Protein AF-0000000066744522 (afdb_homodimer)

Foldseek 3Di:
DDDDPDPDDDDPDDDDPPPDDPPPPPPVPPPDPPPVPPCPVVPVPDQADLVQKDWDWDDDPQAQRIWIFIAGNVGHTAAPAERADQDPDDQKGKWAFQAWAFFWFQWAFQQLDPSRTIDTDDDPRHGDTFPGTHHFGKYARHLFFQAQVFFDVQFVGFGAPGGGAMEGENADDIDDHGDIFIWHFAWWWFWADPRHTHIYTYIYGPPGPCRVQGHYPVSCCVPVNCPQVVVLVCQQCRCVVVVDHGIDIGPVSGIGISVVSVVNRVVRSVVSVCDLVCVDPSVSGDND/DDDDDDDDDDDDDDDDDDDDDPPPPPPPPPPDPPPVPPCPVVPVPDQADLVQKDWDWDDDPQAQRIWIFIAGNVGHTAAPAERADQDPDDQKGKWAFQAWAFFWFQWAFQQLDPSRTIDTDDDPRHGDTFPGTHHFGKYARHLFFQAQVFFDVQFVGFGAPGGGAMEGANADDIDDHGDIFIWHFAWWWFWADPRHTHIYTYIYGPPGPCRVQGHYPVSCCVVVNCVQVVVLVCQQCRCVVVVDHGIDIGPVSGIGISVVSVVNRVVRSVVSVCDLVCVDPSVSGDND

Radius of gyration: 38.03 Å; Cα contacts (8 Å, |Δi|>4): 1192; chains: 2; bounding box: 183×162×66 Å

Solvent-accessible surface area (backbone atoms only — not comparable to full-atom values): 31602 Å² total; per-residue (Å²): 143,83,88,85,86,84,82,82,88,93,84,83,80,82,81,76,85,78,77,77,78,75,73,71,70,71,71,68,71,68,72,71,76,72,66,73,55,72,70,63,67,76,63,76,45,59,70,81,57,70,88,45,50,38,56,44,79,37,69,55,82,95,46,94,72,26,33,38,35,35,21,39,78,86,63,48,77,37,16,60,47,64,61,40,62,35,66,69,55,95,80,27,26,32,34,39,30,36,26,30,30,68,37,31,62,40,36,36,66,34,52,63,34,79,33,22,31,33,28,64,39,65,59,97,90,33,80,40,60,49,87,57,61,39,84,35,29,27,32,32,33,18,45,27,24,28,48,57,85,45,60,36,75,82,46,84,46,27,21,22,63,68,41,53,38,31,33,41,28,67,40,84,74,67,58,50,63,52,39,75,42,53,25,37,65,20,19,23,34,42,32,31,54,98,65,23,33,45,53,36,32,32,26,32,36,65,84,31,91,59,35,90,67,43,69,27,52,67,32,34,45,70,77,41,65,60,47,69,59,49,52,53,51,46,66,25,43,59,48,36,90,78,74,41,74,66,43,46,50,29,65,85,65,40,77,36,43,26,70,53,29,52,49,52,52,51,54,21,25,53,44,26,50,35,38,62,67,54,77,36,54,57,67,68,49,44,72,58,128,92,84,92,90,84,84,88,83,84,79,90,73,85,85,80,90,84,81,82,77,78,75,74,74,72,74,70,74,67,76,72,75,74,66,75,56,73,70,66,66,75,63,76,44,58,69,80,58,72,88,44,51,39,56,43,78,38,69,56,84,95,45,94,71,24,32,38,35,35,21,39,81,86,63,48,78,38,15,59,47,66,62,39,62,36,67,69,56,93,80,26,26,33,35,39,30,34,26,31,31,69,37,33,61,39,36,34,68,33,53,62,34,78,32,24,29,34,27,64,39,67,59,96,90,33,80,38,59,48,87,56,61,39,84,35,28,28,31,32,34,20,45,28,23,27,47,57,86,45,62,35,76,81,47,84,46,26,20,22,63,69,40,52,38,31,32,41,28,68,41,84,74,67,57,50,63,52,40,76,42,54,26,36,64,22,20,22,35,42,31,33,55,96,64,23,32,45,53,36,32,32,26,30,36,66,83,32,91,58,32,90,67,43,69,26,52,68,32,35,46,69,77,42,64,60,47,71,59,47,51,53,51,46,67,24,44,59,48,36,88,79,74,41,75,66,42,45,52,29,67,87,65,41,76,38,42,26,70,52,29,51,48,53,52,51,53,21,27,53,43,27,50,36,39,62,66,55,75,37,54,58,68,68,49,43,72,57

Organism: Zea mays (NCBI:txid4577)

InterPro domains:
  IPR008162 Inorganic pyrophosphatase [PF00719] (95-273)
  IPR008162 Inorganic pyrophosphatase [PTHR10286] (53-278)
  IPR008162 Inorganic pyrophosphatase [cd00412] (91-270)
  IPR036649 Inorganic pyrophosphatase superfamily [G3DSA:3.90.80.10] (51-288)
  IPR036649 Inorganic pyrophosphatase superfamily [SSF50324] (55-284)

pLDDT: mean 85.04, std 26.37, range [14.84, 98.94]

Nearest PDB structures (foldseek):
  7cmo-assembly2_D  TM=9.515E-01  e=2.537E-30  Homo sapiens
  2ik9-assembly1_A  TM=9.465E-01  e=7.466E-30  Saccharomyces cerevisiae
  5c5v-assembly1_A  TM=9.560E-01  e=2.833E-28  Trypanosoma brucei brucei TREU927
  5wru-assembly2_D  TM=9.317E-01  e=5.262E-24  Plasmodium falciparum 3D7
  5wru-assembly1_B  TM=8.478E-01  e=6.604E-24  Plasmodium falciparum 3D7

Sequence (576 aa):
MATAATASATAATRFTLLAGAGLRSRITRLPTAVRFQRQRGLTTTALLKTADLQPKEQGKPETLDYRVFLVDGGGRKVSPWHDVPLRAGDGVFHFVVEIPKESSAKMEVATDEAFTPIKQDTKKGNLRYYPYNINWNYGLLPQTWEDPTSANSEVEGAFGDNDPVDVVEIGERRANVGDVLKVKPLAALAMIDEGELDWKIVAISLDDPKASLVNDVDDVEKHFPGTLTAIRDWFRDYKIPDGKPANKFGLGNKPASKEYALKVIQETNESWEKLVKRNIPAGELSLAMATAATASATAATRFTLLAGAGLRSRITRLPTAVRFQRQRGLTTTALLKTADLQPKEQGKPETLDYRVFLVDGGGRKVSPWHDVPLRAGDGVFHFVVEIPKESSAKMEVATDEAFTPIKQDTKKGNLRYYPYNINWNYGLLPQTWEDPTSANSEVEGAFGDNDPVDVVEIGERRANVGDVLKVKPLAALAMIDEGELDWKIVAISLDDPKASLVNDVDDVEKHFPGTLTAIRDWFRDYKIPDGKPANKFGLGNKPASKEYALKVIQETNESWEKLVKRNIPAGELSLA

Structure (mmCIF, N/CA/C/O backbone):
data_AF-0000000066744522-model_v1
#
loop_
_entity.id
_entity.type
_entity.pdbx_description
1 polymer 'inorganic diphosphatase'
#
loop_
_atom_site.group_PDB
_atom_site.id
_atom_site.type_symbol
_atom_site.label_atom_id
_atom_site.label_alt_id
_atom_site.label_comp_id
_atom_site.label_asym_id
_atom_site.label_entity_id
_atom_site.label_seq_id
_atom_site.pdbx_PDB_ins_code
_atom_site.Cartn_x
_atom_site.Cartn_y
_atom_site.Cartn_z
_atom_site.occupancy
_atom_site.B_iso_or_equiv
_atom_site.auth_seq_id
_atom_site.auth_comp_id
_atom_site.auth_asym_id
_atom_site.auth_atom_id
_atom_site.pdbx_PDB_model_num
ATOM 1 N N . MET A 1 1 ? -78.25 -101.75 -4.73 1 19.25 1 MET A N 1
ATOM 2 C CA . MET A 1 1 ? -76.812 -101.938 -4.402 1 19.25 1 MET A CA 1
ATOM 3 C C . MET A 1 1 ? -76.188 -100.688 -3.871 1 19.25 1 MET A C 1
ATOM 5 O O . MET A 1 1 ? -76.25 -99.625 -4.52 1 19.25 1 MET A O 1
ATOM 9 N N . ALA A 1 2 ? -75.688 -100.375 -2.6 1 18.33 2 ALA A N 1
ATOM 10 C CA . ALA A 1 2 ? -75.562 -99.625 -1.379 1 18.33 2 ALA A CA 1
ATOM 11 C C . ALA A 1 2 ? -74.312 -98.688 -1.391 1 18.33 2 ALA A C 1
ATOM 13 O O . ALA A 1 2 ? -74.312 -97.688 -0.704 1 18.33 2 ALA A O 1
ATOM 14 N N . THR A 1 3 ? -73.375 -99 -2.172 1 16.81 3 THR A N 1
ATOM 15 C CA . THR A 1 3 ? -72 -98.812 -1.692 1 16.81 3 THR A CA 1
ATOM 16 C C . THR A 1 3 ? -71.75 -97.312 -1.483 1 16.81 3 THR A C 1
ATOM 18 O O . THR A 1 3 ? -72.188 -96.5 -2.25 1 16.81 3 THR A O 1
ATOM 21 N N . ALA A 1 4 ? -70.875 -96.812 -0.382 1 17.84 4 ALA A N 1
ATOM 22 C CA . ALA A 1 4 ? -70.375 -96 0.708 1 17.84 4 ALA A CA 1
ATOM 23 C C . ALA A 1 4 ? -69.375 -94.938 0.189 1 17.84 4 ALA A C 1
ATOM 25 O O . ALA A 1 4 ? -68.375 -95.312 -0.415 1 17.84 4 ALA A O 1
ATOM 26 N N . ALA A 1 5 ? -69.562 -93.625 -0.016 1 21.2 5 ALA A N 1
ATOM 27 C CA . ALA A 1 5 ? -69.188 -92.312 -0.629 1 21.2 5 ALA A CA 1
ATOM 28 C C . ALA A 1 5 ? -68.062 -91.625 0.114 1 21.2 5 ALA A C 1
ATOM 30 O O . ALA A 1 5 ? -67.688 -90.5 -0.204 1 21.2 5 ALA A O 1
ATOM 31 N N . THR A 1 6 ? -67.062 -92.438 0.711 1 16.45 6 THR A N 1
ATOM 32 C CA . THR A 1 6 ? -66.375 -91.938 1.911 1 16.45 6 THR A CA 1
ATOM 33 C C . THR A 1 6 ? -65.375 -90.875 1.557 1 16.45 6 THR A C 1
ATOM 35 O O . THR A 1 6 ? -64.625 -91 0.622 1 16.45 6 THR A O 1
ATOM 38 N N . ALA A 1 7 ? -65.312 -89.375 1.972 1 20.5 7 ALA A N 1
ATOM 39 C CA . ALA A 1 7 ? -65 -88 1.836 1 20.5 7 ALA A CA 1
ATOM 40 C C . ALA A 1 7 ? -63.594 -87.688 2.438 1 20.5 7 ALA A C 1
ATOM 42 O O . ALA A 1 7 ? -63.125 -86.562 2.389 1 20.5 7 ALA A O 1
ATOM 43 N N . SER A 1 8 ? -62.656 -88.562 2.842 1 15.64 8 SER A N 1
ATOM 44 C CA . SER A 1 8 ? -62 -88.25 4.105 1 15.64 8 SER A CA 1
ATOM 45 C C . SER A 1 8 ? -60.938 -87.188 3.93 1 15.64 8 SER A C 1
ATOM 47 O O . SER A 1 8 ? -60.969 -86.125 4.602 1 15.64 8 SER A O 1
ATOM 49 N N . ALA A 1 9 ? -59.469 -87.562 3.988 1 17.44 9 ALA A N 1
ATOM 50 C CA . ALA A 1 9 ? -58.5 -87.5 5.098 1 17.44 9 ALA A CA 1
ATOM 51 C C . ALA A 1 9 ? -57.719 -86.188 5.094 1 17.44 9 ALA A C 1
ATOM 53 O O . ALA A 1 9 ? -57.719 -85.5 4.102 1 17.44 9 ALA A O 1
ATOM 54 N N . THR A 1 10 ? -56.156 -86.062 5.309 1 16.47 10 THR A N 1
ATOM 55 C CA . THR A 1 10 ? -55.188 -85.625 6.328 1 16.47 10 THR A CA 1
ATOM 56 C C . THR A 1 10 ? -54.531 -84.312 5.945 1 16.47 10 THR A C 1
ATOM 58 O O . THR A 1 10 ? -54.469 -84 4.766 1 16.47 10 THR A O 1
ATOM 61 N N . ALA A 1 11 ? -53.688 -83.5 7.082 1 19.45 11 ALA A N 1
ATOM 62 C CA . ALA A 1 11 ? -53.188 -82.375 7.883 1 19.45 11 ALA A CA 1
ATOM 63 C C . ALA A 1 11 ? -51.844 -81.938 7.383 1 19.45 11 ALA A C 1
ATOM 65 O O . ALA A 1 11 ? -50.812 -82.562 7.582 1 19.45 11 ALA A O 1
ATOM 66 N N . ALA A 1 12 ? -51.5 -81.438 6.234 1 20.48 12 ALA A N 1
ATOM 67 C CA . ALA A 1 12 ? -50.188 -81.312 5.641 1 20.48 12 ALA A CA 1
ATOM 68 C C . ALA A 1 12 ? -49.406 -80.188 6.355 1 20.48 12 ALA A C 1
ATOM 70 O O . ALA A 1 12 ? -49.906 -79.062 6.5 1 20.48 12 ALA A O 1
ATOM 71 N N . THR A 1 13 ? -48.469 -80.5 7.324 1 19.66 13 THR A N 1
ATOM 72 C CA . THR A 1 13 ? -47.688 -79.75 8.305 1 19.66 13 THR A CA 1
ATOM 73 C C . THR A 1 13 ? -46.781 -78.688 7.621 1 19.66 13 THR A C 1
ATOM 75 O O . THR A 1 13 ? -45.969 -79.062 6.746 1 19.66 13 THR A O 1
ATOM 78 N N . ARG A 1 14 ? -47.031 -77.438 7.629 1 23.09 14 ARG A N 1
ATOM 79 C CA . ARG A 1 14 ? -46.531 -76.25 6.945 1 23.09 14 ARG A CA 1
ATOM 80 C C . ARG A 1 14 ? -45.125 -75.875 7.438 1 23.09 14 ARG A C 1
ATOM 82 O O . ARG A 1 14 ? -44.938 -75.5 8.609 1 23.09 14 ARG A O 1
ATOM 89 N N . PHE A 1 15 ? -44.062 -76.562 7.176 1 18.59 15 PHE A N 1
ATOM 90 C CA . PHE A 1 15 ? -42.75 -76.375 7.762 1 18.59 15 PHE A CA 1
ATOM 91 C C . PHE A 1 15 ? -42.375 -74.875 7.668 1 18.59 15 PHE A C 1
ATOM 93 O O . PHE A 1 15 ? -42.938 -74.125 6.895 1 18.59 15 PHE A O 1
ATOM 100 N N . THR A 1 16 ? -40.969 -74.438 7.953 1 20.67 16 THR A N 1
ATOM 101 C CA . THR A 1 16 ? -39.969 -73.875 8.836 1 20.67 16 THR A CA 1
ATOM 102 C C . THR A 1 16 ? -39.312 -72.688 8.156 1 20.67 16 THR A C 1
ATOM 104 O O . THR A 1 16 ? -38.594 -71.875 8.805 1 20.67 16 THR A O 1
ATOM 107 N N . LEU A 1 17 ? -39.531 -72.188 6.977 1 21.75 17 LEU A N 1
ATOM 108 C CA . LEU A 1 17 ? -38.406 -71.5 6.301 1 21.75 17 LEU A CA 1
ATOM 109 C C . LEU A 1 17 ? -38.062 -70.188 6.984 1 21.75 17 LEU A C 1
ATOM 111 O O . LEU A 1 17 ? -38.938 -69.375 7.176 1 21.75 17 LEU A O 1
ATOM 115 N N . LEU A 1 18 ? -36.938 -70.125 7.77 1 21.56 18 LEU A N 1
ATOM 116 C CA . LEU A 1 18 ? -36.281 -69.125 8.641 1 21.56 18 LEU A CA 1
ATOM 117 C C . LEU A 1 18 ? -35.906 -67.875 7.871 1 21.56 18 LEU A C 1
ATOM 119 O O . LEU A 1 18 ? -35.125 -67.938 6.93 1 21.56 18 LEU A O 1
ATOM 123 N N . ALA A 1 19 ? -36.781 -67 7.625 1 22.69 19 ALA A N 1
ATOM 124 C CA . ALA A 1 19 ? -36.688 -65.75 6.848 1 22.69 19 ALA A CA 1
ATOM 125 C C . ALA A 1 19 ? -35.625 -64.812 7.41 1 22.69 19 ALA A C 1
ATOM 127 O O . ALA A 1 19 ? -35.688 -64.438 8.586 1 22.69 19 ALA A O 1
ATOM 128 N N . GLY A 1 20 ? -34.375 -64.938 6.922 1 20.78 20 GLY A N 1
ATOM 129 C CA . GLY A 1 20 ? -33.125 -64.25 7.242 1 20.78 20 GLY A CA 1
ATOM 130 C C . GLY A 1 20 ? -33.281 -62.781 7.355 1 20.78 20 GLY A C 1
ATOM 131 O O . GLY A 1 20 ? -34.125 -62.156 6.664 1 20.78 20 GLY A O 1
ATOM 132 N N . ALA A 1 21 ? -33.062 -62.219 8.555 1 24.17 21 ALA A N 1
ATOM 133 C CA . ALA A 1 21 ? -33.125 -60.875 9.156 1 24.17 21 ALA A CA 1
ATOM 134 C C . ALA A 1 21 ? -32.344 -59.875 8.32 1 24.17 21 ALA A C 1
ATOM 136 O O . ALA A 1 21 ? -31.172 -60.094 7.969 1 24.17 21 ALA A O 1
ATOM 137 N N . GLY A 1 22 ? -32.969 -59.281 7.352 1 22.06 22 GLY A N 1
ATOM 138 C CA . GLY A 1 22 ? -32.438 -58.219 6.488 1 22.06 22 GLY A CA 1
ATOM 139 C C . GLY A 1 22 ? -31.734 -57.125 7.25 1 22.06 22 GLY A C 1
ATOM 140 O O . GLY A 1 22 ? -32.312 -56.469 8.125 1 22.06 22 GLY A O 1
ATOM 141 N N . LEU A 1 23 ? -30.5 -57.438 7.66 1 25.45 23 LEU A N 1
ATOM 142 C CA . LEU A 1 23 ? -29.594 -56.469 8.289 1 25.45 23 LEU A CA 1
ATOM 143 C C . LEU A 1 23 ? -29.672 -55.125 7.605 1 25.45 23 LEU A C 1
ATOM 145 O O . LEU A 1 23 ? -29.359 -55 6.414 1 25.45 23 LEU A O 1
ATOM 149 N N . ARG A 1 24 ? -30.656 -54.406 7.926 1 24.53 24 ARG A N 1
ATOM 150 C CA . ARG A 1 24 ? -30.766 -53 7.535 1 24.53 24 ARG A CA 1
ATOM 151 C C . ARG A 1 24 ? -29.484 -52.219 7.852 1 24.53 24 ARG A C 1
ATOM 153 O O . ARG A 1 24 ? -29.078 -52.125 9.008 1 24.53 24 ARG A O 1
ATOM 160 N N . SER A 1 25 ? -28.484 -52.656 7.074 1 23.23 25 SER A N 1
ATOM 161 C CA . SER A 1 25 ? -27.234 -51.938 7.246 1 23.23 25 SER A CA 1
ATOM 162 C C . SER A 1 25 ? -27.484 -50.438 7.398 1 23.23 25 SER A C 1
ATOM 164 O O . SER A 1 25 ? -28.266 -49.844 6.66 1 23.23 25 SER A O 1
ATOM 166 N N . ARG A 1 26 ? -27.594 -50.031 8.688 1 28.31 26 ARG A N 1
ATOM 167 C CA . ARG A 1 26 ? -27.547 -48.625 9.047 1 28.31 26 ARG A CA 1
ATOM 168 C C . ARG A 1 26 ? -26.5 -47.875 8.219 1 28.31 26 ARG A C 1
ATOM 170 O O . ARG A 1 26 ? -25.312 -48.156 8.305 1 28.31 26 ARG A O 1
ATOM 177 N N . ILE A 1 27 ? -26.797 -47.844 6.922 1 25.08 27 ILE A N 1
ATOM 178 C CA . ILE A 1 27 ? -25.891 -46.969 6.195 1 25.08 27 ILE A CA 1
ATOM 179 C C . ILE A 1 27 ? -25.578 -45.75 7.043 1 25.08 27 ILE A C 1
ATOM 181 O O . ILE A 1 27 ? -26.469 -44.969 7.406 1 25.08 27 ILE A O 1
ATOM 185 N N . THR A 1 28 ? -24.734 -45.969 8.062 1 25.67 28 THR A N 1
ATOM 186 C CA . THR A 1 28 ? -24.172 -44.812 8.758 1 25.67 28 THR A CA 1
ATOM 187 C C . THR A 1 28 ? -23.906 -43.656 7.781 1 25.67 28 THR A C 1
ATOM 189 O O . THR A 1 28 ? -23.281 -43.875 6.738 1 25.67 28 THR A O 1
ATOM 192 N N . ARG A 1 29 ? -24.906 -42.812 7.68 1 27.47 29 ARG A N 1
ATOM 193 C CA . ARG A 1 29 ? -24.75 -41.531 7 1 27.47 29 ARG A CA 1
ATOM 194 C C . ARG A 1 29 ? -23.344 -40.969 7.23 1 27.47 29 ARG A C 1
ATOM 196 O O . ARG A 1 29 ? -22.891 -40.875 8.375 1 27.47 29 ARG A O 1
ATOM 203 N N . LEU A 1 30 ? -22.438 -41.531 6.379 1 28.56 30 LEU A N 1
ATOM 204 C CA . LEU A 1 30 ? -21.141 -40.875 6.449 1 28.56 30 LEU A CA 1
ATOM 205 C C . LEU A 1 30 ? -21.312 -39.406 6.812 1 28.56 30 LEU A C 1
ATOM 207 O O . LEU A 1 30 ? -22.281 -38.75 6.383 1 28.56 30 LEU A O 1
ATOM 211 N N . PRO A 1 31 ? -20.781 -39.062 7.988 1 27.02 31 PRO A N 1
ATOM 212 C CA . PRO A 1 31 ? -20.766 -37.656 8.391 1 27.02 31 PRO A CA 1
ATOM 213 C C . PRO A 1 31 ? -20.609 -36.719 7.215 1 27.02 31 PRO A C 1
ATOM 215 O O . PRO A 1 31 ? -20.078 -37.094 6.168 1 27.02 31 PRO A O 1
ATOM 218 N N . THR A 1 32 ? -21.656 -35.906 7.051 1 26.19 32 THR A N 1
ATOM 219 C CA . THR A 1 32 ? -21.672 -34.688 6.223 1 26.19 32 THR A CA 1
ATOM 220 C C . THR A 1 32 ? -20.266 -34.094 6.098 1 26.19 32 THR A C 1
ATOM 222 O O . THR A 1 32 ? -19.531 -34.031 7.086 1 26.19 32 THR A O 1
ATOM 225 N N . ALA A 1 33 ? -19.688 -34.375 4.918 1 29.06 33 ALA A N 1
ATOM 226 C CA . ALA A 1 33 ? -18.5 -33.594 4.566 1 29.06 33 ALA A CA 1
ATOM 227 C C . ALA A 1 33 ? -18.5 -32.25 5.277 1 29.06 33 ALA A C 1
ATOM 229 O O . ALA A 1 33 ? -19.422 -31.438 5.109 1 29.06 33 ALA A O 1
ATOM 230 N N . VAL A 1 34 ? -18.062 -32.281 6.543 1 25.31 34 VAL A N 1
ATOM 231 C CA . VAL A 1 34 ? -17.75 -30.969 7.09 1 25.31 34 VAL A CA 1
ATOM 232 C C . VAL A 1 34 ? -17.078 -30.109 6.02 1 25.31 34 VAL A C 1
ATOM 234 O O . VAL A 1 34 ? -15.984 -30.453 5.547 1 25.31 34 VAL A O 1
ATOM 237 N N . ARG A 1 35 ? -17.875 -29.688 5.082 1 26.14 35 ARG A N 1
ATOM 238 C CA . ARG A 1 35 ? -17.375 -28.578 4.281 1 26.14 35 ARG A CA 1
ATOM 239 C C . ARG A 1 35 ? -16.469 -27.672 5.102 1 26.14 35 ARG A C 1
ATOM 241 O O . ARG A 1 35 ? -16.906 -27.062 6.082 1 26.14 35 ARG A O 1
ATOM 248 N N . PHE A 1 36 ? -15.352 -28.25 5.395 1 28.41 36 PHE A N 1
ATOM 249 C CA . PHE A 1 36 ? -14.453 -27.219 5.875 1 28.41 36 PHE A CA 1
ATOM 250 C C . PHE A 1 36 ? -14.656 -25.922 5.09 1 28.41 36 PHE A C 1
ATOM 252 O O . PHE A 1 36 ? -14.242 -25.812 3.934 1 28.41 36 PHE A O 1
ATOM 259 N N . GLN A 1 37 ? -15.922 -25.453 5.051 1 25.44 37 GLN A N 1
ATOM 260 C CA . GLN A 1 37 ? -16.094 -24.062 4.641 1 25.44 37 GLN A CA 1
ATOM 261 C C . GLN A 1 37 ? -14.984 -23.188 5.215 1 25.44 37 GLN A C 1
ATOM 263 O O . GLN A 1 37 ? -14.766 -23.172 6.43 1 25.44 37 GLN A O 1
ATOM 268 N N . ARG A 1 38 ? -13.93 -23.281 4.66 1 33.94 38 ARG A N 1
ATOM 269 C CA . ARG A 1 38 ? -13.219 -22.062 5.074 1 33.94 38 ARG A CA 1
ATOM 270 C C . ARG A 1 38 ? -14.195 -20.922 5.316 1 33.94 38 ARG A C 1
ATOM 272 O O . ARG A 1 38 ? -14.852 -20.453 4.383 1 33.94 38 ARG A O 1
ATOM 279 N N . GLN A 1 39 ? -15.062 -21.109 6.312 1 31.14 39 GLN A N 1
ATOM 280 C CA . GLN A 1 39 ? -15.789 -19.891 6.66 1 31.14 39 GLN A CA 1
ATOM 281 C C . GLN A 1 39 ? -14.922 -18.656 6.43 1 31.14 39 GLN A C 1
ATOM 283 O O . GLN A 1 39 ? -14.133 -18.266 7.297 1 31.14 39 GLN A O 1
ATOM 288 N N . ARG A 1 40 ? -14.18 -18.688 5.312 1 37.06 40 ARG A N 1
ATOM 289 C CA . ARG A 1 40 ? -13.664 -17.328 5.121 1 37.06 40 ARG A CA 1
ATOM 290 C C . ARG A 1 40 ? -14.75 -16.297 5.375 1 37.06 40 ARG A C 1
ATOM 292 O O . ARG A 1 40 ? -15.727 -16.219 4.621 1 37.06 40 ARG A O 1
ATOM 299 N N . GLY A 1 41 ? -15.219 -16.219 6.59 1 33.94 41 GLY A N 1
ATOM 300 C CA . GLY A 1 41 ? -16.109 -15.117 6.914 1 33.94 41 GLY A CA 1
ATOM 301 C C . GLY A 1 41 ? -15.93 -13.914 6.012 1 33.94 41 GLY A C 1
ATOM 302 O O . GLY A 1 41 ? -14.805 -13.453 5.797 1 33.94 41 GLY A O 1
ATOM 303 N N . LEU A 1 42 ? -16.75 -13.898 4.938 1 36.91 42 LEU A N 1
ATOM 304 C CA . LEU A 1 42 ? -16.875 -12.625 4.234 1 36.91 42 LEU A CA 1
ATOM 305 C C . LEU A 1 42 ? -16.812 -11.453 5.211 1 36.91 42 LEU A C 1
ATOM 307 O O . LEU A 1 42 ? -17.812 -11.141 5.879 1 36.91 42 LEU A O 1
ATOM 311 N N . THR A 1 43 ? -15.875 -11.398 6.023 1 38.12 43 THR A N 1
ATOM 312 C CA . THR A 1 43 ? -15.883 -10.125 6.727 1 38.12 43 THR A CA 1
ATOM 313 C C . THR A 1 43 ? -16.125 -8.969 5.754 1 38.12 43 THR A C 1
ATOM 315 O O . THR A 1 43 ? -15.406 -8.836 4.762 1 38.12 43 THR A O 1
ATOM 318 N N . THR A 1 44 ? -17.391 -8.672 5.551 1 42.16 44 THR A N 1
ATOM 319 C CA . THR A 1 44 ? -17.797 -7.426 4.906 1 42.16 44 THR A CA 1
ATOM 320 C C . THR A 1 44 ? -16.766 -6.332 5.145 1 42.16 44 THR A C 1
ATOM 322 O O . THR A 1 44 ? -16.547 -5.918 6.285 1 42.16 44 THR A O 1
ATOM 325 N N . THR A 1 45 ? -15.672 -6.488 4.508 1 51.91 45 THR A N 1
ATOM 326 C CA . THR A 1 45 ? -14.625 -5.473 4.559 1 51.91 45 THR A CA 1
ATOM 327 C C . THR A 1 45 ? -15.203 -4.094 4.25 1 51.91 45 THR A C 1
ATOM 329 O O . THR A 1 45 ? -15.484 -3.775 3.094 1 51.91 45 THR A O 1
ATOM 332 N N . ALA A 1 46 ? -16.094 -3.676 5.113 1 55.31 46 ALA A N 1
ATOM 333 C CA . ALA A 1 46 ? -16.672 -2.34 4.984 1 55.31 46 ALA A CA 1
ATOM 334 C C . ALA A 1 46 ? -15.578 -1.277 4.891 1 55.31 46 ALA A C 1
ATOM 336 O O . ALA A 1 46 ? -14.508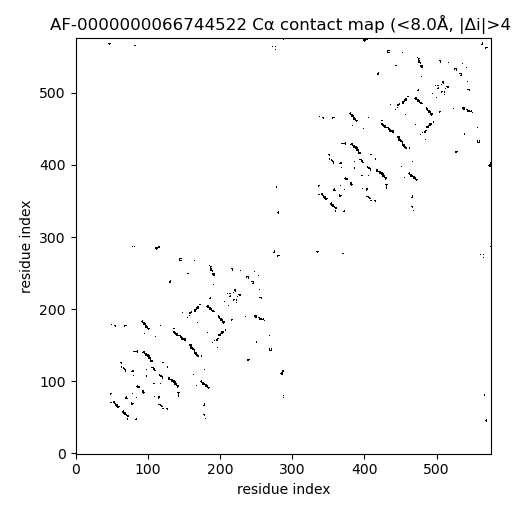 -1.427 5.48 1 55.31 46 ALA A O 1
ATOM 337 N N . LEU A 1 47 ? -15.852 -0.399 3.912 1 67.19 47 LEU A N 1
ATOM 338 C CA . LEU A 1 47 ? -15.039 0.807 3.855 1 67.19 47 LEU A CA 1
ATOM 339 C C . LEU A 1 47 ? -14.906 1.44 5.238 1 67.19 47 LEU A C 1
ATOM 341 O O . LEU A 1 47 ? -15.844 1.385 6.039 1 67.19 47 LEU A O 1
ATOM 345 N N . LEU A 1 48 ? -13.812 1.811 5.566 1 77.06 48 LEU A N 1
ATOM 346 C CA . LEU A 1 48 ? -13.523 2.416 6.863 1 77.06 48 LEU A CA 1
ATOM 347 C C . LEU A 1 48 ? -14.477 3.568 7.148 1 77.06 48 LEU A C 1
ATOM 349 O O . LEU A 1 48 ? -14.648 4.461 6.316 1 77.06 48 LEU A O 1
ATOM 353 N N . LYS A 1 49 ? -15.25 3.389 8.227 1 83.38 49 LYS A N 1
ATOM 354 C CA . LYS A 1 49 ? -16.062 4.496 8.719 1 83.38 49 LYS A CA 1
ATOM 355 C C . LYS A 1 49 ? -15.258 5.414 9.633 1 83.38 49 LYS A C 1
ATOM 357 O O . LYS A 1 49 ? -15.008 5.078 10.797 1 83.38 49 LYS A O 1
ATOM 362 N N . THR A 1 50 ? -14.969 6.523 9.148 1 84.06 50 THR A N 1
ATOM 363 C CA . THR A 1 50 ? -14.078 7.43 9.859 1 84.06 50 THR A CA 1
ATOM 364 C C . THR A 1 50 ? -14.695 7.855 11.195 1 84.06 50 THR A C 1
ATOM 366 O O . THR A 1 50 ? -13.977 8.148 12.148 1 84.06 50 THR A O 1
ATOM 369 N N . ALA A 1 51 ? -16.016 7.848 11.258 1 84.56 51 ALA A N 1
ATOM 370 C CA . ALA A 1 51 ? -16.719 8.25 12.469 1 84.56 51 ALA A CA 1
ATOM 371 C C . ALA A 1 51 ? -16.438 7.277 13.617 1 84.56 51 ALA A C 1
ATOM 373 O O . ALA A 1 51 ? -16.594 7.625 14.789 1 84.56 51 ALA A O 1
ATOM 374 N N . ASP A 1 52 ? -16.016 6.102 13.281 1 90.62 52 ASP A N 1
ATOM 375 C CA . ASP A 1 52 ? -15.805 5.074 14.297 1 90.62 52 ASP A CA 1
ATOM 376 C C . ASP A 1 52 ? -14.336 5.02 14.719 1 90.62 52 ASP A C 1
ATOM 378 O O . ASP A 1 52 ? -13.961 4.234 15.594 1 90.62 52 ASP A O 1
ATOM 382 N N . LEU A 1 53 ? -13.547 5.855 14.18 1 95.31 53 LEU A N 1
ATOM 383 C CA . LEU A 1 53 ? -12.117 5.84 14.5 1 95.31 53 LEU A CA 1
ATOM 384 C C . LEU A 1 53 ? -11.859 6.5 15.852 1 95.31 53 LEU A C 1
ATOM 386 O O . LEU A 1 53 ? -12.469 7.52 16.172 1 95.31 53 LEU A O 1
ATOM 390 N N . GLN A 1 54 ? -11.008 5.836 16.641 1 96.19 54 GLN A N 1
ATOM 391 C CA . GLN A 1 54 ? -10.648 6.375 17.953 1 96.19 54 GLN A CA 1
ATOM 392 C C . GLN A 1 54 ? -9.148 6.238 18.203 1 96.19 54 GLN A C 1
ATOM 394 O O . GLN A 1 54 ? -8.531 5.258 17.797 1 96.19 54 GLN A O 1
ATOM 399 N N . PRO A 1 55 ? -8.633 7.246 18.875 1 97.5 55 PRO A N 1
ATOM 400 C CA . PRO A 1 55 ? -7.242 7.09 19.312 1 97.5 55 PRO A CA 1
ATOM 401 C C . PRO A 1 55 ? -7.078 6.074 20.438 1 97.5 55 PRO A C 1
ATOM 403 O O . PRO A 1 55 ? -7.965 5.941 21.281 1 97.5 55 PRO A O 1
ATOM 406 N N . LYS A 1 56 ? -6.074 5.355 20.391 1 97.31 56 LYS A N 1
ATOM 407 C CA . LYS A 1 56 ? -5.676 4.438 21.453 1 97.31 56 LYS A CA 1
ATOM 408 C C . LYS A 1 56 ? -4.227 4.676 21.875 1 97.31 56 LYS A C 1
ATOM 410 O O . LYS A 1 56 ? -3.307 4.473 21.078 1 97.31 56 LYS A O 1
ATOM 415 N N . GLU A 1 57 ? -4.031 5.035 23.109 1 97.56 57 GLU A N 1
ATOM 416 C CA . GLU A 1 57 ? -2.693 5.328 23.609 1 97.56 57 GLU A CA 1
ATOM 417 C C . GLU A 1 57 ? -1.967 4.055 24.031 1 97.56 57 GLU A C 1
ATOM 419 O O . GLU A 1 57 ? -2.58 3.131 24.562 1 97.56 57 GLU A O 1
ATOM 424 N N . GLN A 1 58 ? -0.759 4.016 23.703 1 97.62 58 GLN A N 1
ATOM 425 C CA . GLN A 1 58 ? 0.153 2.969 24.156 1 97.62 58 GLN A CA 1
ATOM 426 C C . GLN A 1 58 ? 1.423 3.564 24.75 1 97.62 58 GLN A C 1
ATOM 428 O O . GLN A 1 58 ? 2 4.5 24.203 1 97.62 58 GLN A O 1
ATOM 433 N N . GLY A 1 59 ? 1.84 3.006 25.875 1 97.06 59 GLY A N 1
ATOM 434 C CA . GLY A 1 59 ? 2.98 3.574 26.578 1 97.06 59 GLY A CA 1
ATOM 435 C C . GLY A 1 59 ? 2.613 4.75 27.469 1 97.06 59 GLY A C 1
ATOM 436 O O . GLY A 1 59 ? 1.454 5.168 27.5 1 97.06 59 GLY A O 1
ATOM 437 N N . LYS A 1 60 ? 3.568 5.305 28.281 1 95.56 60 LYS A N 1
ATOM 438 C CA . LYS A 1 60 ? 3.354 6.438 29.188 1 95.56 60 LYS A CA 1
ATOM 439 C C . LYS A 1 60 ? 3.568 7.762 28.469 1 95.56 60 LYS A C 1
ATOM 441 O O . LYS A 1 60 ? 4.574 7.945 27.781 1 95.56 60 LYS A O 1
ATOM 446 N N . PRO A 1 61 ? 2.625 8.648 28.578 1 93.25 61 PRO A N 1
ATOM 447 C CA . PRO A 1 61 ? 2.822 9.969 27.969 1 93.25 61 PRO A CA 1
ATOM 448 C C . PRO A 1 61 ? 4.145 10.609 28.391 1 93.25 61 PRO A C 1
ATOM 450 O O . PRO A 1 61 ? 4.617 10.398 29.5 1 93.25 61 PRO A O 1
ATOM 453 N N . GLU A 1 62 ? 4.758 11.273 27.484 1 94.69 62 GLU A N 1
ATOM 454 C CA . GLU A 1 62 ? 5.992 12.023 27.688 1 94.69 62 GLU A CA 1
ATOM 455 C C . GLU A 1 62 ? 7.184 11.086 27.875 1 94.69 62 GLU A C 1
ATOM 457 O O . GLU A 1 62 ? 8.102 11.375 28.641 1 94.69 62 GLU A O 1
ATOM 462 N N . THR A 1 63 ? 7.074 9.906 27.312 1 96.81 63 THR A N 1
ATOM 463 C CA . THR A 1 63 ? 8.203 8.984 27.219 1 96.81 63 THR A CA 1
ATOM 464 C C . THR A 1 63 ? 8.477 8.617 25.75 1 96.81 63 THR A C 1
ATOM 466 O O . THR A 1 63 ? 7.652 8.883 24.875 1 96.81 63 THR A O 1
ATOM 469 N N . LEU A 1 64 ? 9.625 8.016 25.531 1 96.81 64 LEU A N 1
ATOM 470 C CA . LEU A 1 64 ? 10.07 7.691 24.188 1 96.81 64 LEU A CA 1
ATOM 471 C C . LEU A 1 64 ? 9.227 6.574 23.578 1 96.81 64 LEU A C 1
ATOM 473 O O . LEU A 1 64 ? 9.141 6.441 22.359 1 96.81 64 LEU A O 1
ATOM 477 N N . ASP A 1 65 ? 8.562 5.836 24.406 1 96.5 65 ASP A N 1
ATOM 478 C CA . ASP A 1 65 ? 7.828 4.668 23.922 1 96.5 65 ASP A CA 1
ATOM 479 C C . ASP A 1 65 ? 6.348 4.992 23.719 1 96.5 65 ASP A C 1
ATOM 481 O O . ASP A 1 65 ? 5.59 4.164 23.219 1 96.5 65 ASP A O 1
ATOM 485 N N . TYR A 1 66 ? 5.98 6.281 24.062 1 98.12 66 TYR A N 1
ATOM 486 C CA . TYR A 1 66 ? 4.586 6.688 23.938 1 98.12 66 TYR A CA 1
ATOM 487 C C . TYR A 1 66 ? 4.148 6.734 22.484 1 98.12 66 TYR A C 1
ATOM 489 O O . TYR A 1 66 ? 4.867 7.258 21.625 1 98.12 66 TYR A O 1
ATOM 497 N N . ARG A 1 67 ? 2.965 6.047 22.156 1 98.56 67 ARG A N 1
ATOM 498 C CA . ARG A 1 67 ? 2.34 6.07 20.844 1 98.56 67 ARG A CA 1
ATOM 499 C C . ARG A 1 67 ? 0.835 6.289 20.953 1 98.56 67 ARG A C 1
ATOM 501 O O . ARG A 1 67 ? 0.213 5.875 21.938 1 98.56 67 ARG A O 1
ATOM 508 N N . VAL A 1 68 ? 0.335 6.973 20 1 98.69 68 VAL A N 1
ATOM 509 C CA . VAL A 1 68 ? -1.112 7.047 19.828 1 98.69 68 VAL A CA 1
ATOM 510 C C . VAL A 1 68 ? -1.512 6.348 18.531 1 98.69 68 VAL A C 1
ATOM 512 O O . VAL A 1 68 ? -1.266 6.863 17.438 1 98.69 68 VAL A O 1
ATOM 515 N N . PHE A 1 69 ? -2.105 5.191 18.625 1 98.31 69 PHE A N 1
ATOM 516 C CA . PHE A 1 69 ? -2.635 4.457 17.484 1 98.31 69 PHE A CA 1
ATOM 517 C C . PHE A 1 69 ? -4.066 4.883 17.188 1 98.31 69 PHE A C 1
ATOM 519 O O . PHE A 1 69 ? -4.742 5.453 18.031 1 98.31 69 PHE A O 1
ATOM 526 N N . LEU A 1 70 ? -4.465 4.73 15.93 1 97.75 70 LEU A N 1
ATOM 527 C CA . LEU A 1 70 ? -5.879 4.82 15.578 1 97.75 70 LEU A CA 1
ATOM 528 C C . LEU A 1 70 ? -6.5 3.434 15.453 1 97.75 70 LEU A C 1
ATOM 530 O O . LEU A 1 70 ? -5.887 2.525 14.883 1 97.75 70 LEU A O 1
ATOM 534 N N . VAL A 1 71 ? -7.668 3.262 16.016 1 96.56 71 VAL A N 1
ATOM 535 C CA . VAL A 1 71 ? -8.359 1.979 15.922 1 96.56 71 VAL A CA 1
ATOM 536 C C . VAL A 1 71 ? -9.789 2.195 15.43 1 96.56 71 VAL A C 1
ATOM 538 O O . VAL A 1 71 ? -10.383 3.244 15.688 1 96.56 71 VAL A O 1
ATOM 541 N N . ASP A 1 72 ? -10.305 1.239 14.688 1 93.19 72 ASP A N 1
ATOM 542 C CA . ASP A 1 72 ? -11.68 1.327 14.211 1 93.19 72 ASP A CA 1
ATOM 543 C C . ASP A 1 72 ? -12.656 0.745 15.234 1 93.19 72 ASP A C 1
ATOM 545 O O . ASP A 1 72 ? -12.266 0.439 16.359 1 93.19 72 ASP A O 1
ATOM 549 N N . GLY A 1 73 ? -13.945 0.712 14.891 1 90.31 73 GLY A N 1
ATOM 550 C CA . GLY A 1 73 ? -14.977 0.253 15.805 1 90.31 73 GLY A CA 1
ATOM 551 C C . GLY A 1 73 ? -14.758 -1.166 16.297 1 90.31 73 GLY A C 1
ATOM 552 O O . GLY A 1 73 ? -15.18 -1.523 17.391 1 90.31 73 GLY A O 1
ATOM 553 N N . GLY A 1 74 ? -14.047 -1.956 15.57 1 89.06 74 GLY A N 1
ATOM 554 C CA . GLY A 1 74 ? -13.766 -3.336 15.93 1 89.06 74 GLY A CA 1
ATOM 555 C C . GLY A 1 74 ? -12.461 -3.5 16.688 1 89.06 74 GLY A C 1
ATOM 556 O O . GLY A 1 74 ? -12.102 -4.613 17.078 1 89.06 74 GLY A O 1
ATOM 557 N N . GLY A 1 75 ? -11.758 -2.438 16.859 1 91.56 75 GLY A N 1
ATOM 558 C CA . GLY A 1 75 ? -10.516 -2.469 17.609 1 91.56 75 GLY A CA 1
ATOM 559 C C . GLY A 1 75 ? -9.297 -2.711 16.734 1 91.56 75 GLY A C 1
ATOM 560 O O . GLY A 1 75 ? -8.18 -2.811 17.25 1 91.56 75 GLY A O 1
ATOM 561 N N . ARG A 1 76 ? -9.477 -2.801 15.453 1 91.44 76 ARG A N 1
ATOM 562 C CA . ARG A 1 76 ? -8.344 -3.012 14.555 1 91.44 76 ARG A CA 1
ATOM 563 C C . ARG A 1 76 ? -7.582 -1.713 14.32 1 91.44 76 ARG A C 1
ATOM 565 O O . ARG A 1 76 ? -8.188 -0.656 14.133 1 91.44 76 ARG A O 1
ATOM 572 N N . LYS A 1 77 ? -6.242 -1.85 14.398 1 93.94 77 LYS A N 1
ATOM 573 C CA . LYS A 1 77 ? -5.402 -0.684 14.141 1 93.94 77 LYS A CA 1
ATOM 574 C C . LYS A 1 77 ? -5.516 -0.24 12.688 1 93.94 77 LYS A C 1
ATOM 576 O O . LYS A 1 77 ? -5.586 -1.073 11.781 1 93.94 77 LYS A O 1
ATOM 581 N N . VAL A 1 78 ? -5.539 1.054 12.562 1 94.31 78 VAL A N 1
ATOM 582 C CA . VAL A 1 78 ? -5.594 1.673 11.242 1 94.31 78 VAL A CA 1
ATOM 583 C C . VAL A 1 78 ? -4.512 2.74 11.133 1 94.31 78 VAL A C 1
ATOM 585 O O . VAL A 1 78 ? -4.219 3.445 12.102 1 94.31 78 VAL A O 1
ATOM 588 N N . SER A 1 79 ? -3.908 2.781 9.914 1 96.81 79 SER A N 1
ATOM 589 C CA . SER A 1 79 ? -2.908 3.818 9.68 1 96.81 79 SER A CA 1
ATOM 590 C C . SER A 1 79 ? -3.562 5.176 9.445 1 96.81 79 SER A C 1
ATOM 592 O O . SER A 1 79 ? -4.336 5.34 8.5 1 96.81 79 SER A O 1
ATOM 594 N N . PRO A 1 80 ? -3.252 6.18 10.234 1 98.25 80 PRO A N 1
ATOM 595 C CA . PRO A 1 80 ? -3.785 7.52 9.969 1 98.25 80 PRO A CA 1
ATOM 596 C C . PRO A 1 80 ? -3.316 8.094 8.633 1 98.25 80 PRO A C 1
ATOM 598 O O . PRO A 1 80 ? -3.984 8.953 8.062 1 98.25 80 PRO A O 1
ATOM 601 N N . TRP A 1 81 ? -2.215 7.594 8.109 1 98.5 81 TRP A N 1
ATOM 602 C CA . TRP A 1 81 ? -1.627 8.086 6.867 1 98.5 81 TRP A CA 1
ATOM 603 C C . TRP A 1 81 ? -2.236 7.387 5.66 1 98.5 81 TRP A C 1
ATOM 605 O O . TRP A 1 81 ? -2.613 8.039 4.684 1 98.5 81 TRP A O 1
ATOM 615 N N . HIS A 1 82 ? -2.447 6.074 5.816 1 97.75 82 HIS A N 1
ATOM 616 C CA . HIS A 1 82 ? -2.744 5.312 4.609 1 97.75 82 HIS A CA 1
ATOM 617 C C . HIS A 1 82 ? -4.211 4.891 4.574 1 97.75 82 HIS A C 1
ATOM 619 O O . HIS A 1 82 ? -4.801 4.785 3.496 1 97.75 82 HIS A O 1
ATOM 625 N N . ASP A 1 83 ? -4.816 4.652 5.73 1 96.38 83 ASP A N 1
ATOM 626 C CA . ASP A 1 83 ? -6.102 3.963 5.758 1 96.38 83 ASP A CA 1
ATOM 627 C C . ASP A 1 83 ? -7.258 4.953 5.875 1 96.38 83 ASP A C 1
ATOM 629 O O . ASP A 1 83 ? -8.375 4.668 5.445 1 96.38 83 ASP A O 1
ATOM 633 N N . VAL A 1 84 ? -7 6.102 6.496 1 97.19 84 VAL A N 1
ATOM 634 C CA . VAL A 1 84 ? -8.031 7.137 6.543 1 97.19 84 VAL A CA 1
ATOM 635 C C . VAL A 1 84 ? -8.211 7.754 5.16 1 97.19 84 VAL A C 1
ATOM 637 O O . VAL A 1 84 ? -7.234 8.188 4.535 1 97.19 84 VAL A O 1
ATOM 640 N N . PRO A 1 85 ? -9.461 7.785 4.656 1 97.12 85 PRO A N 1
ATOM 641 C CA . PRO A 1 85 ? -9.648 8.383 3.334 1 97.12 85 PRO A CA 1
ATOM 642 C C . PRO A 1 85 ? -9.32 9.875 3.305 1 97.12 85 PRO A C 1
ATOM 644 O O . PRO A 1 85 ? -9.609 10.594 4.266 1 97.12 85 PRO A O 1
ATOM 647 N N . LEU A 1 86 ? -8.711 10.305 2.246 1 98.38 86 LEU A N 1
ATOM 648 C CA . LEU A 1 86 ? -8.383 11.711 2.07 1 98.38 86 LEU A CA 1
ATOM 649 C C . LEU A 1 86 ? -9.641 12.555 1.923 1 98.38 86 LEU A C 1
ATOM 651 O O . LEU A 1 86 ? -9.812 13.555 2.625 1 98.38 86 LEU A O 1
ATOM 655 N N . ARG A 1 87 ? -10.508 12.109 1.019 1 97.94 87 ARG A N 1
ATOM 656 C CA . ARG A 1 87 ? -11.695 12.883 0.676 1 97.94 87 ARG A CA 1
ATOM 657 C C . ARG A 1 87 ? -12.891 12.469 1.531 1 97.94 87 ARG A C 1
ATOM 659 O O . ARG A 1 87 ? -13.125 11.281 1.739 1 97.94 87 ARG A O 1
ATOM 666 N N . ALA A 1 88 ? -13.594 13.406 2.018 1 96.06 88 ALA A N 1
ATOM 667 C CA . ALA A 1 88 ? -14.797 13.164 2.805 1 96.06 88 ALA A CA 1
ATOM 668 C C . ALA A 1 88 ? -16.047 13.562 2.029 1 96.06 88 ALA A C 1
ATOM 670 O O . ALA A 1 88 ? -17.156 13.586 2.582 1 96.06 88 ALA A O 1
ATOM 671 N N . GLY A 1 89 ? -15.859 13.906 0.782 1 92.81 89 GLY A N 1
ATOM 672 C CA . GLY A 1 89 ? -16.969 14.312 -0.07 1 92.81 89 GLY A CA 1
ATOM 673 C C . GLY A 1 89 ? -17.109 15.82 -0.201 1 92.81 89 GLY A C 1
ATOM 674 O O . GLY A 1 89 ? -16.766 16.562 0.724 1 92.81 89 GLY A O 1
ATOM 675 N N . ASP A 1 90 ? -17.531 16.328 -1.35 1 91.19 90 ASP A N 1
ATOM 676 C CA . ASP A 1 90 ? -17.953 17.703 -1.596 1 91.19 90 ASP A CA 1
ATOM 677 C C . ASP A 1 90 ? -16.844 18.703 -1.264 1 91.19 90 ASP A C 1
ATOM 679 O O . ASP A 1 90 ? -17.062 19.688 -0.554 1 91.19 90 ASP A O 1
ATOM 683 N N . GLY A 1 91 ? -15.617 18.469 -1.604 1 93.56 91 GLY A N 1
ATOM 684 C CA . GLY A 1 91 ? -14.523 19.406 -1.409 1 93.56 91 GLY A CA 1
ATOM 685 C C . GLY A 1 91 ? -14 19.422 0.015 1 93.56 91 GLY A C 1
ATOM 686 O O . GLY A 1 91 ? -13.195 20.281 0.376 1 93.56 91 GLY A O 1
ATOM 687 N N . VAL A 1 92 ? -14.516 18.484 0.794 1 97.75 92 VAL A N 1
ATOM 688 C CA . VAL A 1 92 ? -14.125 18.344 2.193 1 97.75 92 VAL A CA 1
ATOM 689 C C . VAL A 1 92 ? -13.109 17.219 2.336 1 97.75 92 VAL A C 1
ATOM 691 O O . VAL A 1 92 ? -13.125 16.266 1.562 1 97.75 92 VAL A O 1
ATOM 694 N N . PHE A 1 93 ? -12.203 17.406 3.254 1 98.75 93 PHE A N 1
ATOM 695 C CA . PHE A 1 93 ? -11.133 16.438 3.447 1 98.75 93 PHE A CA 1
ATOM 696 C C . PHE A 1 93 ? -11.039 16.016 4.906 1 98.75 93 PHE A C 1
ATOM 698 O O . PHE A 1 93 ? -11.453 16.75 5.801 1 98.75 93 PHE A O 1
ATOM 705 N N . HIS A 1 94 ? -10.57 14.789 5.102 1 98.62 94 HIS A N 1
ATOM 706 C CA . HIS A 1 94 ? -10.242 14.367 6.457 1 98.62 94 HIS A CA 1
ATOM 707 C C . HIS A 1 94 ? -8.883 14.922 6.887 1 98.62 94 HIS A C 1
ATOM 709 O O . HIS A 1 94 ? -7.957 15.008 6.074 1 98.62 94 HIS A O 1
ATOM 715 N N . PHE A 1 95 ? -8.875 15.32 8 1 98.56 95 PHE A N 1
ATOM 716 C CA . PHE A 1 95 ? -7.715 15.875 8.695 1 98.56 95 PHE A CA 1
ATOM 717 C C . PHE A 1 95 ? -7.441 15.117 9.984 1 98.56 95 PHE A C 1
ATOM 719 O O . PHE A 1 95 ? -8.336 14.961 10.82 1 98.56 95 PHE A O 1
ATOM 726 N N . VAL A 1 96 ? -6.168 14.578 10.141 1 98.81 96 VAL A N 1
ATOM 727 C CA . VAL A 1 96 ? -5.781 13.891 11.375 1 98.81 96 VAL A CA 1
ATOM 728 C C . VAL A 1 96 ? -4.961 14.836 12.25 1 98.81 96 VAL A C 1
ATOM 730 O O . VAL A 1 96 ? -3.92 15.344 11.828 1 98.81 96 VAL A O 1
ATOM 733 N N . VAL A 1 97 ? -5.367 14.961 13.516 1 98.88 97 VAL A N 1
ATOM 734 C CA . VAL A 1 97 ? -4.719 15.891 14.438 1 98.88 97 VAL A CA 1
ATOM 735 C C . VAL A 1 97 ? -3.516 15.219 15.094 1 98.88 97 VAL A C 1
ATOM 737 O O . VAL A 1 97 ? -3.648 14.164 15.711 1 98.88 97 VAL A O 1
ATOM 740 N N . GLU A 1 98 ? -2.432 15.844 14.906 1 98.88 98 GLU A N 1
ATOM 741 C CA . GLU A 1 98 ? -1.215 15.383 15.57 1 98.88 98 GLU A CA 1
ATOM 742 C C . GLU A 1 98 ? -0.904 16.234 16.797 1 98.88 98 GLU A C 1
ATOM 744 O O . GLU A 1 98 ? -0.521 15.695 17.844 1 98.88 98 GLU A O 1
ATOM 749 N N . ILE A 1 99 ? -1.053 17.516 16.656 1 98.88 99 ILE A N 1
ATOM 750 C CA . ILE A 1 99 ? -0.735 18.5 17.703 1 98.88 99 ILE A CA 1
ATOM 751 C C . ILE A 1 99 ? -1.962 19.359 17.984 1 98.88 99 ILE A C 1
ATOM 753 O O . ILE A 1 99 ? -2.396 20.141 17.141 1 98.88 99 ILE A O 1
ATOM 757 N N . PRO A 1 100 ? -2.482 19.266 19.188 1 98.81 100 PRO A N 1
ATOM 758 C CA . PRO A 1 100 ? -3.646 20.078 19.547 1 98.81 100 PRO A CA 1
ATOM 759 C C . PRO A 1 100 ? -3.314 21.562 19.641 1 98.81 100 PRO A C 1
ATOM 761 O O . PRO A 1 100 ? -2.199 21.938 20.031 1 98.81 100 PRO A O 1
ATOM 764 N N . LYS A 1 101 ? -4.281 22.312 19.344 1 98.69 101 LYS A N 1
ATOM 765 C CA . LYS A 1 101 ? -4.191 23.766 19.562 1 98.69 101 LYS A CA 1
ATOM 766 C C . LYS A 1 101 ? -3.742 24.062 20.984 1 98.69 101 LYS A C 1
ATOM 768 O O . LYS A 1 101 ? -4.16 23.391 21.938 1 98.69 101 LYS A O 1
ATOM 773 N N . GLU A 1 102 ? -2.877 25.109 21.094 1 98.38 102 GLU A N 1
ATOM 774 C CA . GLU A 1 102 ? -2.379 25.609 22.375 1 98.38 102 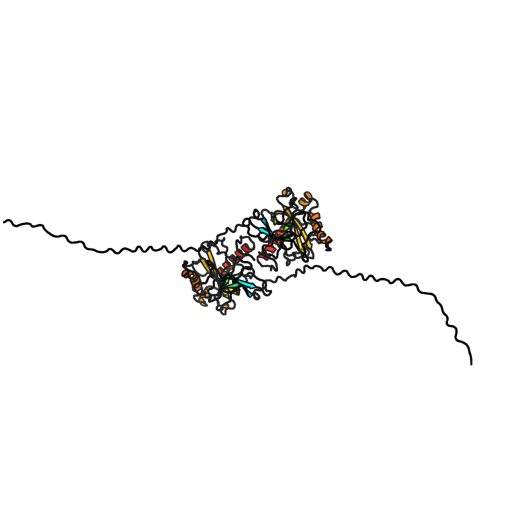GLU A CA 1
ATOM 775 C C . GLU A 1 102 ? -1.568 24.531 23.109 1 98.38 102 GLU A C 1
ATOM 777 O O . GLU A 1 102 ? -1.791 24.266 24.281 1 98.38 102 GLU A O 1
ATOM 782 N N . SER A 1 103 ? -0.698 23.828 22.391 1 98.12 103 SER A N 1
ATOM 783 C CA . SER A 1 103 ? 0.234 22.844 22.922 1 98.12 103 SER A CA 1
ATOM 784 C C . SER A 1 103 ? 1.59 22.938 22.219 1 98.12 103 SER A C 1
ATOM 786 O O . SER A 1 103 ? 1.761 23.719 21.281 1 98.12 103 SER A O 1
ATOM 788 N N . SER A 1 104 ? 2.596 22.141 22.703 1 97.94 104 SER A N 1
ATOM 789 C CA . SER A 1 104 ? 3.936 22.375 22.188 1 97.94 104 SER A CA 1
ATOM 790 C C . SER A 1 104 ? 4.645 21.062 21.859 1 97.94 104 SER A C 1
ATOM 792 O O . SER A 1 104 ? 5.688 21.047 21.203 1 97.94 104 SER A O 1
ATOM 794 N N . ALA A 1 105 ? 4.102 19.922 22.375 1 98.12 105 ALA A N 1
ATOM 795 C CA . ALA A 1 105 ? 4.754 18.641 22.078 1 98.12 105 ALA A CA 1
ATOM 796 C C . ALA A 1 105 ? 4.738 18.359 20.578 1 98.12 105 ALA A C 1
ATOM 798 O O . ALA A 1 105 ? 3.68 18.406 19.938 1 98.12 105 ALA A O 1
ATOM 799 N N . LYS A 1 106 ? 5.879 18.062 19.953 1 98.25 106 LYS A N 1
ATOM 800 C CA . LYS A 1 106 ? 5.984 17.844 18.516 1 98.25 106 LYS A CA 1
ATOM 801 C C . LYS A 1 106 ? 5.559 16.422 18.141 1 98.25 106 LYS A C 1
ATOM 803 O O . LYS A 1 106 ? 6.395 15.594 17.766 1 98.25 106 LYS A O 1
ATOM 808 N N . MET A 1 107 ? 4.266 16.266 18.172 1 98.62 107 MET A N 1
ATOM 809 C CA . MET A 1 107 ? 3.674 14.992 17.812 1 98.62 107 MET A CA 1
ATOM 810 C C . MET A 1 107 ? 3.584 14.844 16.297 1 98.62 107 MET A C 1
ATOM 812 O O . MET A 1 107 ? 3.236 15.797 15.594 1 98.62 107 MET A O 1
ATOM 816 N N . GLU A 1 108 ? 3.947 13.664 15.805 1 98.5 108 GLU A N 1
ATOM 817 C CA . GLU A 1 108 ? 3.891 13.406 14.367 1 98.5 108 GLU A CA 1
ATOM 818 C C . GLU A 1 108 ? 3.652 11.93 14.078 1 98.5 108 GLU A C 1
ATOM 820 O O . GLU A 1 108 ? 3.973 11.07 14.898 1 98.5 108 GLU A O 1
ATOM 825 N N . VAL A 1 109 ? 3.064 11.727 12.945 1 98.56 109 VAL A N 1
ATOM 826 C CA . VAL A 1 109 ? 2.912 10.352 12.492 1 98.56 109 VAL A CA 1
ATOM 827 C C . VAL A 1 109 ? 4.285 9.711 12.297 1 98.56 109 VAL A C 1
ATOM 829 O O . VAL A 1 109 ? 5.191 10.336 11.742 1 98.56 109 VAL A O 1
ATOM 832 N N . ALA A 1 110 ? 4.465 8.5 12.844 1 98.25 110 ALA A N 1
ATOM 833 C CA . ALA A 1 110 ? 5.676 7.711 12.633 1 98.25 110 ALA A CA 1
ATOM 834 C C . ALA A 1 110 ? 5.641 7.004 11.281 1 98.25 110 ALA A C 1
ATOM 836 O O . ALA A 1 110 ? 5.195 5.859 11.18 1 98.25 110 ALA A O 1
ATOM 837 N N . THR A 1 111 ? 6.184 7.605 10.273 1 97.81 111 THR A N 1
ATOM 838 C CA . THR A 1 111 ? 6.027 7.145 8.898 1 97.81 111 THR A CA 1
ATOM 839 C C . THR A 1 111 ? 6.855 5.887 8.648 1 97.81 111 THR A C 1
ATOM 841 O O . THR A 1 111 ? 6.695 5.227 7.621 1 97.81 111 THR A O 1
ATOM 844 N N . ASP A 1 112 ? 7.711 5.527 9.586 1 96.25 112 ASP A N 1
ATOM 845 C CA . ASP A 1 112 ? 8.586 4.375 9.398 1 96.25 112 ASP A CA 1
ATOM 846 C C . ASP A 1 112 ? 8.156 3.207 10.281 1 96.25 112 ASP A C 1
ATOM 848 O O . ASP A 1 112 ? 8.875 2.217 10.406 1 96.25 112 ASP A O 1
ATOM 852 N N . GLU A 1 113 ? 7.02 3.357 10.938 1 96.12 113 GLU A N 1
ATOM 853 C CA . GLU A 1 113 ? 6.52 2.305 11.82 1 96.12 113 GLU A CA 1
ATOM 854 C C . GLU A 1 113 ? 5.227 1.702 11.273 1 96.12 113 GLU A C 1
ATOM 856 O O . GLU A 1 113 ? 4.441 2.391 10.617 1 96.12 113 GLU A O 1
ATOM 861 N N . ALA A 1 114 ? 5.008 0.441 11.625 1 92.88 114 ALA A N 1
ATOM 862 C CA . ALA A 1 114 ? 3.77 -0.23 11.234 1 92.88 114 ALA A CA 1
ATOM 863 C C . ALA A 1 114 ? 2.551 0.497 11.789 1 92.88 114 ALA A C 1
ATOM 865 O O . ALA A 1 114 ? 2.557 0.933 12.945 1 92.88 114 ALA A O 1
ATOM 866 N N . PHE A 1 115 ? 1.502 0.622 10.961 1 95.69 115 PHE A N 1
ATOM 867 C CA . PHE A 1 115 ? 0.248 1.299 11.273 1 95.69 115 PHE A CA 1
ATOM 868 C C . PHE A 1 115 ? 0.466 2.799 11.43 1 95.69 115 PHE A C 1
ATOM 870 O O . PHE A 1 115 ? -0.486 3.551 11.648 1 95.69 115 PHE A O 1
ATOM 877 N N . THR A 1 116 ? 1.66 3.311 11.375 1 97.81 116 THR A N 1
ATOM 878 C CA . THR A 1 116 ? 2.086 4.703 11.383 1 97.81 116 THR A CA 1
ATOM 879 C C . THR A 1 116 ? 1.426 5.469 12.523 1 97.81 116 THR A C 1
ATOM 881 O O . THR A 1 116 ? 0.743 6.469 12.297 1 97.81 116 THR A O 1
ATOM 884 N N . PRO A 1 117 ? 1.636 5.027 13.766 1 98.56 117 PRO A N 1
ATOM 885 C CA . PRO A 1 117 ? 1.052 5.738 14.906 1 98.56 117 PRO A CA 1
ATOM 886 C C . PRO A 1 117 ? 1.606 7.152 15.062 1 98.56 117 PRO A C 1
ATOM 888 O O . PRO A 1 117 ? 2.564 7.523 14.383 1 98.56 117 PRO A O 1
ATOM 891 N N . ILE A 1 118 ? 0.949 7.941 15.859 1 98.81 118 ILE A N 1
ATOM 892 C CA . ILE A 1 118 ? 1.465 9.258 16.219 1 98.81 118 ILE A CA 1
ATOM 893 C C . ILE A 1 118 ? 2.438 9.133 17.391 1 98.81 118 ILE A C 1
ATOM 895 O O . ILE A 1 118 ? 2.143 8.453 18.375 1 98.81 118 ILE A O 1
ATOM 899 N N . LYS A 1 119 ? 3.562 9.695 17.25 1 98.69 119 LYS A N 1
ATOM 900 C CA . LYS A 1 119 ? 4.594 9.711 18.281 1 98.69 119 LYS A CA 1
ATOM 901 C C . LYS A 1 119 ? 5.176 11.109 18.453 1 98.69 119 LYS A C 1
ATOM 903 O O . LYS A 1 119 ? 4.918 12 17.641 1 98.69 119 LYS A O 1
ATOM 908 N N . GLN A 1 120 ? 5.863 11.297 19.516 1 98.5 120 GLN A N 1
ATOM 909 C CA . GLN A 1 120 ? 6.562 12.57 19.672 1 98.5 120 GLN A CA 1
ATOM 910 C C . GLN A 1 120 ? 7.949 12.516 19.031 1 98.5 120 GLN A C 1
ATOM 912 O O . GLN A 1 120 ? 8.695 11.555 19.234 1 98.5 120 GLN A O 1
ATOM 917 N N . ASP A 1 121 ? 8.242 13.523 18.266 1 97 121 ASP A N 1
ATOM 918 C CA . ASP A 1 121 ? 9.555 13.648 17.641 1 97 121 ASP A CA 1
ATOM 919 C C . ASP A 1 121 ? 10.656 13.695 18.703 1 97 121 ASP A C 1
ATOM 921 O O . ASP A 1 121 ? 10.422 14.133 19.828 1 97 121 ASP A O 1
ATOM 925 N N . THR A 1 122 ? 11.82 13.18 18.312 1 96.62 122 THR A N 1
ATOM 926 C CA . THR A 1 122 ? 12.961 13.164 19.219 1 96.62 122 THR A CA 1
ATOM 927 C C . THR A 1 122 ? 14.203 13.727 18.531 1 96.62 122 THR A C 1
ATOM 929 O O . THR A 1 122 ? 14.297 13.719 17.297 1 96.62 122 THR A O 1
ATOM 932 N N . LYS A 1 123 ? 15.055 14.289 19.266 1 92.31 123 LYS A N 1
ATOM 933 C CA . LYS A 1 123 ? 16.375 14.742 18.859 1 92.31 123 LYS A CA 1
ATOM 934 C C . LYS A 1 123 ? 17.422 14.375 19.906 1 92.31 123 LYS A C 1
ATOM 936 O O . LYS A 1 123 ? 17.344 14.82 21.062 1 92.31 123 LYS A O 1
ATOM 941 N N . LYS A 1 124 ? 18.375 13.477 19.5 1 92.56 124 LYS A N 1
ATOM 942 C CA . LYS A 1 124 ? 19.438 13.023 20.391 1 92.56 124 LYS A CA 1
ATOM 943 C C . LYS A 1 124 ? 18.859 12.391 21.656 1 92.56 124 LYS A C 1
ATOM 945 O O . LYS A 1 124 ? 19.281 12.719 22.766 1 92.56 124 LYS A O 1
ATOM 950 N N . GLY A 1 125 ? 17.781 11.664 21.469 1 93.75 125 GLY A N 1
ATOM 951 C CA . GLY A 1 125 ? 17.219 10.875 22.547 1 93.75 125 GLY A CA 1
ATOM 952 C C . GLY A 1 125 ? 16.234 11.664 23.406 1 93.75 125 GLY A C 1
ATOM 953 O O . GLY A 1 125 ? 15.664 11.125 24.359 1 93.75 125 GLY A O 1
ATOM 954 N N . ASN A 1 126 ? 16.047 12.922 23.078 1 96.25 126 ASN A N 1
ATOM 955 C CA . ASN A 1 126 ? 15.141 13.75 23.875 1 96.25 126 ASN A CA 1
ATOM 956 C C . ASN A 1 126 ? 13.867 14.07 23.109 1 96.25 126 ASN A C 1
ATOM 958 O O . ASN A 1 126 ? 13.906 14.305 21.891 1 96.25 126 ASN A O 1
ATOM 962 N N . LEU A 1 127 ? 12.781 14.086 23.875 1 97.81 127 LEU A N 1
ATOM 963 C CA . LEU A 1 127 ? 11.516 14.508 23.297 1 97.81 127 LEU A CA 1
ATOM 964 C C . LEU A 1 127 ? 11.57 15.961 22.859 1 97.81 127 LEU A C 1
ATOM 966 O O . LEU A 1 127 ? 12.133 16.812 23.562 1 97.81 127 LEU A O 1
ATOM 970 N N . ARG A 1 128 ? 10.914 16.266 21.719 1 97.38 128 ARG A N 1
ATOM 971 C CA . ARG A 1 128 ? 10.984 17.625 21.172 1 97.38 128 ARG A CA 1
ATOM 972 C C . ARG A 1 128 ? 9.688 18.391 21.422 1 97.38 128 ARG A C 1
ATOM 974 O O . ARG A 1 128 ? 8.594 17.828 21.328 1 97.38 128 ARG A O 1
ATOM 981 N N . TYR A 1 129 ? 9.883 19.688 21.797 1 96.94 129 TYR A N 1
ATOM 982 C CA . TYR A 1 129 ? 8.789 20.625 22 1 96.94 129 TYR A CA 1
ATOM 983 C C . TYR A 1 129 ? 9 21.891 21.156 1 96.94 129 TYR A C 1
ATOM 985 O O . TYR A 1 129 ? 10.141 22.281 20.891 1 96.94 129 TYR A O 1
ATOM 993 N N . TYR A 1 130 ? 7.914 22.469 20.688 1 96.75 130 TYR A N 1
ATOM 994 C CA . TYR A 1 130 ? 8.008 23.859 20.219 1 96.75 130 TYR A CA 1
ATOM 995 C C . TYR A 1 130 ? 8.43 24.781 21.359 1 96.75 130 TYR A C 1
ATOM 997 O O . TYR A 1 130 ? 8.133 24.516 22.531 1 96.75 130 TYR A O 1
ATOM 1005 N N . PRO A 1 131 ? 9.164 25.859 21.031 1 95.38 131 PRO A N 1
ATOM 1006 C CA . PRO A 1 131 ? 9.555 26.812 22.062 1 95.38 131 PRO A CA 1
ATOM 1007 C C . PRO A 1 131 ? 8.359 27.531 22.688 1 95.38 131 PRO A C 1
ATOM 1009 O O . PRO A 1 131 ? 8.43 27.984 23.828 1 95.38 131 PRO A O 1
ATOM 1012 N N . TYR A 1 132 ? 7.277 27.703 21.984 1 95.5 132 TYR A N 1
ATOM 1013 C CA . TYR A 1 132 ? 5.992 28.234 22.438 1 95.5 132 TYR A CA 1
ATOM 1014 C C . TYR A 1 132 ? 4.836 27.422 21.844 1 95.5 132 TYR A C 1
ATOM 1016 O O . TYR A 1 132 ? 5.012 26.703 20.859 1 95.5 132 TYR A O 1
ATOM 1024 N N . ASN A 1 133 ? 3.725 27.562 22.484 1 97.69 133 ASN A N 1
ATOM 1025 C CA . ASN A 1 133 ? 2.559 26.812 22.016 1 97.69 133 ASN A CA 1
ATOM 1026 C C . ASN A 1 133 ? 2.164 27.203 20.594 1 97.69 133 ASN A C 1
ATOM 1028 O O . ASN A 1 133 ? 2.229 28.375 20.234 1 97.69 133 ASN A O 1
ATOM 1032 N N . ILE A 1 134 ? 1.81 26.188 19.859 1 98.31 134 ILE A N 1
ATOM 1033 C CA . ILE A 1 134 ? 1.154 26.469 18.594 1 98.31 134 ILE A CA 1
ATOM 1034 C C . ILE A 1 134 ? -0.288 26.906 18.828 1 98.31 134 ILE A C 1
ATOM 1036 O O . ILE A 1 134 ? -0.946 26.406 19.75 1 98.31 134 ILE A O 1
ATOM 1040 N N . ASN A 1 135 ? -0.804 27.781 18 1 98.06 135 ASN A N 1
ATOM 1041 C CA . ASN A 1 135 ? -2.094 28.406 18.266 1 98.06 135 ASN A CA 1
ATOM 1042 C C . ASN A 1 135 ? -3.221 27.719 17.5 1 98.06 135 ASN A C 1
ATOM 1044 O O . ASN A 1 135 ? -4.391 28.078 17.656 1 98.06 135 ASN A O 1
ATOM 1048 N N . TRP A 1 136 ? -2.908 26.766 16.672 1 98.81 136 TRP A N 1
ATOM 1049 C CA . TRP A 1 136 ? -3.871 26.078 15.82 1 98.81 136 TRP A CA 1
ATOM 1050 C C . TRP A 1 136 ? -3.734 24.562 15.961 1 98.81 136 TRP A C 1
ATOM 1052 O O . TRP A 1 136 ? -2.688 24.062 16.391 1 98.81 136 TRP A O 1
ATOM 1062 N N . ASN A 1 137 ? -4.812 23.812 15.695 1 98.94 137 ASN A N 1
ATOM 1063 C CA . ASN A 1 137 ? -4.629 22.375 15.523 1 98.94 137 ASN A CA 1
ATOM 1064 C C . ASN A 1 137 ? -3.756 22.062 14.305 1 98.94 137 ASN A C 1
ATOM 1066 O O . ASN A 1 137 ? -3.881 22.703 13.266 1 98.94 137 ASN A O 1
ATOM 1070 N N . TYR A 1 138 ? -2.869 21.109 14.523 1 98.94 138 TYR A N 1
ATOM 1071 C CA . TYR A 1 138 ? -1.884 20.797 13.5 1 98.94 138 TYR A CA 1
ATOM 1072 C C . TYR A 1 138 ? -1.835 19.297 13.242 1 98.94 138 TYR A C 1
ATOM 1074 O O . TYR A 1 138 ? -2.014 18.5 14.156 1 98.94 138 TYR A O 1
ATOM 1082 N N . GLY A 1 139 ? -1.662 18.922 11.961 1 98.88 139 GLY A N 1
ATOM 1083 C CA . GLY A 1 139 ? -1.579 17.5 11.633 1 98.88 139 GLY A CA 1
ATOM 1084 C C . GLY A 1 139 ? -1.436 17.25 10.141 1 98.88 139 GLY A C 1
ATOM 1085 O O . GLY A 1 139 ? -0.715 17.969 9.445 1 98.88 139 GLY A O 1
ATOM 1086 N N . LEU A 1 140 ? -2.045 16.109 9.672 1 98.88 140 LEU A N 1
ATOM 1087 C CA . LEU A 1 140 ? -1.752 15.688 8.305 1 98.88 140 LEU A CA 1
ATOM 1088 C C . LEU A 1 140 ? -3.039 15.445 7.523 1 98.88 140 LEU A C 1
ATOM 1090 O O . LEU A 1 140 ? -4.09 15.195 8.117 1 98.88 140 LEU A O 1
ATOM 1094 N N . LEU A 1 141 ? -2.928 15.625 6.184 1 98.88 141 LEU A N 1
ATOM 1095 C CA . LEU A 1 141 ? -3.893 15.031 5.262 1 98.88 141 LEU A CA 1
ATOM 1096 C C . LEU A 1 141 ? -3.533 13.586 4.953 1 98.88 141 LEU A C 1
ATOM 1098 O O . LEU A 1 141 ? -2.455 13.305 4.422 1 98.88 141 LEU A O 1
ATOM 1102 N N . PRO A 1 142 ? -4.445 12.688 5.305 1 98.69 142 PRO A N 1
ATOM 1103 C CA . PRO A 1 142 ? -4.172 11.297 4.938 1 98.69 142 PRO A CA 1
ATOM 1104 C C . PRO A 1 142 ? -4.004 11.109 3.43 1 98.69 142 PRO A C 1
ATOM 1106 O O . PRO A 1 142 ? -4.445 11.945 2.646 1 98.69 142 PRO A O 1
ATOM 1109 N N . GLN A 1 143 ? -3.293 10 3.061 1 98.5 143 GLN A N 1
ATOM 1110 C CA . GLN A 1 143 ? -3.133 9.578 1.674 1 98.5 143 GLN A CA 1
ATOM 1111 C C . GLN A 1 143 ? -2.555 10.703 0.819 1 98.5 143 GLN A C 1
ATOM 1113 O O . GLN A 1 143 ? -3.041 10.961 -0.283 1 98.5 143 GLN A O 1
ATOM 1118 N N . THR A 1 144 ? -1.661 11.461 1.351 1 98.94 144 THR A N 1
ATOM 1119 C CA . THR A 1 144 ? -0.813 12.422 0.653 1 98.94 144 THR A CA 1
ATOM 1120 C C . THR A 1 144 ? 0.659 12.164 0.963 1 98.94 144 THR A C 1
ATOM 1122 O O . THR A 1 144 ? 0.985 11.469 1.926 1 98.94 144 THR A O 1
ATOM 1125 N N . TRP A 1 145 ? 1.479 12.625 0.132 1 98.69 145 TRP A N 1
ATOM 1126 C CA . TRP A 1 145 ? 2.914 12.445 0.334 1 98.69 145 TRP A CA 1
ATOM 1127 C C . TRP A 1 145 ? 3.707 13.492 -0.437 1 98.69 145 TRP A C 1
ATOM 1129 O O . TRP A 1 145 ? 3.434 13.75 -1.612 1 98.69 145 TRP A O 1
ATOM 1139 N N . GLU A 1 146 ? 4.539 14.18 0.279 1 98.25 146 GLU A N 1
ATOM 1140 C CA . GLU A 1 146 ? 5.465 15.094 -0.382 1 98.25 146 GLU A CA 1
ATOM 1141 C C . GLU A 1 146 ? 6.734 14.375 -0.83 1 98.25 146 GLU A C 1
ATOM 1143 O O . GLU A 1 146 ? 7.652 14.172 -0.036 1 98.25 146 GLU A O 1
ATOM 1148 N N . ASP A 1 147 ? 6.793 14.078 -2.082 1 97.19 147 ASP A N 1
ATOM 1149 C CA . ASP A 1 147 ? 7.797 13.227 -2.705 1 97.19 147 ASP A CA 1
ATOM 1150 C C . ASP A 1 147 ? 9.172 13.898 -2.707 1 97.19 147 ASP A C 1
ATOM 1152 O O . ASP A 1 147 ? 9.359 14.922 -3.355 1 97.19 147 ASP A O 1
ATOM 1156 N N . PRO A 1 148 ? 10.141 13.32 -2.025 1 96.56 148 PRO A N 1
ATOM 1157 C CA . PRO A 1 148 ? 11.477 13.93 -1.958 1 96.56 148 PRO A CA 1
ATOM 1158 C C . PRO A 1 148 ? 12.273 13.734 -3.24 1 96.56 148 PRO A C 1
ATOM 1160 O O . PRO A 1 148 ? 13.398 14.227 -3.352 1 96.56 148 PRO A O 1
ATOM 1163 N N . THR A 1 149 ? 11.719 13.055 -4.207 1 93.44 149 THR A N 1
ATOM 1164 C CA . THR A 1 149 ? 12.43 12.828 -5.461 1 93.44 149 THR A CA 1
ATOM 1165 C C . THR A 1 149 ? 11.859 13.703 -6.57 1 93.44 149 THR A C 1
ATOM 1167 O O . THR A 1 149 ? 12.328 13.664 -7.711 1 93.44 149 THR A O 1
ATOM 1170 N N . SER A 1 150 ? 10.891 14.469 -6.258 1 90.75 150 SER A N 1
ATOM 1171 C CA . SER A 1 150 ? 10.234 15.32 -7.25 1 90.75 150 SER A CA 1
ATOM 1172 C C . SER A 1 150 ? 10.438 16.797 -6.926 1 90.75 150 SER A C 1
ATOM 1174 O O . SER A 1 150 ? 10.008 17.281 -5.875 1 90.75 150 SER A O 1
ATOM 1176 N N . ALA A 1 151 ? 11.055 17.453 -7.82 1 92.44 151 ALA A N 1
ATOM 1177 C CA . ALA A 1 151 ? 11.25 18.891 -7.672 1 92.44 151 ALA A CA 1
ATOM 1178 C C . ALA A 1 151 ? 10.008 19.656 -8.102 1 92.44 151 ALA A C 1
ATOM 1180 O O . ALA A 1 151 ? 9.383 19.328 -9.109 1 92.44 151 ALA A O 1
ATOM 1181 N N . ASN A 1 152 ? 9.656 20.609 -7.344 1 93.62 152 ASN A N 1
ATOM 1182 C CA . ASN A 1 152 ? 8.516 21.469 -7.676 1 93.62 152 ASN A CA 1
ATOM 1183 C C . ASN A 1 152 ? 8.961 22.75 -8.359 1 93.62 152 ASN A C 1
ATOM 1185 O O . ASN A 1 152 ? 9.594 23.609 -7.738 1 93.62 152 ASN A O 1
ATOM 1189 N N . SER A 1 153 ? 8.617 22.938 -9.57 1 92.69 153 SER A N 1
ATOM 1190 C CA . SER A 1 153 ? 9.094 24.062 -10.375 1 92.69 153 SER A CA 1
ATOM 1191 C C . SER A 1 153 ? 8.477 25.375 -9.914 1 92.69 153 SER A C 1
ATOM 1193 O O . SER A 1 153 ? 9.047 26.453 -10.141 1 92.69 153 SER A O 1
ATOM 1195 N N . GLU A 1 154 ? 7.375 25.344 -9.266 1 93.44 154 GLU A N 1
ATOM 1196 C CA . GLU A 1 154 ? 6.68 26.562 -8.852 1 93.44 154 GLU A CA 1
ATOM 1197 C C . GLU A 1 154 ? 7.293 27.141 -7.586 1 93.44 154 GLU A C 1
ATOM 1199 O O . GLU A 1 154 ? 7.012 28.281 -7.223 1 93.44 154 GLU A O 1
ATOM 1204 N N . VAL A 1 155 ? 8.055 26.375 -6.895 1 94.56 155 VAL A N 1
ATOM 1205 C CA . VAL A 1 155 ? 8.688 26.812 -5.656 1 94.56 155 VAL A CA 1
ATOM 1206 C C . VAL A 1 155 ? 10.203 26.594 -5.738 1 94.56 155 VAL A C 1
ATOM 1208 O O . VAL A 1 155 ? 10.789 25.953 -4.867 1 94.56 155 VAL A O 1
ATOM 1211 N N . GLU A 1 156 ? 10.898 27.078 -6.781 1 90.19 156 GLU A N 1
ATOM 1212 C CA . GLU A 1 156 ? 12.344 27.125 -6.996 1 90.19 156 GLU A CA 1
ATOM 1213 C C . GLU A 1 156 ? 12.953 25.734 -7.035 1 90.19 156 GLU A C 1
ATOM 1215 O O . GLU A 1 156 ? 14.062 25.516 -6.539 1 90.19 156 GLU A O 1
ATOM 1220 N N . GLY A 1 157 ? 12.156 24.75 -7.363 1 92.5 157 GLY A N 1
ATOM 1221 C CA . GLY A 1 157 ? 12.672 23.406 -7.578 1 92.5 157 GLY A CA 1
ATOM 1222 C C . GLY A 1 157 ? 12.875 22.625 -6.289 1 92.5 157 GLY A C 1
ATOM 1223 O O . GLY A 1 157 ? 13.617 21.641 -6.266 1 92.5 157 GLY A O 1
ATOM 1224 N N . ALA A 1 158 ? 12.258 23.047 -5.203 1 94.56 158 ALA A N 1
ATOM 1225 C CA . ALA A 1 158 ? 12.391 22.359 -3.926 1 94.56 158 ALA A CA 1
ATOM 1226 C C . ALA A 1 158 ? 11.75 20.969 -3.98 1 94.56 158 ALA A C 1
ATOM 1228 O O . ALA A 1 158 ? 10.711 20.797 -4.625 1 94.56 158 ALA A O 1
ATOM 1229 N N . PHE A 1 159 ? 12.406 20.016 -3.281 1 95.75 159 PHE A N 1
ATOM 1230 C CA . PHE A 1 159 ? 11.883 18.656 -3.199 1 95.75 159 PHE A CA 1
ATOM 1231 C C . PHE A 1 159 ? 10.969 18.5 -1.992 1 95.75 159 PHE A C 1
ATOM 1233 O O . PHE A 1 159 ? 11.117 19.203 -0.997 1 95.75 159 PHE A O 1
ATOM 1240 N N . GLY A 1 160 ? 10.047 17.594 -2.127 1 96.88 160 GLY A N 1
ATOM 1241 C CA . GLY A 1 160 ? 9.195 17.312 -0.987 1 96.88 160 GLY A CA 1
ATOM 1242 C C . GLY A 1 160 ? 9.961 16.844 0.233 1 96.88 160 GLY A C 1
ATOM 1243 O O . GLY A 1 160 ? 11.094 16.375 0.117 1 96.88 160 GLY A O 1
ATOM 1244 N N . ASP A 1 161 ? 9.367 16.891 1.396 1 96.56 161 ASP A N 1
ATOM 1245 C CA . ASP A 1 161 ? 10.094 16.609 2.635 1 96.56 161 ASP A CA 1
ATOM 1246 C C . ASP A 1 161 ? 9.836 15.195 3.123 1 96.56 161 ASP A C 1
ATOM 1248 O O . ASP A 1 161 ? 10.07 14.883 4.293 1 96.56 161 ASP A O 1
ATOM 1252 N N . ASN A 1 162 ? 9.18 14.297 2.299 1 97.5 162 ASN A N 1
ATOM 1253 C CA . ASN A 1 162 ? 9.023 12.875 2.557 1 97.5 162 ASN A CA 1
ATOM 1254 C C . ASN A 1 162 ? 7.98 12.609 3.641 1 97.5 162 ASN A C 1
ATOM 1256 O O . ASN A 1 162 ? 8 11.555 4.285 1 97.5 162 ASN A O 1
ATOM 1260 N N . ASP A 1 163 ? 7.105 13.539 3.924 1 98.06 163 ASP A N 1
ATOM 1261 C CA . ASP A 1 163 ? 6.012 13.414 4.883 1 98.06 163 ASP A CA 1
ATOM 1262 C C . ASP A 1 163 ? 4.66 13.633 4.207 1 98.06 163 ASP A C 1
ATOM 1264 O O . ASP A 1 163 ? 4.598 14.156 3.092 1 98.06 163 ASP A O 1
ATOM 1268 N N . PRO A 1 164 ? 3.51 13.195 4.871 1 98.75 164 PRO A N 1
ATOM 1269 C CA . PRO A 1 164 ? 2.205 13.672 4.402 1 98.75 164 PRO A CA 1
ATOM 1270 C C . PRO A 1 164 ? 2.055 15.188 4.508 1 98.75 164 PRO A C 1
ATOM 1272 O O . PRO A 1 164 ? 2.824 15.836 5.219 1 98.75 164 PRO A O 1
ATOM 1275 N N . VAL A 1 165 ? 1.139 15.703 3.783 1 98.88 165 VAL A N 1
ATOM 1276 C CA . VAL A 1 165 ? 0.925 17.156 3.756 1 98.88 165 VAL A CA 1
ATOM 1277 C C . VAL A 1 165 ? 0.39 17.625 5.105 1 98.88 165 VAL A C 1
ATOM 1279 O O . VAL A 1 165 ? -0.489 16.984 5.688 1 98.88 165 VAL A O 1
ATOM 1282 N N . ASP A 1 166 ? 0.875 18.719 5.559 1 98.88 166 ASP A N 1
ATOM 1283 C CA . ASP A 1 166 ? 0.463 19.281 6.844 1 98.88 166 ASP A CA 1
ATOM 1284 C C . ASP A 1 166 ? -0.791 20.141 6.695 1 98.88 166 ASP A C 1
ATOM 1286 O O . ASP A 1 166 ? -1.002 20.766 5.652 1 98.88 166 ASP A O 1
ATOM 1290 N N . VAL A 1 167 ? -1.521 20.156 7.805 1 98.94 167 VAL A N 1
ATOM 1291 C CA . VAL A 1 167 ? -2.695 21.016 7.895 1 98.94 167 VAL A CA 1
ATOM 1292 C C . VAL A 1 167 ? -2.58 21.922 9.117 1 98.94 167 VAL A C 1
ATOM 1294 O O . VAL A 1 167 ? -2.18 21.469 10.195 1 98.94 167 VAL A O 1
ATOM 1297 N N . VAL A 1 168 ? -2.818 23.156 8.93 1 98.94 168 VAL A N 1
ATOM 1298 C CA . VAL A 1 168 ? -3.066 24.125 10 1 98.94 168 VAL A CA 1
ATOM 1299 C C . VAL A 1 168 ? -4.559 24.438 10.078 1 98.94 168 VAL A C 1
ATOM 1301 O O . VAL A 1 168 ? -5.098 25.125 9.211 1 98.94 168 VAL A O 1
ATOM 1304 N N . GLU A 1 169 ? -5.25 23.922 11.055 1 98.94 169 GLU A N 1
ATOM 1305 C CA . GLU A 1 169 ? -6.691 24.094 11.188 1 98.94 169 GLU A CA 1
ATOM 1306 C C . GLU A 1 169 ? -7.02 25.266 12.117 1 98.94 169 GLU A C 1
ATOM 1308 O O . GLU A 1 169 ? -6.664 25.266 13.289 1 98.94 169 GLU A O 1
ATOM 1313 N N . ILE A 1 170 ? -7.734 26.266 11.656 1 98.88 170 ILE A N 1
ATOM 1314 C CA . ILE A 1 170 ? -7.75 27.594 12.281 1 98.88 170 ILE A CA 1
ATOM 1315 C C . ILE A 1 170 ? -9.016 27.766 13.109 1 98.88 170 ILE A C 1
ATOM 1317 O O . ILE A 1 170 ? -9.266 28.828 13.664 1 98.88 170 ILE A O 1
ATOM 1321 N N . GLY A 1 171 ? -9.812 26.766 13.211 1 98.56 171 GLY A N 1
ATOM 1322 C CA . GLY A 1 171 ? -11.023 26.859 14 1 98.56 171 GLY A CA 1
ATOM 1323 C C . GLY A 1 171 ? -10.766 27.109 15.477 1 98.56 171 GLY A C 1
ATOM 1324 O O . GLY A 1 171 ? -9.617 27.062 15.922 1 98.56 171 GLY A O 1
ATOM 1325 N N . GLU A 1 172 ? -11.789 27.312 16.203 1 97.69 172 GLU A N 1
ATOM 1326 C CA . GLU A 1 172 ? -11.68 27.734 17.594 1 97.69 172 GLU A CA 1
ATOM 1327 C C . GLU A 1 172 ? -11.445 26.547 18.516 1 97.69 172 GLU A C 1
ATOM 1329 O O . GLU A 1 172 ? -10.695 26.641 19.5 1 97.69 172 GLU A O 1
ATOM 1334 N N . ARG A 1 173 ? -11.984 25.438 18.219 1 97.88 173 ARG A N 1
ATOM 1335 C CA . ARG A 1 173 ? -11.992 24.297 19.109 1 97.88 173 ARG A CA 1
ATOM 1336 C C . ARG A 1 173 ? -10.617 23.625 19.172 1 97.88 173 ARG A C 1
ATOM 1338 O O . ARG A 1 173 ? -9.961 23.469 18.141 1 97.88 173 ARG A O 1
ATOM 1345 N N . ARG A 1 174 ? -10.164 23.312 20.391 1 98.62 174 ARG A N 1
ATOM 1346 C CA . ARG A 1 174 ? -8.984 22.484 20.594 1 98.62 174 ARG A CA 1
ATOM 1347 C C . ARG A 1 174 ? -9.312 21 20.406 1 98.62 174 ARG A C 1
ATOM 1349 O O . ARG A 1 174 ? -10.164 20.453 21.094 1 98.62 174 ARG A O 1
ATOM 1356 N N . ALA A 1 175 ? -8.672 20.391 19.469 1 98.44 175 ALA A N 1
ATOM 1357 C CA . ALA A 1 175 ? -8.875 18.969 19.219 1 98.44 175 ALA A CA 1
ATOM 1358 C C . ALA A 1 175 ? -7.938 18.109 20.062 1 98.44 175 ALA A C 1
ATOM 1360 O O . ALA A 1 175 ? -7.188 18.641 20.891 1 98.44 175 ALA A O 1
ATOM 1361 N N . ASN A 1 176 ? -8.109 16.828 20.031 1 97.94 176 ASN A N 1
ATOM 1362 C CA . ASN A 1 176 ? -7.219 15.875 20.688 1 97.94 176 ASN A CA 1
ATOM 1363 C C . ASN A 1 176 ? -6.316 15.156 19.688 1 97.94 176 ASN A C 1
ATOM 1365 O O . ASN A 1 176 ? -6.66 15.039 18.516 1 97.94 176 ASN A O 1
ATOM 1369 N N . VAL A 1 177 ? -5.164 14.711 20.203 1 98.56 177 VAL A N 1
ATOM 1370 C CA . VAL A 1 177 ? -4.285 13.906 19.375 1 98.56 177 VAL A CA 1
ATOM 1371 C C . VAL A 1 177 ? -5.047 12.695 18.828 1 98.56 177 VAL A C 1
ATOM 1373 O O . VAL A 1 177 ? -5.723 11.992 19.594 1 98.56 177 VAL A O 1
ATOM 1376 N N . GLY A 1 178 ? -5.059 12.516 17.562 1 98.44 178 GLY A N 1
ATOM 1377 C CA . GLY A 1 178 ? -5.688 11.352 16.953 1 98.44 178 GLY A CA 1
ATOM 1378 C C . GLY A 1 178 ? -7.094 11.625 16.453 1 98.44 178 GLY A C 1
ATOM 1379 O O . GLY A 1 178 ? -7.691 10.781 15.773 1 98.44 178 GLY A O 1
ATOM 1380 N N . ASP A 1 179 ? -7.645 12.805 16.766 1 98 179 ASP A N 1
ATOM 1381 C CA . ASP A 1 179 ? -8.945 13.156 16.203 1 98 179 ASP A CA 1
ATOM 1382 C C . ASP A 1 179 ? -8.898 13.188 14.68 1 98 179 ASP A C 1
ATOM 1384 O O . ASP A 1 179 ? -7.922 13.648 14.086 1 98 179 ASP A O 1
ATOM 1388 N N . VAL A 1 180 ? -9.938 12.68 14.086 1 98.19 180 VAL A N 1
ATOM 1389 C CA . VAL A 1 180 ? -10.141 12.812 12.641 1 98.19 180 VAL A CA 1
ATOM 1390 C C . VAL A 1 180 ? -11.266 13.805 12.367 1 98.19 180 VAL A C 1
ATOM 1392 O O . VAL A 1 180 ? -12.43 13.531 12.672 1 98.19 180 VAL A O 1
ATOM 1395 N N . LEU A 1 181 ? -10.891 14.961 11.805 1 98.19 181 LEU A N 1
ATOM 1396 C CA . LEU A 1 181 ? -11.859 16.031 11.539 1 98.19 181 LEU A CA 1
ATOM 1397 C C . LEU A 1 181 ? -12.133 16.156 10.047 1 98.19 181 LEU A C 1
ATOM 1399 O O . LEU A 1 181 ? -11.305 15.758 9.227 1 98.19 181 LEU A O 1
ATOM 1403 N N . LYS A 1 182 ? -13.32 16.656 9.734 1 98.38 182 LYS A N 1
ATOM 1404 C CA . LYS A 1 182 ? -13.625 17.094 8.375 1 98.38 182 LYS A CA 1
ATOM 1405 C C . LYS A 1 182 ? -13.312 18.578 8.188 1 98.38 182 LYS A C 1
ATOM 1407 O O . LYS A 1 182 ? -13.82 19.422 8.93 1 98.38 182 LYS A O 1
ATOM 1412 N N . VAL A 1 183 ? -12.492 18.859 7.141 1 98.81 183 VAL A N 1
ATOM 1413 C CA . VAL A 1 183 ? -12.062 20.25 7 1 98.81 183 VAL A CA 1
ATOM 1414 C C . VAL A 1 183 ? -12.219 20.688 5.547 1 98.81 183 VAL A C 1
ATOM 1416 O O . VAL A 1 183 ? -12.273 19.859 4.637 1 98.81 183 VAL A O 1
ATOM 1419 N N . LYS A 1 184 ? -12.32 21.922 5.379 1 98.31 184 LYS A N 1
ATOM 1420 C CA . LYS A 1 184 ? -12.258 22.531 4.051 1 98.31 184 LYS A CA 1
ATOM 1421 C C . LYS A 1 184 ? -11 23.375 3.891 1 98.31 184 LYS A C 1
ATOM 1423 O O . LYS A 1 184 ? -10.695 24.203 4.746 1 98.31 184 LYS A O 1
ATOM 1428 N N . PRO A 1 185 ? -10.219 23.141 2.838 1 98.88 185 PRO A N 1
ATOM 1429 C CA . PRO A 1 185 ? -9.023 23.953 2.582 1 98.88 185 PRO A CA 1
ATOM 1430 C C . PRO A 1 185 ? -9.344 25.391 2.221 1 98.88 185 PRO A C 1
ATOM 1432 O O . PRO A 1 185 ? -10.328 25.656 1.528 1 98.88 185 PRO A O 1
ATOM 1435 N N . LEU A 1 186 ? -8.484 26.312 2.682 1 98.94 186 LEU A N 1
ATOM 1436 C CA . LEU A 1 186 ? -8.711 27.734 2.473 1 98.94 186 LEU A CA 1
ATOM 1437 C C . LEU A 1 186 ? -7.516 28.375 1.779 1 98.94 186 LEU A C 1
ATOM 1439 O O . LEU A 1 186 ? -7.676 29.328 1.015 1 98.94 186 LEU A O 1
ATOM 1443 N N . ALA A 1 187 ? -6.363 27.922 2.057 1 98.88 187 ALA A N 1
ATOM 1444 C CA . ALA A 1 187 ? -5.113 28.5 1.564 1 98.88 187 ALA A CA 1
ATOM 1445 C C . ALA A 1 187 ? -3.967 27.5 1.67 1 98.88 187 ALA A C 1
ATOM 1447 O O . ALA A 1 187 ? -4.113 26.438 2.283 1 98.88 187 ALA A O 1
ATOM 1448 N N . ALA A 1 188 ? -2.912 27.812 1.002 1 98.88 188 ALA A N 1
ATOM 1449 C CA . ALA A 1 188 ? -1.682 27.031 1.106 1 98.88 188 ALA A CA 1
ATOM 1450 C C . ALA A 1 188 ? -0.471 27.938 1.307 1 98.88 188 ALA A C 1
ATOM 1452 O O . ALA A 1 188 ? -0.398 29.031 0.727 1 98.88 188 ALA A O 1
ATOM 1453 N N . LEU A 1 189 ? 0.433 27.531 2.154 1 98.69 189 LEU A N 1
ATOM 1454 C CA . LEU A 1 189 ? 1.737 28.156 2.314 1 98.69 189 LEU A CA 1
ATOM 1455 C C . LEU A 1 189 ? 2.857 27.203 1.915 1 98.69 189 LEU A C 1
ATOM 1457 O O . LEU A 1 189 ? 2.807 26.016 2.232 1 98.69 189 LEU A O 1
ATOM 1461 N N . ALA A 1 190 ? 3.82 27.688 1.208 1 98.5 190 ALA A N 1
ATOM 1462 C CA . ALA A 1 190 ? 4.965 26.891 0.766 1 98.5 190 ALA A CA 1
ATOM 1463 C C . ALA A 1 190 ? 6.188 27.156 1.638 1 98.5 190 ALA A C 1
ATOM 1465 O O . ALA A 1 190 ? 7.031 27.984 1.295 1 98.5 190 ALA A O 1
ATOM 1466 N N . MET A 1 191 ? 6.336 26.422 2.701 1 97.88 191 MET A N 1
ATOM 1467 C CA . MET A 1 191 ? 7.523 26.594 3.531 1 97.88 191 MET A CA 1
ATOM 1468 C C . MET A 1 191 ? 8.703 25.812 2.961 1 97.88 191 MET A C 1
ATOM 1470 O O . MET A 1 191 ? 8.547 24.672 2.529 1 97.88 191 MET A O 1
ATOM 1474 N N . ILE A 1 192 ? 9.727 26.453 2.904 1 95.81 192 ILE A N 1
ATOM 1475 C CA . ILE A 1 192 ? 10.984 25.828 2.492 1 95.81 192 ILE A CA 1
ATOM 1476 C C . ILE A 1 192 ? 11.938 25.75 3.678 1 95.81 192 ILE A C 1
ATOM 1478 O O . ILE A 1 192 ? 12.43 26.781 4.152 1 95.81 192 ILE A O 1
ATOM 1482 N N . ASP A 1 193 ? 12.156 24.578 4.18 1 92.06 193 ASP A N 1
ATOM 1483 C CA . ASP A 1 193 ? 13.062 24.312 5.297 1 92.06 193 ASP A CA 1
ATOM 1484 C C . ASP A 1 193 ? 14.281 23.531 4.84 1 92.06 193 ASP A C 1
ATOM 1486 O O . ASP A 1 193 ? 14.18 22.344 4.5 1 92.06 193 ASP A O 1
ATOM 1490 N N . GLU A 1 194 ? 15.492 24.203 4.898 1 87 194 GLU A N 1
ATOM 1491 C CA . GLU A 1 194 ? 16.75 23.578 4.492 1 87 194 GLU A CA 1
ATOM 1492 C C . GLU A 1 194 ? 16.641 22.969 3.102 1 87 194 GLU A C 1
ATOM 1494 O O . GLU A 1 194 ? 17.062 21.828 2.887 1 87 194 GLU A O 1
ATOM 1499 N N . GLY A 1 195 ? 15.883 23.656 2.234 1 88.81 195 GLY A N 1
ATOM 1500 C CA . GLY A 1 195 ? 15.781 23.266 0.836 1 88.81 195 GLY A CA 1
ATOM 1501 C C . GLY A 1 195 ? 14.633 22.297 0.566 1 88.81 195 GLY A C 1
ATOM 1502 O O . GLY A 1 195 ? 14.352 21.969 -0.588 1 88.81 195 GLY A O 1
ATOM 1503 N N . GLU A 1 196 ? 13.953 21.891 1.599 1 95.5 196 GLU A N 1
ATOM 1504 C CA . GLU A 1 196 ? 12.844 20.969 1.434 1 95.5 196 GLU A CA 1
ATOM 1505 C C . GLU A 1 196 ? 11.5 21.688 1.494 1 95.5 196 GLU A C 1
ATOM 1507 O O . GLU A 1 196 ? 11.305 22.562 2.346 1 95.5 196 GLU A O 1
ATOM 1512 N N . LEU A 1 197 ? 10.703 21.359 0.535 1 97.38 197 LEU A N 1
ATOM 1513 C CA . LEU A 1 197 ? 9.352 21.906 0.495 1 97.38 197 LEU A CA 1
ATOM 1514 C C . LEU A 1 197 ? 8.453 21.219 1.516 1 97.38 197 LEU A C 1
ATOM 1516 O O . LEU A 1 197 ? 8.422 19.984 1.592 1 97.38 197 LEU A O 1
ATOM 1520 N N . ASP A 1 198 ? 7.863 21.984 2.309 1 97.69 198 ASP A N 1
ATOM 1521 C CA . ASP A 1 198 ? 6.922 21.562 3.344 1 97.69 198 ASP A CA 1
ATOM 1522 C C . ASP A 1 198 ? 5.617 22.359 3.25 1 97.69 198 ASP A C 1
ATOM 1524 O O . ASP A 1 198 ? 5.504 23.453 3.816 1 97.69 198 ASP A O 1
ATOM 1528 N N . TRP A 1 199 ? 4.641 21.781 2.576 1 98.5 199 TRP A N 1
ATOM 1529 C CA . TRP A 1 199 ? 3.363 22.469 2.379 1 98.5 199 TRP A CA 1
ATOM 1530 C C . TRP A 1 199 ? 2.584 22.547 3.688 1 98.5 199 TRP A C 1
ATOM 1532 O O . TRP A 1 199 ? 2.52 21.578 4.445 1 98.5 199 TRP A O 1
ATOM 1542 N N . LYS A 1 200 ? 2.061 23.703 3.936 1 98.88 200 LYS A N 1
ATOM 1543 C CA . LYS A 1 200 ? 1.1 23.922 5.012 1 98.88 200 LYS A CA 1
ATOM 1544 C C . LYS A 1 200 ? -0.271 24.297 4.457 1 98.88 200 LYS A C 1
ATOM 1546 O O . LYS A 1 200 ? -0.461 25.422 3.971 1 98.88 200 LYS A O 1
ATOM 1551 N N . ILE A 1 201 ? -1.218 23.359 4.512 1 98.94 201 ILE A N 1
ATOM 1552 C CA . ILE A 1 201 ? -2.586 23.672 4.102 1 98.94 201 ILE A CA 1
ATOM 1553 C C . ILE A 1 201 ? -3.34 24.312 5.266 1 98.94 201 ILE A C 1
ATOM 1555 O O . ILE A 1 201 ? -3.41 23.734 6.355 1 98.94 201 ILE A O 1
ATOM 1559 N N . VAL A 1 202 ? -3.791 25.5 5.051 1 98.94 202 VAL A N 1
ATOM 1560 C CA . VAL A 1 202 ? -4.648 26.156 6.031 1 98.94 202 VAL A CA 1
ATOM 1561 C C . VAL A 1 202 ? -6.102 25.734 5.809 1 98.94 202 VAL A C 1
ATOM 1563 O O . VAL A 1 202 ? -6.613 25.828 4.688 1 98.94 202 VAL A O 1
ATOM 1566 N N . ALA A 1 203 ? -6.738 25.25 6.828 1 98.94 203 ALA A N 1
ATOM 1567 C CA . ALA A 1 203 ? -8.094 24.719 6.699 1 98.94 203 ALA A CA 1
ATOM 1568 C C . ALA A 1 203 ? -8.938 25.078 7.926 1 98.94 203 ALA A C 1
ATOM 1570 O O . ALA A 1 203 ? -8.414 25.578 8.922 1 98.94 203 ALA A O 1
ATOM 1571 N N . ILE A 1 204 ? -10.203 24.875 7.809 1 98.94 204 ILE A N 1
ATOM 1572 C CA . ILE A 1 204 ? -11.102 25.078 8.938 1 98.94 204 ILE A CA 1
ATOM 1573 C C . ILE A 1 204 ? -12.039 23.891 9.07 1 98.94 204 ILE A C 1
ATOM 1575 O O . ILE A 1 204 ? -12.516 23.344 8.07 1 98.94 204 ILE A O 1
ATOM 1579 N N . SER A 1 205 ? -12.266 23.453 10.305 1 98.69 205 SER A N 1
ATOM 1580 C CA . SER A 1 205 ? -13.211 22.375 10.57 1 98.69 205 SER A CA 1
ATOM 1581 C C . SER A 1 205 ? -14.625 22.766 10.141 1 98.69 205 SER A C 1
ATOM 1583 O O . SER A 1 205 ? -15.055 23.891 10.367 1 98.69 205 SER A O 1
ATOM 1585 N N . LEU A 1 206 ? -15.336 21.828 9.633 1 98.06 206 LEU A N 1
ATOM 1586 C CA . LEU A 1 206 ? -16.719 22.078 9.227 1 98.06 206 LEU A CA 1
ATOM 1587 C C . LEU A 1 206 ? -17.594 22.375 10.438 1 98.06 206 LEU A C 1
ATOM 1589 O O . LEU A 1 206 ? -18.656 23 10.305 1 98.06 206 LEU A O 1
ATOM 1593 N N . ASP A 1 207 ? -17.141 21.953 11.57 1 97.25 207 ASP A N 1
ATOM 1594 C CA . ASP A 1 207 ? -17.922 22.109 12.789 1 97.25 207 ASP A CA 1
ATOM 1595 C C . ASP A 1 207 ? -17.734 23.5 13.398 1 97.25 207 ASP A C 1
ATOM 1597 O O . ASP A 1 207 ? -18.422 23.859 14.352 1 97.25 207 ASP A O 1
ATOM 1601 N N . ASP A 1 208 ? -16.797 24.25 12.859 1 98.44 208 ASP A N 1
ATOM 1602 C CA . ASP A 1 208 ? -16.578 25.594 13.383 1 98.44 208 ASP A CA 1
ATOM 1603 C C . ASP A 1 208 ? -17.734 26.516 13.016 1 98.44 208 ASP A C 1
ATOM 1605 O O . ASP A 1 208 ? -18.234 26.484 11.891 1 98.44 208 ASP A O 1
ATOM 1609 N N . PRO A 1 209 ? -18.141 27.344 13.914 1 98.06 209 PRO A N 1
ATOM 1610 C CA . PRO A 1 209 ? -19.266 28.266 13.633 1 98.06 209 PRO A CA 1
ATOM 1611 C C . PRO A 1 209 ? -18.984 29.188 12.453 1 98.06 209 PRO A C 1
ATOM 1613 O O . PRO A 1 209 ? -19.922 29.656 11.797 1 98.06 209 PRO A O 1
ATOM 1616 N N . LYS A 1 210 ? -17.75 29.469 12.156 1 98.25 210 LYS A N 1
ATOM 1617 C CA . LYS A 1 210 ? -17.406 30.391 11.086 1 98.25 210 LYS A CA 1
ATOM 1618 C C . LYS A 1 210 ? -17.062 29.656 9.797 1 98.25 210 LYS A C 1
ATOM 1620 O O . LYS A 1 210 ? -16.672 30.266 8.805 1 98.25 210 LYS A O 1
ATOM 1625 N N . ALA A 1 211 ? -17.203 28.375 9.797 1 98.25 211 ALA A N 1
ATOM 1626 C CA . ALA A 1 211 ? -16.797 27.562 8.656 1 98.25 211 ALA A CA 1
ATOM 1627 C C . ALA A 1 211 ? -17.484 28.031 7.375 1 98.25 211 ALA A C 1
ATOM 1629 O O . ALA A 1 211 ? -16.859 28.094 6.312 1 98.25 211 ALA A O 1
ATOM 1630 N N . SER A 1 212 ? -18.734 28.391 7.441 1 97.81 212 SER A N 1
ATOM 1631 C CA . SER A 1 212 ? -19.516 28.766 6.254 1 97.81 212 SER A CA 1
ATOM 1632 C C . SER A 1 212 ? -19.078 30.125 5.715 1 97.81 212 SER A C 1
ATOM 1634 O O . SER A 1 212 ? -19.312 30.438 4.547 1 97.81 212 SER A O 1
ATOM 1636 N N . LEU A 1 213 ? -18.406 30.906 6.516 1 98.31 213 LEU A N 1
ATOM 1637 C CA . LEU A 1 213 ? -18.062 32.281 6.152 1 98.31 213 LEU A CA 1
ATOM 1638 C C . LEU A 1 213 ? -16.719 32.312 5.438 1 98.31 213 LEU A C 1
ATOM 1640 O O . LEU A 1 213 ? -16.391 33.312 4.77 1 98.31 213 LEU A O 1
ATOM 1644 N N . VAL A 1 214 ? -15.914 31.312 5.594 1 98.44 214 VAL A N 1
ATOM 1645 C CA . VAL A 1 214 ? -14.555 31.375 5.074 1 98.44 214 VAL A CA 1
ATOM 1646 C C . VAL A 1 214 ? -14.375 30.312 3.992 1 98.44 214 VAL A C 1
ATOM 1648 O O . VAL A 1 214 ? -14.469 29.109 4.27 1 98.44 214 VAL A O 1
ATOM 1651 N N . ASN A 1 215 ? -14.078 30.781 2.785 1 98.19 215 ASN A N 1
ATOM 1652 C CA . ASN A 1 215 ? -14.008 29.859 1.657 1 98.19 215 ASN A CA 1
ATOM 1653 C C . ASN A 1 215 ? -12.734 30.062 0.839 1 98.19 215 ASN A C 1
ATOM 1655 O O . ASN A 1 215 ? -12.445 29.281 -0.069 1 98.19 215 ASN A O 1
ATOM 1659 N N . ASP A 1 216 ? -11.992 31.062 1.166 1 98.5 216 ASP A N 1
ATOM 1660 C CA . ASP A 1 216 ? -10.734 31.375 0.498 1 98.5 216 ASP A CA 1
ATOM 1661 C C . ASP A 1 216 ? -9.906 32.375 1.316 1 98.5 216 ASP A C 1
ATOM 1663 O O . ASP A 1 216 ? -10.305 32.75 2.42 1 98.5 216 ASP A O 1
ATOM 1667 N N . VAL A 1 217 ? -8.758 32.75 0.788 1 98.5 217 VAL A N 1
ATOM 1668 C CA . VAL A 1 217 ? -7.781 33.594 1.478 1 98.5 217 VAL A CA 1
ATOM 1669 C C . VAL A 1 217 ? -8.438 34.906 1.904 1 98.5 217 VAL A C 1
ATOM 1671 O O . VAL A 1 217 ? -8.266 35.344 3.043 1 98.5 217 VAL A O 1
ATOM 1674 N N . ASP A 1 218 ? -9.273 35.469 1.034 1 98.25 218 ASP A N 1
ATOM 1675 C CA . ASP A 1 218 ? -9.883 36.75 1.329 1 98.25 218 ASP A CA 1
ATOM 1676 C C . ASP A 1 218 ? -10.883 36.625 2.48 1 98.25 218 ASP A C 1
ATOM 1678 O O . ASP A 1 218 ? -10.961 37.531 3.324 1 98.25 218 ASP A O 1
ATOM 1682 N N . ASP A 1 219 ? -11.633 35.562 2.465 1 98.75 219 ASP A N 1
ATOM 1683 C CA . ASP A 1 219 ? -12.586 35.344 3.547 1 98.75 219 ASP A CA 1
ATOM 1684 C C . ASP A 1 219 ? -11.875 35.156 4.883 1 98.75 219 ASP A C 1
ATOM 1686 O O . ASP A 1 219 ? -12.352 35.625 5.918 1 98.75 219 ASP A O 1
ATOM 1690 N N . VAL A 1 220 ? -10.734 34.469 4.828 1 98.75 220 VAL A N 1
ATOM 1691 C CA . VAL A 1 220 ? -9.969 34.281 6.051 1 98.75 220 VAL A CA 1
ATOM 1692 C C . VAL A 1 220 ? -9.516 35.625 6.602 1 98.75 220 VAL A C 1
ATOM 1694 O O . VAL A 1 220 ? -9.633 35.906 7.801 1 98.75 220 VAL A O 1
ATOM 1697 N N . GLU A 1 221 ? -9.023 36.5 5.719 1 98.25 221 GLU A N 1
ATOM 1698 C CA . GLU A 1 221 ? -8.586 37.812 6.156 1 98.25 221 GLU A CA 1
ATOM 1699 C C . GLU A 1 221 ? -9.75 38.625 6.734 1 98.25 221 GLU A C 1
ATOM 1701 O O . GLU A 1 221 ? -9.578 39.375 7.688 1 98.25 221 GLU A O 1
ATOM 1706 N N . LYS A 1 222 ? -10.891 38.406 6.203 1 98.44 222 LYS A N 1
ATOM 1707 C CA . LYS A 1 222 ? -12.078 39.125 6.637 1 98.44 222 LYS A CA 1
ATOM 1708 C C . LYS A 1 222 ? -12.57 38.625 7.988 1 98.44 222 LYS A C 1
ATOM 1710 O O . LYS A 1 222 ? -12.891 39.406 8.875 1 98.44 222 LYS A O 1
ATOM 1715 N N . HIS A 1 223 ? -12.602 37.344 8.156 1 98.44 223 HIS A N 1
ATOM 1716 C CA . HIS A 1 223 ? -13.281 36.75 9.312 1 98.44 223 HIS A CA 1
ATOM 1717 C C . HIS A 1 223 ? -12.289 36.312 10.367 1 98.44 223 HIS A C 1
ATOM 1719 O O . HIS A 1 223 ? -12.656 36.062 11.523 1 98.44 223 HIS A O 1
ATOM 1725 N N . PHE A 1 224 ? -11.031 36.094 10.023 1 98 224 PHE A N 1
ATOM 1726 C CA . PHE A 1 224 ? -9.906 35.812 10.906 1 98 224 PHE A CA 1
ATOM 1727 C C . PHE A 1 224 ? -8.727 36.75 10.594 1 98 224 PHE A C 1
ATOM 1729 O O . PHE A 1 224 ? -7.648 36.281 10.227 1 98 224 PHE A O 1
ATOM 1736 N N . PRO A 1 225 ? -8.977 38 10.812 1 98.19 225 PRO A N 1
ATOM 1737 C CA . PRO A 1 225 ? -7.984 38.969 10.336 1 98.19 225 PRO A CA 1
ATOM 1738 C C . PRO A 1 225 ? -6.594 38.719 10.906 1 98.19 225 PRO A C 1
ATOM 1740 O O . PRO A 1 225 ? -6.441 38.562 12.125 1 98.19 225 PRO A O 1
ATOM 1743 N N . GLY A 1 226 ? -5.543 38.656 9.992 1 98.06 226 GLY A N 1
ATOM 1744 C CA . GLY A 1 226 ? -4.148 38.5 10.375 1 98.06 226 GLY A CA 1
ATOM 1745 C C . GLY A 1 226 ? -3.719 37.062 10.578 1 98.06 226 GLY A C 1
ATOM 1746 O O . GLY A 1 226 ? -2.539 36.781 10.797 1 98.06 226 GLY A O 1
ATOM 1747 N N . THR A 1 227 ? -4.637 36.188 10.461 1 98.5 227 THR A N 1
ATOM 1748 C CA . THR A 1 227 ? -4.375 34.781 10.797 1 98.5 227 THR A CA 1
ATOM 1749 C C . THR A 1 227 ? -3.361 34.156 9.836 1 98.5 227 THR A C 1
ATOM 1751 O O . THR A 1 227 ? -2.418 33.5 10.258 1 98.5 227 THR A O 1
ATOM 1754 N N . LEU A 1 228 ? -3.51 34.375 8.57 1 98.69 228 LEU A N 1
ATOM 1755 C CA . LEU A 1 228 ? -2.6 33.781 7.578 1 98.69 228 LEU A CA 1
ATOM 1756 C C . LEU A 1 228 ? -1.182 34.312 7.785 1 98.69 228 LEU A C 1
ATOM 1758 O O . LEU A 1 228 ? -0.216 33.562 7.691 1 98.69 228 LEU A O 1
ATOM 1762 N N . THR A 1 229 ? -1.058 35.594 8.07 1 98.06 229 THR A N 1
ATOM 1763 C CA . THR A 1 229 ? 0.243 36.188 8.367 1 98.06 229 THR A CA 1
ATOM 1764 C C . THR A 1 229 ? 0.831 35.594 9.641 1 98.06 229 THR A C 1
ATOM 1766 O O . THR A 1 229 ? 2.023 35.281 9.703 1 98.06 229 THR A O 1
ATOM 1769 N N . ALA A 1 230 ? 0.004 35.406 10.648 1 98.31 230 ALA A N 1
ATOM 1770 C CA . ALA A 1 230 ? 0.447 34.844 11.914 1 98.31 230 ALA A CA 1
ATOM 1771 C C . ALA A 1 230 ? 0.977 33.406 11.727 1 98.31 230 ALA A C 1
ATOM 1773 O O . ALA A 1 230 ? 1.998 33.031 12.312 1 98.31 230 ALA A O 1
ATOM 1774 N N . ILE A 1 231 ? 0.262 32.656 10.93 1 98.69 231 ILE A N 1
ATOM 1775 C CA . ILE A 1 231 ? 0.687 31.281 10.648 1 98.69 231 ILE A CA 1
ATOM 1776 C C . ILE A 1 231 ? 2.039 31.297 9.945 1 98.69 231 ILE A C 1
ATOM 1778 O O . ILE A 1 231 ? 2.967 30.594 10.352 1 98.69 231 ILE A O 1
ATOM 1782 N N . ARG A 1 232 ? 2.156 32.031 8.898 1 98.25 232 ARG A N 1
ATOM 1783 C CA . ARG A 1 232 ? 3.41 32.156 8.164 1 98.25 232 ARG A CA 1
ATOM 1784 C C . ARG A 1 232 ? 4.555 32.562 9.086 1 98.25 232 ARG A C 1
ATOM 1786 O O . ARG A 1 232 ? 5.617 31.922 9.078 1 98.25 232 ARG A O 1
ATOM 1793 N N . ASP A 1 233 ? 4.34 33.594 9.898 1 97.69 233 ASP A N 1
ATOM 1794 C CA . ASP A 1 233 ? 5.379 34.125 10.773 1 97.69 233 ASP A CA 1
ATOM 1795 C C . ASP A 1 233 ? 5.758 33.094 11.852 1 97.69 233 ASP A C 1
ATOM 1797 O O . ASP A 1 233 ? 6.93 32.969 12.211 1 97.69 233 ASP A O 1
ATOM 1801 N N . TRP A 1 234 ? 4.77 32.469 12.359 1 98.19 234 TRP A N 1
ATOM 1802 C CA . TRP A 1 234 ? 5.031 31.438 13.367 1 98.19 234 TRP A CA 1
ATOM 1803 C C . TRP A 1 234 ? 5.98 30.375 12.828 1 98.19 234 TRP A C 1
ATOM 1805 O O . TRP A 1 234 ? 7.008 30.078 13.445 1 98.19 234 TRP A O 1
ATOM 1815 N N . PHE A 1 235 ? 5.711 29.844 11.656 1 97.94 235 PHE A N 1
ATOM 1816 C CA . PHE A 1 235 ? 6.508 28.766 11.078 1 97.94 235 PHE A CA 1
ATOM 1817 C C . PHE A 1 235 ? 7.832 29.297 10.547 1 97.94 235 PHE A C 1
ATOM 1819 O O . PHE A 1 235 ? 8.805 28.547 10.43 1 97.94 235 PHE A O 1
ATOM 1826 N N . ARG A 1 236 ? 7.852 30.5 10.25 1 97 236 ARG A N 1
ATOM 1827 C CA . ARG A 1 236 ? 9.109 31.125 9.844 1 97 236 ARG A CA 1
ATOM 1828 C C . ARG A 1 236 ? 10.094 31.172 11.008 1 97 236 ARG A C 1
ATOM 1830 O O . ARG A 1 236 ? 11.281 30.906 10.828 1 97 236 ARG A O 1
ATOM 1837 N N . ASP A 1 237 ? 9.57 31.406 12.25 1 96.62 237 ASP A N 1
ATOM 1838 C CA . ASP A 1 237 ? 10.453 31.859 13.32 1 96.62 237 ASP A CA 1
ATOM 1839 C C . ASP A 1 237 ? 10.578 30.812 14.414 1 96.62 237 ASP A C 1
ATOM 1841 O O . ASP A 1 237 ? 11.469 30.891 15.266 1 96.62 237 ASP A O 1
ATOM 1845 N N . TYR A 1 238 ? 9.727 29.812 14.43 1 95.31 238 TYR A N 1
ATOM 1846 C CA . TYR A 1 238 ? 9.555 28.984 15.617 1 95.31 238 TYR A CA 1
ATOM 1847 C C . TYR A 1 238 ? 10.828 28.219 15.93 1 95.31 238 TYR A C 1
ATOM 1849 O O . TYR A 1 238 ? 11 27.703 17.047 1 95.31 238 TYR A O 1
ATOM 1857 N N . LYS A 1 239 ? 11.758 28.078 14.984 1 93.12 239 LYS A N 1
ATOM 1858 C CA . LYS A 1 239 ? 12.984 27.328 15.242 1 93.12 239 LYS A CA 1
ATOM 1859 C C . LYS A 1 239 ? 14.109 28.266 15.68 1 93.12 239 LYS A C 1
ATOM 1861 O O . LYS A 1 239 ? 15.156 27.797 16.141 1 93.12 239 LYS A O 1
ATOM 1866 N N . ILE A 1 240 ? 14.031 29.547 15.617 1 93.5 240 ILE A N 1
ATOM 1867 C CA . ILE A 1 240 ? 15.07 30.531 15.891 1 93.5 240 ILE A CA 1
ATOM 1868 C C . ILE A 1 240 ? 15.547 30.391 17.328 1 93.5 240 ILE A C 1
ATOM 1870 O O . ILE A 1 240 ? 16.75 30.422 17.609 1 93.5 240 ILE A O 1
ATOM 1874 N N . PRO A 1 241 ? 14.695 30.203 18.281 1 92.19 241 PRO A N 1
ATOM 1875 C CA . PRO A 1 241 ? 15.141 30.031 19.656 1 92.19 241 PRO A CA 1
ATOM 1876 C C . PRO A 1 241 ? 16.109 28.859 19.828 1 92.19 241 PRO A C 1
ATOM 1878 O O . PRO A 1 241 ? 16.891 28.828 20.781 1 92.19 241 PRO A O 1
ATOM 1881 N N . ASP A 1 242 ? 16.078 27.891 18.953 1 89 242 ASP A N 1
ATOM 1882 C CA . ASP A 1 242 ? 16.969 26.734 19 1 89 242 ASP A CA 1
ATOM 1883 C C . ASP A 1 242 ? 18.266 27.016 18.234 1 89 242 ASP A C 1
ATOM 1885 O O . ASP A 1 242 ? 19.047 26.094 17.984 1 89 242 ASP A O 1
ATOM 1889 N N . GLY A 1 243 ? 18.422 28.234 17.75 1 90.69 243 GLY A N 1
ATOM 1890 C CA . GLY A 1 243 ? 19.641 28.625 17.078 1 90.69 243 GLY A CA 1
ATOM 1891 C C . GLY A 1 243 ? 19.609 28.359 15.586 1 90.69 243 GLY A C 1
ATOM 1892 O O . GLY A 1 243 ? 20.656 28.406 14.922 1 90.69 243 GLY A O 1
ATOM 1893 N N . LYS A 1 244 ? 18.438 28.031 15.07 1 91.44 244 LYS A N 1
ATOM 1894 C CA . LYS A 1 244 ? 18.312 27.781 13.641 1 91.44 244 LYS A CA 1
ATOM 1895 C C . LYS A 1 244 ? 17.875 29.031 12.898 1 91.44 244 LYS A C 1
ATOM 1897 O O . LYS A 1 244 ? 17.312 29.953 13.492 1 91.44 244 LYS A O 1
ATOM 1902 N N . PRO A 1 245 ? 18.281 29.125 11.609 1 93.44 245 PRO A N 1
ATOM 1903 C CA . PRO A 1 245 ? 17.828 30.266 10.82 1 93.44 245 PRO A CA 1
ATOM 1904 C C . PRO A 1 245 ? 16.312 30.25 10.578 1 93.44 245 PRO A C 1
ATOM 1906 O O . PRO A 1 245 ? 15.68 29.203 10.734 1 93.44 245 PRO A O 1
ATOM 1909 N N . ALA A 1 246 ? 15.805 31.422 10.242 1 9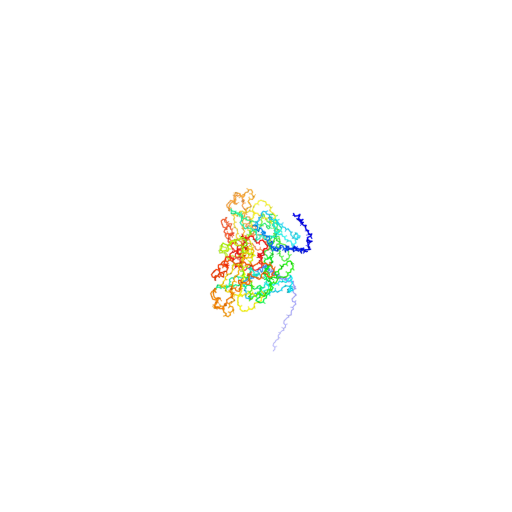5.06 246 ALA A N 1
ATOM 1910 C CA . ALA A 1 246 ? 14.398 31.516 9.859 1 95.06 246 ALA A CA 1
ATOM 1911 C C . ALA A 1 246 ? 14.109 30.656 8.625 1 95.06 246 ALA A C 1
ATOM 1913 O O . ALA A 1 246 ? 14.922 30.594 7.703 1 95.06 246 ALA A O 1
ATOM 1914 N N . ASN A 1 247 ? 12.945 30.016 8.641 1 95.38 247 ASN A N 1
ATOM 1915 C CA . ASN A 1 247 ? 12.492 29.328 7.438 1 95.38 247 ASN A CA 1
ATOM 1916 C C . ASN A 1 247 ? 12.102 30.312 6.336 1 95.38 247 ASN A C 1
ATOM 1918 O O . ASN A 1 247 ? 11.805 31.469 6.613 1 95.38 247 ASN A O 1
ATOM 1922 N N . LYS A 1 248 ? 12.195 29.828 5.117 1 95.25 248 LYS A N 1
ATOM 1923 C CA . LYS A 1 248 ? 11.758 30.625 3.973 1 95.25 248 LYS A CA 1
ATOM 1924 C C . LYS A 1 248 ? 10.398 30.141 3.461 1 95.25 248 LYS A C 1
ATOM 1926 O O . LYS A 1 248 ? 9.938 29.062 3.83 1 95.25 248 LYS A O 1
ATOM 1931 N N . PHE A 1 249 ? 9.789 30.969 2.66 1 97.06 249 PHE A N 1
ATOM 1932 C CA . PHE A 1 249 ? 8.523 30.594 2.039 1 97.06 249 PHE A CA 1
ATOM 1933 C C . PHE A 1 249 ? 8.562 30.859 0.538 1 97.06 249 PHE A C 1
ATOM 1935 O O . PHE A 1 249 ? 9.102 31.875 0.09 1 97.06 249 PHE A O 1
ATOM 1942 N N . GLY A 1 250 ? 8.039 29.922 -0.194 1 96.44 250 GLY A N 1
ATOM 1943 C CA . GLY A 1 250 ? 7.867 30.078 -1.628 1 96.44 250 GLY A CA 1
ATOM 1944 C C . GLY A 1 250 ? 6.648 30.906 -1.988 1 96.44 250 GLY A C 1
ATOM 1945 O O . GLY A 1 250 ? 6.059 31.562 -1.125 1 96.44 250 GLY A O 1
ATOM 1946 N N . LEU A 1 251 ? 6.398 31 -3.262 1 96.62 251 LEU A N 1
ATOM 1947 C CA . LEU A 1 251 ? 5.223 31.672 -3.812 1 96.62 251 LEU A CA 1
ATOM 1948 C C . LEU A 1 251 ? 5.16 33.125 -3.359 1 96.62 251 LEU A C 1
ATOM 1950 O O . LEU A 1 251 ? 4.102 33.594 -2.943 1 96.62 251 LEU A O 1
ATOM 1954 N N . GLY A 1 252 ? 6.254 33.781 -3.281 1 94.62 252 GLY A N 1
ATOM 1955 C CA . GLY A 1 252 ? 6.312 35.219 -2.939 1 94.62 252 GLY A CA 1
ATOM 1956 C C . GLY A 1 252 ? 6.082 35.469 -1.465 1 94.62 252 GLY A C 1
ATOM 1957 O O . GLY A 1 252 ? 5.609 36.531 -1.09 1 94.62 252 GLY A O 1
ATOM 1958 N N . ASN A 1 253 ? 6.234 34.438 -0.66 1 95.06 253 ASN A N 1
ATOM 1959 C CA . ASN A 1 253 ? 6.051 34.562 0.782 1 95.06 253 ASN A CA 1
ATOM 1960 C C . ASN A 1 253 ? 4.613 34.938 1.133 1 95.06 253 ASN A C 1
ATOM 1962 O O . ASN A 1 253 ? 4.379 35.688 2.068 1 95.06 253 ASN A O 1
ATOM 1966 N N . LYS A 1 254 ? 3.711 34.5 0.338 1 96.62 254 LYS A N 1
ATOM 1967 C CA . LYS A 1 254 ? 2.295 34.781 0.531 1 96.62 254 LYS A CA 1
ATOM 1968 C C . LYS A 1 254 ? 1.456 33.531 0.491 1 96.62 254 LYS A C 1
ATOM 1970 O O . LYS A 1 254 ? 1.846 32.531 -0.137 1 96.62 254 LYS A O 1
ATOM 1975 N N . PRO A 1 255 ? 0.33 33.562 1.187 1 98.06 255 PRO A N 1
ATOM 1976 C CA . PRO A 1 255 ? -0.58 32.438 1.047 1 98.06 255 PRO A CA 1
ATOM 1977 C C . PRO A 1 255 ? -1.167 32.312 -0.358 1 98.06 255 PRO A C 1
ATOM 1979 O O . PRO A 1 255 ? -1.475 33.344 -0.99 1 98.06 255 PRO A O 1
ATOM 1982 N N . ALA A 1 256 ? -1.206 31.094 -0.835 1 98.31 256 ALA A N 1
ATOM 1983 C CA . ALA A 1 256 ? -1.865 30.812 -2.109 1 98.31 256 ALA A CA 1
ATOM 1984 C C . ALA A 1 256 ? -3.348 30.516 -1.904 1 98.31 256 ALA A C 1
ATOM 1986 O O . ALA A 1 256 ? -3.777 30.203 -0.792 1 98.31 256 ALA A O 1
ATOM 1987 N N . SER A 1 257 ? -4.125 30.547 -2.924 1 98.38 257 SER A N 1
ATOM 1988 C CA . SER A 1 257 ? -5.582 30.453 -2.914 1 98.38 257 SER A CA 1
ATOM 1989 C C . SER A 1 257 ? -6.039 29.047 -2.553 1 98.38 257 SER A C 1
ATOM 1991 O O . SER A 1 257 ? -5.23 28.109 -2.518 1 98.38 257 SER A O 1
ATOM 1993 N N . LYS A 1 258 ? -7.324 28.984 -2.318 1 98.56 258 LYS A N 1
ATOM 1994 C CA . LYS A 1 258 ? -7.965 27.688 -2.137 1 98.56 258 LYS A CA 1
ATOM 1995 C C . LYS A 1 258 ? -7.727 26.781 -3.34 1 98.56 258 LYS A C 1
ATOM 1997 O O . LYS A 1 258 ? -7.441 25.594 -3.182 1 98.56 258 LYS A O 1
ATOM 2002 N N . GLU A 1 259 ? -7.895 27.344 -4.477 1 98.44 259 GLU A N 1
ATOM 2003 C CA . GLU A 1 259 ? -7.68 26.578 -5.695 1 98.44 259 GLU A CA 1
ATOM 2004 C C . GLU A 1 259 ? -6.273 25.984 -5.73 1 98.44 259 GLU A C 1
ATOM 2006 O O . GLU A 1 259 ? -6.098 24.812 -6.094 1 98.44 259 GLU A O 1
ATOM 2011 N N . TYR A 1 260 ? -5.316 26.719 -5.375 1 98.5 260 TYR A N 1
ATOM 2012 C CA . TYR A 1 260 ? -3.939 26.234 -5.324 1 98.5 260 TYR A CA 1
ATOM 2013 C C . TYR A 1 260 ? -3.77 25.172 -4.254 1 98.5 260 TYR A C 1
ATOM 2015 O O . TYR A 1 260 ? -3.062 24.188 -4.461 1 98.5 260 TYR A O 1
ATOM 2023 N N . ALA A 1 261 ? -4.391 25.375 -3.123 1 98.75 261 ALA A N 1
ATOM 2024 C CA . ALA A 1 261 ? -4.367 24.375 -2.068 1 98.75 261 ALA A CA 1
ATOM 2025 C C . ALA A 1 261 ? -4.906 23.031 -2.572 1 98.75 261 ALA A C 1
ATOM 2027 O O . ALA A 1 261 ? -4.32 21.984 -2.314 1 98.75 261 ALA A O 1
ATOM 2028 N N . LEU A 1 262 ? -6.004 23.109 -3.275 1 98.75 262 LEU A N 1
ATOM 2029 C CA . LEU A 1 262 ? -6.613 21.906 -3.83 1 98.75 262 LEU A CA 1
ATOM 2030 C C . LEU A 1 262 ? -5.68 21.25 -4.836 1 98.75 262 LEU A C 1
ATOM 2032 O O . LEU A 1 262 ? -5.609 20.016 -4.906 1 98.75 262 LEU A O 1
ATOM 2036 N N . LYS A 1 263 ? -5.008 22.031 -5.594 1 98.5 263 LYS A N 1
ATOM 2037 C CA . LYS A 1 263 ? -4.016 21.516 -6.527 1 98.5 263 LYS A CA 1
ATOM 2038 C C . LYS A 1 263 ? -2.91 20.766 -5.793 1 98.5 263 LYS A C 1
ATOM 2040 O O . LYS A 1 263 ? -2.531 19.656 -6.191 1 98.5 263 LYS A O 1
ATOM 2045 N N . VAL A 1 264 ? -2.381 21.359 -4.715 1 98.56 264 VAL A N 1
ATOM 2046 C CA . VAL A 1 264 ? -1.335 20.734 -3.906 1 98.56 264 VAL A CA 1
ATOM 2047 C C . VAL A 1 264 ? -1.831 19.406 -3.354 1 98.56 264 VAL A C 1
ATOM 2049 O O . VAL A 1 264 ? -1.123 18.391 -3.42 1 98.56 264 VAL A O 1
ATOM 2052 N N . ILE A 1 265 ? -3.016 19.406 -2.844 1 98.88 265 ILE A N 1
ATOM 2053 C CA . ILE A 1 265 ? -3.598 18.203 -2.264 1 98.88 265 ILE A CA 1
ATOM 2054 C C . ILE A 1 265 ? -3.711 17.109 -3.332 1 98.88 265 ILE A C 1
ATOM 2056 O O . ILE A 1 265 ? -3.346 15.961 -3.094 1 98.88 265 ILE A O 1
ATOM 2060 N N . GLN A 1 266 ? -4.145 17.469 -4.484 1 98.56 266 GLN A N 1
ATOM 2061 C CA . GLN A 1 266 ? -4.277 16.516 -5.586 1 98.56 266 GLN A CA 1
ATOM 2062 C C . GLN A 1 266 ? -2.918 15.953 -5.996 1 98.56 266 GLN A C 1
ATOM 2064 O O . GLN A 1 266 ? -2.764 14.742 -6.145 1 98.56 266 GLN A O 1
ATOM 2069 N N . GLU A 1 267 ? -1.988 16.812 -6.168 1 98.44 267 GLU A N 1
ATOM 2070 C CA . GLU A 1 267 ? -0.661 16.391 -6.605 1 98.44 267 GLU A CA 1
ATOM 2071 C C . GLU A 1 267 ? -0.005 15.469 -5.582 1 98.44 267 GLU A C 1
ATOM 2073 O O . GLU A 1 267 ? 0.641 14.484 -5.945 1 98.44 267 GLU A O 1
ATOM 2078 N N . THR A 1 268 ? -0.141 15.781 -4.316 1 98.62 268 THR A N 1
ATOM 2079 C CA . THR A 1 268 ? 0.494 14.977 -3.279 1 98.62 268 THR A CA 1
ATOM 2080 C C . THR A 1 268 ? -0.26 13.672 -3.07 1 98.62 268 THR A C 1
ATOM 2082 O O . THR A 1 268 ? 0.319 12.68 -2.623 1 98.62 268 THR A O 1
ATOM 2085 N N . ASN A 1 269 ? -1.57 13.68 -3.301 1 98.75 269 ASN A N 1
ATOM 2086 C CA . ASN A 1 269 ? -2.299 12.414 -3.348 1 98.75 269 ASN A CA 1
ATOM 2087 C C . ASN A 1 269 ? -1.78 11.516 -4.461 1 98.75 269 ASN A C 1
ATOM 2089 O O . ASN A 1 269 ? -1.605 10.312 -4.262 1 98.75 269 ASN A O 1
ATOM 2093 N N . GLU A 1 270 ? -1.575 12.062 -5.652 1 98.44 270 GLU A N 1
ATOM 2094 C CA . GLU A 1 270 ? -1.024 11.312 -6.773 1 98.44 270 GLU A CA 1
ATOM 2095 C C . GLU A 1 270 ? 0.352 10.742 -6.434 1 98.44 270 GLU A C 1
ATOM 2097 O O . GLU A 1 270 ? 0.667 9.609 -6.789 1 98.44 270 GLU A O 1
ATOM 2102 N N . SER A 1 271 ? 1.172 11.602 -5.801 1 98.38 271 SER A N 1
ATOM 2103 C CA . SER A 1 271 ? 2.477 11.125 -5.352 1 98.38 271 SER A CA 1
ATOM 2104 C C . SER A 1 271 ? 2.338 9.945 -4.395 1 98.38 271 SER A C 1
ATOM 2106 O O . SER A 1 271 ? 3.09 8.977 -4.48 1 98.38 271 SER A O 1
ATOM 2108 N N . TRP A 1 272 ? 1.41 10.047 -3.479 1 98.44 272 TRP A N 1
ATOM 2109 C CA . TRP A 1 272 ? 1.146 8.969 -2.533 1 98.44 272 TRP A CA 1
ATOM 2110 C C . TRP A 1 272 ? 0.727 7.699 -3.262 1 98.44 272 TRP A C 1
ATOM 2112 O O . TRP A 1 272 ? 1.173 6.602 -2.916 1 98.44 272 TRP A O 1
ATOM 2122 N N . GLU A 1 273 ? -0.122 7.832 -4.262 1 98.25 273 GLU A N 1
ATOM 2123 C CA . GLU A 1 273 ? -0.548 6.684 -5.051 1 98.25 273 GLU A CA 1
ATOM 2124 C C . GLU A 1 273 ? 0.646 5.988 -5.703 1 98.25 273 GLU A C 1
ATOM 2126 O O . GLU A 1 273 ? 0.731 4.758 -5.699 1 98.25 273 GLU A O 1
ATOM 2131 N N . LYS A 1 274 ? 1.517 6.762 -6.242 1 97.38 274 LYS A N 1
ATOM 2132 C CA . LYS A 1 274 ? 2.721 6.195 -6.84 1 97.38 274 LYS A CA 1
ATOM 2133 C C . LYS A 1 274 ? 3.557 5.457 -5.797 1 97.38 274 LYS A C 1
ATOM 2135 O O . LYS A 1 274 ? 4.152 4.418 -6.09 1 97.38 274 LYS A O 1
ATOM 2140 N N . LEU A 1 275 ? 3.59 6.074 -4.617 1 97.25 275 LEU A N 1
ATOM 2141 C CA . LEU A 1 275 ? 4.34 5.48 -3.516 1 97.25 275 LEU A CA 1
ATOM 2142 C C . LEU A 1 275 ? 3.758 4.125 -3.133 1 97.25 275 LEU A C 1
ATOM 2144 O O . LEU A 1 275 ? 4.48 3.125 -3.09 1 97.25 275 LEU A O 1
ATOM 2148 N N . VAL A 1 276 ? 2.441 4.004 -2.947 1 97.25 276 VAL A N 1
ATOM 2149 C CA . VAL A 1 276 ? 1.836 2.785 -2.422 1 97.25 276 VAL A CA 1
ATOM 2150 C C . VAL A 1 276 ? 1.758 1.729 -3.521 1 97.25 276 VAL A C 1
ATOM 2152 O O . VAL A 1 276 ? 1.681 0.532 -3.236 1 97.25 276 VAL A O 1
ATOM 2155 N N . LYS A 1 277 ? 1.824 2.111 -4.762 1 96.25 277 LYS A N 1
ATOM 2156 C CA . LYS A 1 277 ? 1.871 1.19 -5.895 1 96.25 277 LYS A CA 1
ATOM 2157 C C . LYS A 1 277 ? 3.301 0.733 -6.172 1 96.25 277 LYS A C 1
ATOM 2159 O O . LYS A 1 277 ? 3.537 -0.063 -7.082 1 96.25 277 LYS A O 1
ATOM 2164 N N . ARG A 1 278 ? 4.242 1.269 -5.453 1 94.69 278 ARG A N 1
ATOM 2165 C CA . ARG A 1 278 ? 5.656 0.917 -5.535 1 94.69 278 ARG A CA 1
ATOM 2166 C C . ARG A 1 278 ? 6.273 1.429 -6.828 1 94.69 278 ARG A C 1
ATOM 2168 O O . ARG A 1 278 ? 7.254 0.865 -7.32 1 94.69 278 ARG A O 1
ATOM 2175 N N . ASN A 1 279 ? 5.66 2.414 -7.43 1 93.94 279 ASN A N 1
ATOM 2176 C CA . ASN A 1 279 ? 6.281 3.082 -8.57 1 93.94 279 ASN A CA 1
ATOM 2177 C C . ASN A 1 279 ? 7.492 3.908 -8.141 1 93.94 279 ASN A C 1
ATOM 2179 O O . ASN A 1 279 ? 8.375 4.195 -8.953 1 93.94 279 ASN A O 1
ATOM 2183 N N . ILE A 1 280 ? 7.418 4.363 -6.883 1 92.5 280 ILE A N 1
ATOM 2184 C CA . ILE A 1 280 ? 8.523 5.051 -6.227 1 92.5 280 ILE A CA 1
ATOM 2185 C C . ILE A 1 280 ? 8.977 4.25 -5.008 1 92.5 280 ILE A C 1
ATOM 2187 O O . ILE A 1 280 ? 8.156 3.807 -4.203 1 92.5 280 ILE A O 1
ATOM 2191 N N . PRO A 1 281 ? 10.266 4.012 -4.891 1 88.56 281 PRO A N 1
ATOM 2192 C CA . PRO A 1 281 ? 10.734 3.26 -3.727 1 88.56 281 PRO A CA 1
ATOM 2193 C C . PRO A 1 281 ? 10.367 3.93 -2.404 1 88.56 281 PRO A C 1
ATOM 2195 O O . PRO A 1 281 ? 10.531 5.145 -2.256 1 88.56 281 PRO A O 1
ATOM 2198 N N . ALA A 1 282 ? 9.93 3.135 -1.495 1 90.25 282 ALA A N 1
ATOM 2199 C CA . ALA A 1 282 ? 9.445 3.672 -0.226 1 90.25 282 ALA A CA 1
ATOM 2200 C C . ALA A 1 282 ? 10.602 3.951 0.729 1 90.25 282 ALA A C 1
ATOM 2202 O O . ALA A 1 282 ? 10.445 4.707 1.692 1 90.25 282 ALA A O 1
ATOM 2203 N N . GLY A 1 283 ? 11.758 3.326 0.464 1 88.62 283 GLY A N 1
ATOM 2204 C CA . GLY A 1 283 ? 12.82 3.436 1.452 1 88.62 283 GLY A CA 1
ATOM 2205 C C . GLY A 1 283 ? 12.422 2.902 2.814 1 88.62 283 GLY A C 1
ATOM 2206 O O . GLY A 1 283 ? 11.977 1.759 2.934 1 88.62 283 GLY A O 1
ATOM 2207 N N . GLU A 1 284 ? 12.453 3.803 3.846 1 90.19 284 GLU A N 1
ATOM 2208 C CA . GLU A 1 284 ? 12.172 3.393 5.219 1 90.19 284 GLU A CA 1
ATOM 2209 C C . GLU A 1 284 ? 10.695 3.604 5.566 1 90.19 284 GLU A C 1
ATOM 2211 O O . GLU A 1 284 ? 10.266 3.268 6.668 1 90.19 284 GLU A O 1
ATOM 2216 N N . LEU A 1 285 ? 9.977 4.117 4.625 1 95.25 285 LEU A N 1
ATOM 2217 C CA . LEU A 1 285 ? 8.57 4.414 4.898 1 95.25 285 LEU A CA 1
ATOM 2218 C C . LEU A 1 285 ? 7.762 3.133 5.043 1 95.25 285 LEU A C 1
ATOM 2220 O O . LEU A 1 285 ? 7.977 2.17 4.301 1 95.25 285 LEU A O 1
ATOM 2224 N N . SER A 1 286 ? 6.926 3.143 6.004 1 94.56 286 SER A N 1
ATOM 2225 C CA . SER A 1 286 ? 5.965 2.057 6.156 1 94.56 286 SER A CA 1
ATOM 2226 C C . SER A 1 286 ? 4.723 2.293 5.305 1 94.56 286 SER A C 1
ATOM 2228 O O . SER A 1 286 ? 4.109 3.359 5.379 1 94.56 286 SER A O 1
ATOM 2230 N N . LEU A 1 287 ? 4.375 1.297 4.527 1 93.56 287 LEU A N 1
ATOM 2231 C CA . LEU A 1 287 ? 3.193 1.432 3.682 1 93.56 287 LEU A CA 1
ATOM 2232 C C . LEU A 1 287 ? 2.027 0.628 4.246 1 93.56 287 LEU A C 1
ATOM 2234 O O . LEU A 1 287 ? 1.046 0.372 3.545 1 93.56 287 LEU A O 1
ATOM 2238 N N . ALA A 1 288 ? 2.152 0.123 5.496 1 84.12 288 ALA A N 1
ATOM 2239 C CA . ALA A 1 288 ? 1.154 -0.692 6.18 1 84.12 288 ALA A CA 1
ATOM 2240 C C . ALA A 1 288 ? 0.326 0.151 7.148 1 84.12 288 ALA A C 1
ATOM 2242 O O . ALA A 1 288 ? 0.811 1.154 7.676 1 84.12 288 ALA A O 1
ATOM 2243 N N . MET B 1 1 ? 105.938 57.094 17.234 1 14.84 1 MET B N 1
ATOM 2244 C CA . MET B 1 1 ? 105.75 57.844 18.469 1 14.84 1 MET B CA 1
ATOM 2245 C C . MET B 1 1 ? 104.312 57.938 18.875 1 14.84 1 MET B C 1
ATOM 2247 O O . MET B 1 1 ? 103.938 57.75 20.047 1 14.84 1 MET B O 1
ATOM 2251 N N . ALA B 1 2 ? 103.562 58.812 18.125 1 15.89 2 ALA B N 1
ATOM 2252 C CA . ALA B 1 2 ? 102.688 59.625 18.953 1 15.89 2 ALA B CA 1
ATOM 2253 C C . ALA B 1 2 ? 101.625 58.781 19.641 1 15.89 2 ALA B C 1
ATOM 2255 O O . ALA B 1 2 ? 101.125 57.781 19.078 1 15.89 2 ALA B O 1
ATOM 2256 N N . THR B 1 3 ? 100.812 59.188 20.594 1 15.96 3 THR B N 1
ATOM 2257 C CA . THR B 1 3 ? 100.438 59 21.984 1 15.96 3 THR B CA 1
ATOM 2258 C C . THR B 1 3 ? 99 58.375 22.078 1 15.96 3 THR B C 1
ATOM 2260 O O . THR B 1 3 ? 98.812 57.375 22.75 1 15.96 3 THR B O 1
ATOM 2263 N N . ALA B 1 4 ? 98 59.281 22.531 1 17.8 4 ALA B N 1
ATOM 2264 C CA . ALA B 1 4 ? 97.25 59.25 23.766 1 17.8 4 ALA B CA 1
ATOM 2265 C C . ALA B 1 4 ? 96 58.438 23.625 1 17.8 4 ALA B C 1
ATOM 2267 O O . ALA B 1 4 ? 95.438 58.281 22.516 1 17.8 4 ALA B O 1
ATOM 2268 N N . ALA B 1 5 ? 95 58.188 24.828 1 17.53 5 ALA B N 1
ATOM 2269 C CA . ALA B 1 5 ? 94.438 57.344 25.844 1 17.53 5 ALA B CA 1
ATOM 2270 C C . ALA B 1 5 ? 92.938 57.125 25.578 1 17.53 5 ALA B C 1
ATOM 2272 O O . ALA B 1 5 ? 92.312 57.938 24.922 1 17.53 5 ALA B O 1
ATOM 2273 N N . THR B 1 6 ? 92.125 56.125 26.203 1 16.75 6 THR B N 1
ATOM 2274 C CA . THR B 1 6 ? 91.188 54.969 26.266 1 16.75 6 THR B CA 1
ATOM 2275 C C . THR B 1 6 ? 89.875 55.406 26.812 1 16.75 6 THR B C 1
ATOM 2277 O O . THR B 1 6 ? 89.688 55.656 28.016 1 16.75 6 THR B O 1
ATOM 2280 N N . ALA B 1 7 ? 89.188 56.438 26.234 1 17.59 7 ALA B N 1
ATOM 2281 C CA . ALA B 1 7 ? 88.125 57.219 26.812 1 17.59 7 ALA B CA 1
ATOM 2282 C C . ALA B 1 7 ? 87 56.312 27.391 1 17.59 7 ALA B C 1
ATOM 2284 O O . ALA B 1 7 ? 86.625 55.312 26.781 1 17.59 7 ALA B O 1
ATOM 2285 N N . SER B 1 8 ? 86.375 56.562 28.484 1 15.19 8 SER B N 1
ATOM 2286 C CA . SER B 1 8 ? 85.75 56.094 29.719 1 15.19 8 SER B CA 1
ATOM 2287 C C . SER B 1 8 ? 84.375 55.594 29.484 1 15.19 8 SER B C 1
ATOM 2289 O O . SER B 1 8 ? 83.688 56.031 28.547 1 15.19 8 SER B O 1
ATOM 2291 N N . ALA B 1 9 ? 83.688 54.531 30.328 1 17.97 9 ALA B N 1
ATOM 2292 C CA . ALA B 1 9 ? 82.938 53.312 30.594 1 17.97 9 ALA B CA 1
ATOM 2293 C C . ALA B 1 9 ? 81.5 53.656 30.922 1 17.97 9 ALA B C 1
ATOM 2295 O O . ALA B 1 9 ? 80.562 52.906 30.516 1 17.97 9 ALA B O 1
ATOM 2296 N N . THR B 1 10 ? 81.062 54.75 31.625 1 15.84 10 THR B N 1
ATOM 2297 C CA . THR B 1 10 ? 80.25 54.375 32.781 1 15.84 10 THR B CA 1
ATOM 2298 C C . THR B 1 10 ? 78.812 54.031 32.406 1 15.84 10 THR B C 1
ATOM 2300 O O . THR B 1 10 ? 78.375 54.406 31.312 1 15.84 10 THR B O 1
ATOM 2303 N N . ALA B 1 11 ? 77.75 54.094 33.531 1 17.42 11 ALA B N 1
ATOM 2304 C CA . ALA B 1 11 ? 76.875 53.375 34.406 1 17.42 11 ALA B CA 1
ATOM 2305 C C . ALA B 1 11 ? 75.375 53.656 34.094 1 17.42 11 ALA B C 1
ATOM 2307 O O . ALA B 1 11 ? 74.5 53.375 34.875 1 17.42 11 ALA B O 1
ATOM 2308 N N . ALA B 1 12 ? 74.938 54.25 32.969 1 18.69 12 ALA B N 1
ATOM 2309 C CA . ALA B 1 12 ? 73.688 54.906 33.094 1 18.69 12 ALA B CA 1
ATOM 2310 C C . ALA B 1 12 ? 72.562 53.906 33.375 1 18.69 12 ALA B C 1
ATOM 2312 O O . ALA B 1 12 ? 72.438 52.875 32.688 1 18.69 12 ALA B O 1
ATOM 2313 N N . THR B 1 13 ? 71.75 53.938 34.469 1 17.8 13 THR B N 1
ATOM 2314 C CA . THR B 1 13 ? 70.875 53.25 35.438 1 17.8 13 THR B CA 1
ATOM 2315 C C . THR B 1 13 ? 69.5 52.938 34.781 1 17.8 13 THR B C 1
ATOM 2317 O O . THR B 1 13 ? 69 51.844 35.031 1 17.8 13 THR B O 1
ATOM 2320 N N . ARG B 1 14 ? 68.812 53.844 34.094 1 21.08 14 ARG B N 1
ATOM 2321 C CA . ARG B 1 14 ? 67.438 54.094 34.469 1 21.08 14 ARG B CA 1
ATOM 2322 C C . ARG B 1 14 ? 66.5 52.938 34.125 1 21.08 14 ARG B C 1
ATOM 2324 O O . ARG B 1 14 ? 66.625 52.406 33 1 21.08 14 ARG B O 1
ATOM 2331 N N . PHE B 1 15 ? 65.75 52.344 34.969 1 18.28 15 PHE B N 1
ATOM 2332 C CA . PHE B 1 15 ? 65 51.125 35.281 1 18.28 15 PHE B CA 1
ATOM 2333 C C . PHE B 1 15 ? 63.938 50.875 34.188 1 18.28 15 PHE B C 1
ATOM 2335 O O . PHE B 1 15 ? 63.625 51.75 33.406 1 18.28 15 PHE B O 1
ATOM 2342 N N . THR B 1 16 ? 62.688 50.062 34.562 1 19.17 16 THR B N 1
ATOM 2343 C CA . THR B 1 16 ? 62.188 48.719 34.5 1 19.17 16 THR B CA 1
ATOM 2344 C C . THR B 1 16 ? 60.844 48.688 33.75 1 19.17 16 THR B C 1
ATOM 2346 O O . THR B 1 16 ? 60.531 47.688 33.062 1 19.17 16 THR B O 1
ATOM 2349 N N . LEU B 1 17 ? 59.844 49.688 33.719 1 21.81 17 LEU B N 1
ATOM 2350 C CA . LEU B 1 17 ? 58.469 49.219 34 1 21.81 17 LEU B CA 1
ATOM 2351 C C . LEU B 1 17 ? 57.938 48.375 32.844 1 21.81 17 LEU B C 1
ATOM 2353 O O . LEU B 1 17 ? 58.281 48.625 31.688 1 21.81 17 LEU B O 1
ATOM 2357 N N . LEU B 1 18 ? 56.969 47.281 33.125 1 21.06 18 LEU B N 1
ATOM 2358 C CA . LEU B 1 18 ? 56.438 46 32.719 1 21.06 18 LEU B CA 1
ATOM 2359 C C . LEU B 1 18 ? 55.375 46.188 31.625 1 21.06 18 LEU B C 1
ATOM 2361 O O . LEU B 1 18 ? 54.406 46.906 31.797 1 21.06 18 LEU B O 1
ATOM 2365 N N . ALA B 1 19 ? 55.625 46.094 30.391 1 22.33 19 ALA B N 1
ATOM 2366 C CA . ALA B 1 19 ? 54.906 46.219 29.141 1 22.33 19 ALA B CA 1
ATOM 2367 C C . ALA B 1 19 ? 53.75 45.25 29.047 1 22.33 19 ALA B C 1
ATOM 2369 O O . ALA B 1 19 ? 53.906 44.062 29.312 1 22.33 19 ALA B O 1
ATOM 2370 N N . GLY B 1 20 ? 52.5 45.75 29.219 1 21.92 20 GLY B N 1
ATOM 2371 C CA . GLY B 1 20 ? 51.125 45.25 29.234 1 21.92 20 GLY B CA 1
ATOM 2372 C C . GLY B 1 20 ? 50.812 44.344 28.047 1 21.92 20 GLY B C 1
ATOM 2373 O O . GLY B 1 20 ? 50.938 44.75 26.891 1 21.92 20 GLY B O 1
ATOM 2374 N N . ALA B 1 21 ? 50.969 43 28.172 1 22.94 21 ALA B N 1
ATOM 2375 C CA . ALA B 1 21 ? 50.906 41.875 27.25 1 22.94 21 ALA B CA 1
ATOM 2376 C C . ALA B 1 21 ? 49.562 41.844 26.562 1 22.94 21 ALA B C 1
ATOM 2378 O O . ALA B 1 21 ? 48.5 42.062 27.188 1 22.94 21 ALA B O 1
ATOM 2379 N N . GLY B 1 22 ? 49.469 42.188 25.344 1 22.69 22 GLY B N 1
ATOM 2380 C CA . GLY B 1 22 ? 48.438 42.188 24.312 1 22.69 22 GLY B CA 1
ATOM 2381 C C . GLY B 1 22 ? 47.719 40.844 24.203 1 22.69 22 GLY B C 1
ATOM 2382 O O . GLY B 1 22 ? 48.312 39.844 23.766 1 22.69 22 GLY B O 1
ATOM 2383 N N . LEU B 1 23 ? 47.031 40.375 25.297 1 24.56 23 LEU B N 1
ATOM 2384 C CA . LEU B 1 23 ? 46.344 39.094 25.328 1 24.56 23 LEU B CA 1
ATOM 2385 C C . LEU B 1 23 ? 45.5 38.906 24.062 1 24.56 23 LEU B C 1
ATOM 2387 O O . LEU B 1 23 ? 44.562 39.656 23.828 1 24.56 23 LEU B O 1
ATOM 2391 N N . ARG B 1 24 ? 46.094 38.469 23 1 24.78 24 ARG B N 1
ATOM 2392 C CA . ARG B 1 24 ? 45.469 38.031 21.766 1 24.78 24 ARG B CA 1
ATOM 2393 C C . ARG B 1 24 ? 44.375 37 22.047 1 24.78 24 ARG B C 1
ATOM 2395 O O . ARG B 1 24 ? 44.656 35.906 22.531 1 24.78 24 ARG B O 1
ATOM 2402 N N . SER B 1 25 ? 43.25 37.5 22.641 1 23.7 25 SER B N 1
ATOM 2403 C CA . SER B 1 25 ? 42.094 36.656 22.891 1 23.7 25 SER B CA 1
ATOM 2404 C C . SER B 1 25 ? 41.812 35.75 21.703 1 23.7 25 SER B C 1
ATOM 2406 O O . SER B 1 25 ? 41.688 36.219 20.578 1 23.7 25 SER B O 1
ATOM 2408 N N . ARG B 1 26 ? 42.469 34.594 21.641 1 25.67 26 ARG B N 1
ATOM 2409 C CA . ARG B 1 26 ? 42.156 33.531 20.703 1 25.67 26 ARG B CA 1
ATOM 2410 C C . ARG B 1 26 ? 40.656 33.281 20.625 1 25.67 26 ARG B C 1
ATOM 2412 O O . ARG B 1 26 ? 40 32.969 21.641 1 25.67 26 ARG B O 1
ATOM 2419 N N . ILE B 1 27 ? 40 34.156 19.906 1 26.59 27 ILE B N 1
ATOM 2420 C CA . ILE B 1 27 ? 38.594 33.938 19.578 1 26.59 27 ILE B CA 1
ATOM 2421 C C . ILE B 1 27 ? 38.375 32.469 19.203 1 26.59 27 ILE B C 1
ATOM 2423 O O . ILE B 1 27 ? 38.969 31.969 18.234 1 26.59 27 ILE B O 1
ATOM 2427 N N . THR B 1 28 ? 38.406 31.625 20.25 1 25.58 28 THR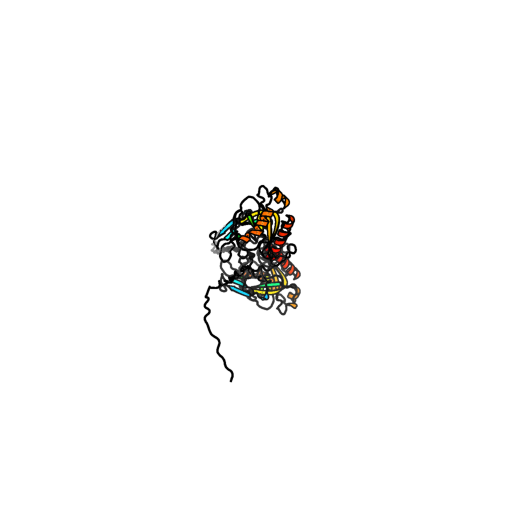 B N 1
ATOM 2428 C CA . THR B 1 28 ? 38.031 30.234 20 1 25.58 28 THR B CA 1
ATOM 2429 C C . THR B 1 28 ? 36.812 30.172 19.062 1 25.58 28 THR B C 1
ATOM 2431 O O . THR B 1 28 ? 35.812 30.844 19.297 1 25.58 28 THR B O 1
ATOM 2434 N N . ARG B 1 29 ? 37.094 29.969 17.812 1 28.19 29 ARG B N 1
ATOM 2435 C CA . ARG B 1 29 ? 36.125 29.641 16.781 1 28.19 29 ARG B CA 1
ATOM 2436 C C . ARG B 1 29 ? 35.094 28.641 17.297 1 28.19 29 ARG B C 1
ATOM 2438 O O . ARG B 1 29 ? 35.438 27.594 17.844 1 28.19 29 ARG B O 1
ATOM 2445 N N . LEU B 1 30 ? 34.094 29.312 17.984 1 30.52 30 LEU B N 1
ATOM 2446 C CA . LEU B 1 30 ? 32.969 28.469 18.359 1 30.52 30 LEU B CA 1
ATOM 2447 C C . LEU B 1 30 ? 32.719 27.391 17.312 1 30.52 30 LEU B C 1
ATOM 2449 O O . LEU B 1 30 ? 32.875 27.625 16.109 1 30.52 30 LEU B O 1
ATOM 2453 N N . PRO B 1 31 ? 32.844 26.156 17.828 1 27.27 31 PRO B N 1
ATOM 2454 C CA . PRO B 1 31 ? 32.531 25.016 16.969 1 27.27 31 PRO B CA 1
ATOM 2455 C C . PRO B 1 31 ? 31.328 25.266 16.062 1 27.27 31 PRO B C 1
ATOM 2457 O O . PRO B 1 31 ? 30.469 26.094 16.375 1 27.27 31 PRO B O 1
ATOM 2460 N N . THR B 1 32 ? 31.609 25.172 14.773 1 24.58 32 THR B N 1
ATOM 2461 C CA . THR B 1 32 ? 30.688 25.031 13.656 1 24.58 32 THR B CA 1
ATOM 2462 C C . THR B 1 32 ? 29.438 24.281 14.086 1 24.58 32 THR B C 1
ATOM 2464 O O . THR B 1 32 ? 29.5 23.359 14.891 1 24.58 32 THR B O 1
ATOM 2467 N N . ALA B 1 33 ? 28.328 25.047 14.086 1 28.11 33 ALA B N 1
ATOM 2468 C CA . ALA B 1 33 ? 27 24.469 14.164 1 28.11 33 ALA B CA 1
ATOM 2469 C C . ALA B 1 33 ? 26.969 23.078 13.555 1 28.11 33 ALA B C 1
ATOM 2471 O O . ALA B 1 33 ? 27.297 22.891 12.383 1 28.11 33 ALA B O 1
ATOM 2472 N N . VAL B 1 34 ? 27.312 22.125 14.367 1 25.64 34 VAL B N 1
ATOM 2473 C CA . VAL B 1 34 ? 26.938 20.797 13.875 1 25.64 34 VAL B CA 1
ATOM 2474 C C . VAL B 1 34 ? 25.547 20.859 13.242 1 25.64 34 VAL B C 1
ATOM 2476 O O . VAL B 1 34 ? 24.562 21.156 13.922 1 25.64 34 VAL B O 1
ATOM 2479 N N . ARG B 1 35 ? 25.5 21.406 12.062 1 26.95 35 ARG B N 1
ATOM 2480 C CA . ARG B 1 35 ? 24.312 21.156 11.25 1 26.95 35 ARG B CA 1
ATOM 2481 C C . ARG B 1 35 ? 23.766 19.75 11.492 1 26.95 35 ARG B C 1
ATOM 2483 O O . ARG B 1 35 ? 24.438 18.766 11.211 1 26.95 35 ARG B O 1
ATOM 2490 N N . PHE B 1 36 ? 23.219 19.625 12.672 1 28.25 36 PHE B N 1
ATOM 2491 C CA . PHE B 1 36 ? 22.469 18.391 12.695 1 28.25 36 PHE B CA 1
ATOM 2492 C C . PHE B 1 36 ? 21.781 18.141 11.352 1 28.25 36 PHE B C 1
ATOM 2494 O O . PHE B 1 36 ? 20.797 18.797 11.023 1 28.25 36 PHE B O 1
ATOM 2501 N N . GLN B 1 37 ? 22.578 18.188 10.258 1 25.2 37 GLN B N 1
ATOM 2502 C CA . GLN B 1 37 ? 22.047 17.594 9.031 1 25.2 37 GLN B CA 1
ATOM 2503 C C . GLN B 1 37 ? 21.266 16.312 9.328 1 25.2 37 GLN B C 1
ATOM 2505 O O . GLN B 1 37 ? 21.797 15.391 9.953 1 25.2 37 GLN B O 1
ATOM 2510 N N . ARG B 1 38 ? 20.125 16.453 9.773 1 33.38 38 ARG B N 1
ATOM 2511 C CA . ARG B 1 38 ? 19.484 15.164 9.523 1 33.38 38 ARG B CA 1
ATOM 2512 C C . ARG B 1 38 ? 20.047 14.508 8.266 1 33.38 38 ARG B C 1
ATOM 2514 O O . ARG B 1 38 ? 19.875 15.023 7.164 1 33.38 38 ARG B O 1
ATOM 2521 N N . GLN B 1 39 ? 21.344 14.156 8.305 1 30.95 39 GLN B N 1
ATOM 2522 C CA . GLN B 1 39 ? 21.734 13.305 7.195 1 30.95 39 GLN B CA 1
ATOM 2523 C C . GLN B 1 39 ? 20.594 12.391 6.762 1 30.95 39 GLN B C 1
ATOM 2525 O O . GLN B 1 39 ? 20.359 11.344 7.367 1 30.95 39 GLN B O 1
ATOM 2530 N N . ARG B 1 40 ? 19.375 12.977 6.672 1 36.72 40 ARG B N 1
ATOM 2531 C CA . ARG B 1 40 ? 18.484 12.062 5.961 1 36.72 40 ARG B CA 1
ATOM 2532 C C . ARG B 1 40 ? 19.188 11.445 4.75 1 36.72 40 ARG B C 1
ATOM 2534 O O . ARG B 1 40 ? 19.484 12.141 3.779 1 36.72 40 ARG B O 1
ATOM 2541 N N . GLY B 1 41 ? 20.219 10.688 5 1 33.69 41 GLY B N 1
ATOM 2542 C CA . GLY B 1 41 ? 20.797 9.922 3.9 1 33.69 41 GLY B CA 1
ATOM 2543 C C . GLY B 1 41 ? 19.797 9.641 2.793 1 33.69 41 GLY B C 1
ATOM 2544 O O . GLY B 1 41 ? 18.688 9.195 3.057 1 33.69 41 GLY B O 1
ATOM 2545 N N . LEU B 1 42 ? 19.797 10.555 1.812 1 36.81 42 LEU B N 1
ATOM 2546 C CA . LEU B 1 42 ? 19.156 10.18 0.558 1 36.81 42 LEU B CA 1
ATOM 2547 C C . LEU B 1 42 ? 19.359 8.695 0.272 1 36.81 42 LEU B C 1
ATOM 2549 O O . LEU B 1 42 ? 20.422 8.289 -0.203 1 36.81 42 LEU B O 1
ATOM 2553 N N . THR B 1 43 ? 19.078 7.875 1.173 1 37.75 43 THR B N 1
ATOM 2554 C CA . THR B 1 43 ? 19.156 6.516 0.651 1 37.75 43 THR B CA 1
ATOM 2555 C C . THR B 1 43 ? 18.469 6.418 -0.707 1 37.75 43 THR B C 1
ATOM 2557 O O . THR B 1 43 ? 17.312 6.801 -0.849 1 37.75 43 THR B O 1
ATOM 2560 N N . THR B 1 44 ? 19.25 6.691 -1.737 1 41.91 44 THR B N 1
ATOM 2561 C CA . THR B 1 44 ? 18.844 6.344 -3.096 1 41.91 44 THR B CA 1
ATOM 2562 C C . THR B 1 44 ? 17.906 5.141 -3.09 1 41.91 44 THR B C 1
ATOM 2564 O O . THR B 1 44 ? 18.312 4.039 -2.707 1 41.91 44 THR B O 1
ATOM 2567 N N . THR B 1 45 ? 16.781 5.402 -2.584 1 51.66 45 THR B N 1
ATOM 2568 C CA . THR B 1 45 ? 15.75 4.363 -2.617 1 51.66 45 THR B CA 1
ATOM 2569 C C . THR B 1 45 ? 15.633 3.764 -4.016 1 51.66 45 THR B C 1
ATOM 2571 O O . THR B 1 45 ? 15.07 4.387 -4.918 1 51.66 45 THR B O 1
ATOM 2574 N N . ALA B 1 46 ? 16.719 3.158 -4.406 1 54.69 46 ALA B N 1
ATOM 2575 C CA . ALA B 1 46 ? 16.75 2.463 -5.691 1 54.69 46 ALA B CA 1
ATOM 2576 C C . ALA B 1 46 ? 15.57 1.508 -5.824 1 54.69 46 ALA B C 1
ATOM 2578 O O . ALA B 1 46 ? 15.109 0.939 -4.836 1 54.69 46 ALA B O 1
ATOM 2579 N N . LEU B 1 47 ? 15 1.604 -7.055 1 67.12 47 LEU B N 1
ATOM 2580 C CA . LEU B 1 47 ? 14.023 0.591 -7.426 1 67.12 47 LEU B CA 1
ATOM 2581 C C . LEU B 1 47 ? 14.539 -0.809 -7.117 1 67.12 47 LEU B C 1
ATOM 2583 O O . LEU B 1 47 ? 15.742 -1.068 -7.223 1 67.12 47 LEU B O 1
ATOM 2587 N N . LEU B 1 48 ? 13.781 -1.57 -6.57 1 76.75 48 LEU B N 1
ATOM 2588 C CA . LEU B 1 48 ? 14.125 -2.936 -6.195 1 76.75 48 LEU B CA 1
ATOM 2589 C C . LEU B 1 48 ? 14.742 -3.682 -7.379 1 76.75 48 LEU B C 1
ATOM 2591 O O . LEU B 1 48 ? 14.172 -3.695 -8.469 1 76.75 48 LEU B O 1
ATOM 2595 N N . LYS B 1 49 ? 16.016 -4.082 -7.176 1 83.81 49 LYS B N 1
ATOM 2596 C CA . LYS B 1 49 ? 16.641 -4.973 -8.148 1 83.81 49 LYS B CA 1
ATOM 2597 C C . LYS B 1 49 ? 16.297 -6.43 -7.867 1 83.81 49 LYS B C 1
ATOM 2599 O O . LYS B 1 49 ? 16.828 -7.043 -6.945 1 83.81 49 LYS B O 1
ATOM 2604 N N . THR B 1 50 ? 15.484 -6.949 -8.688 1 84.12 50 THR B N 1
ATOM 2605 C CA . THR B 1 50 ? 14.961 -8.289 -8.453 1 84.12 50 THR B CA 1
ATOM 2606 C C . THR B 1 50 ? 16.078 -9.32 -8.453 1 84.12 50 THR B C 1
ATOM 2608 O O . THR B 1 50 ? 15.992 -10.352 -7.785 1 84.12 50 THR B O 1
ATOM 2611 N N . ALA B 1 51 ? 17.156 -9.023 -9.164 1 84.5 51 ALA B N 1
ATOM 2612 C CA . ALA B 1 51 ? 18.297 -9.938 -9.258 1 84.5 51 ALA B CA 1
ATOM 2613 C C . ALA B 1 51 ? 18.984 -10.102 -7.902 1 84.5 51 ALA B C 1
ATOM 2615 O O . ALA B 1 51 ? 19.672 -11.094 -7.668 1 84.5 51 ALA B O 1
ATOM 2616 N N . ASP B 1 52 ? 18.766 -9.172 -7.043 1 90.62 52 ASP B N 1
ATOM 2617 C CA . ASP B 1 52 ? 19.438 -9.195 -5.75 1 90.62 52 ASP B CA 1
ATOM 2618 C C . ASP B 1 52 ? 18.547 -9.812 -4.68 1 90.62 52 ASP B C 1
ATOM 2620 O O . ASP B 1 52 ? 18.953 -9.945 -3.523 1 90.62 52 ASP B O 1
ATOM 2624 N N . LEU B 1 53 ? 17.406 -10.234 -5.043 1 95.31 53 LEU B N 1
ATOM 2625 C CA . LEU B 1 53 ? 16.484 -10.805 -4.074 1 95.31 53 LEU B CA 1
ATOM 2626 C C . LEU B 1 53 ? 16.875 -12.242 -3.723 1 95.31 53 LEU B C 1
ATOM 2628 O O . LEU B 1 53 ? 17.266 -13.016 -4.602 1 95.31 53 LEU B O 1
ATOM 2632 N N . GLN B 1 54 ? 16.828 -12.523 -2.416 1 96.19 54 GLN B N 1
ATOM 2633 C CA . GLN B 1 54 ? 17.156 -13.867 -1.952 1 96.19 54 GLN B CA 1
ATOM 2634 C C . GLN B 1 54 ? 16.156 -14.336 -0.885 1 96.19 54 GLN B C 1
ATOM 2636 O O . GLN B 1 54 ? 15.703 -13.539 -0.068 1 96.19 54 GLN B O 1
ATOM 2641 N N . PRO B 1 55 ? 15.875 -15.633 -0.957 1 97.5 55 PRO B N 1
ATOM 2642 C CA . PRO B 1 55 ? 15.07 -16.172 0.142 1 97.5 55 PRO B CA 1
ATOM 2643 C C . PRO B 1 55 ? 15.844 -16.266 1.454 1 97.5 55 PRO B C 1
ATOM 2645 O O . PRO B 1 55 ? 17.047 -16.516 1.444 1 97.5 55 PRO B O 1
ATOM 2648 N N . LYS B 1 56 ? 15.227 -15.984 2.492 1 97.31 56 LYS B N 1
ATOM 2649 C CA . LYS B 1 56 ? 15.758 -16.156 3.842 1 97.31 56 LYS B CA 1
ATOM 2650 C C . LYS B 1 56 ? 14.797 -16.984 4.703 1 97.31 56 LYS B C 1
ATOM 2652 O O . LYS B 1 56 ? 13.688 -16.531 4.988 1 97.31 56 LYS B O 1
ATOM 2657 N N . GLU B 1 57 ? 15.25 -18.109 5.16 1 97.56 57 GLU B N 1
ATOM 2658 C CA . GLU B 1 57 ? 14.422 -19 5.961 1 97.56 57 GLU B CA 1
ATOM 2659 C C . GLU B 1 57 ? 14.414 -18.578 7.426 1 97.56 57 GLU B C 1
ATOM 2661 O O . GLU B 1 57 ? 15.438 -18.141 7.957 1 97.56 57 GLU B O 1
ATOM 2666 N N . GLN B 1 58 ? 13.305 -18.656 7.984 1 97.62 58 GLN B N 1
ATOM 2667 C CA . GLN B 1 58 ? 13.117 -18.453 9.414 1 97.62 58 GLN B CA 1
ATOM 2668 C C . GLN B 1 58 ? 12.305 -19.609 10.023 1 97.62 58 GLN B C 1
ATOM 2670 O O . GLN B 1 58 ? 11.297 -20.031 9.461 1 97.62 58 GLN B O 1
ATOM 2675 N N . GLY B 1 59 ? 12.758 -20.094 11.164 1 97 59 GLY B N 1
ATOM 2676 C CA . GLY B 1 59 ? 12.117 -21.25 11.773 1 97 59 GLY B CA 1
ATOM 2677 C C . GLY B 1 59 ? 12.594 -22.562 11.195 1 97 59 GLY B C 1
ATOM 2678 O O . GLY B 1 59 ? 13.406 -22.578 10.258 1 97 59 GLY B O 1
ATOM 2679 N N . LYS B 1 60 ? 12.172 -23.75 11.758 1 95.44 60 LYS B N 1
ATOM 2680 C CA . LYS B 1 60 ? 12.555 -25.078 11.305 1 95.44 60 LYS B CA 1
ATOM 2681 C C . LYS B 1 60 ? 11.633 -25.562 10.188 1 95.44 60 LYS B C 1
ATOM 2683 O O . LYS B 1 60 ? 10.414 -25.484 10.305 1 95.44 60 LYS B O 1
ATOM 2688 N N . PRO B 1 61 ? 12.211 -26.016 9.117 1 93.06 61 PRO B N 1
ATOM 2689 C CA . PRO B 1 61 ? 11.375 -26.578 8.055 1 93.06 61 PRO B CA 1
ATOM 2690 C C . PRO B 1 61 ? 10.406 -27.641 8.562 1 93.06 61 PRO B C 1
ATOM 2692 O O . PRO B 1 61 ? 10.727 -28.375 9.508 1 93.06 61 PRO B O 1
ATOM 2695 N N . GLU B 1 62 ? 9.242 -27.656 8.047 1 94.5 62 GLU B N 1
ATOM 2696 C CA . GLU B 1 62 ? 8.203 -28.641 8.344 1 94.5 62 GLU B CA 1
ATOM 2697 C C . GLU B 1 62 ? 7.613 -28.406 9.734 1 94.5 62 GLU B C 1
ATOM 2699 O O . GLU B 1 62 ? 7.258 -29.359 10.43 1 94.5 62 GLU B O 1
ATOM 2704 N N . THR B 1 63 ? 7.676 -27.188 10.188 1 96.69 63 THR B N 1
ATOM 2705 C CA . THR B 1 63 ? 6.977 -26.766 11.398 1 96.69 63 THR B CA 1
ATOM 2706 C C . THR B 1 63 ? 6.035 -25.609 11.102 1 96.69 63 THR B C 1
ATOM 2708 O O . THR B 1 63 ? 6.109 -24.984 10.039 1 96.69 63 THR B O 1
ATOM 2711 N N . LEU B 1 64 ? 5.176 -25.328 12.062 1 96.75 64 LEU B N 1
ATOM 2712 C CA . LEU B 1 64 ? 4.145 -24.312 11.891 1 96.75 64 LEU B CA 1
ATOM 2713 C C . LEU B 1 64 ? 4.754 -22.922 11.875 1 96.75 64 LEU B C 1
ATOM 2715 O O . LEU B 1 64 ? 4.156 -21.984 11.352 1 96.75 64 LEU B O 1
ATOM 2719 N N . ASP B 1 65 ? 5.934 -22.797 12.391 1 96.5 65 ASP B N 1
ATOM 2720 C CA . ASP B 1 65 ? 6.543 -21.469 12.531 1 96.5 65 ASP B CA 1
ATOM 2721 C C . ASP B 1 65 ? 7.496 -21.172 11.375 1 96.5 65 ASP B C 1
ATOM 2723 O O . ASP B 1 65 ? 8.023 -20.078 11.258 1 96.5 65 ASP B O 1
ATOM 2727 N N . TYR B 1 66 ? 7.637 -22.203 10.453 1 98.06 66 TYR B N 1
ATOM 2728 C CA . TYR B 1 66 ? 8.562 -22.047 9.336 1 98.06 66 TYR B CA 1
ATOM 2729 C C . TYR B 1 66 ? 8.062 -20.984 8.359 1 98.06 66 TYR B C 1
ATOM 2731 O O . TYR B 1 66 ? 6.879 -20.953 8.016 1 98.06 66 TYR B O 1
ATOM 2739 N N . ARG B 1 67 ? 8.977 -19.984 8 1 98.56 67 ARG B N 1
ATOM 2740 C CA . ARG B 1 67 ? 8.711 -18.953 7 1 98.56 67 ARG B CA 1
ATOM 2741 C C . ARG B 1 67 ? 9.898 -18.781 6.051 1 98.56 67 ARG B C 1
ATOM 2743 O O . ARG B 1 67 ? 11.047 -19 6.445 1 98.56 67 ARG B O 1
ATOM 2750 N N . VAL B 1 68 ? 9.57 -18.5 4.852 1 98.69 68 VAL B N 1
ATOM 2751 C CA . VAL B 1 68 ? 10.586 -18.062 3.898 1 98.69 68 VAL B CA 1
ATOM 2752 C C . VAL B 1 68 ? 10.344 -16.594 3.521 1 98.69 68 VAL B C 1
ATOM 2754 O O . VAL B 1 68 ? 9.406 -16.281 2.791 1 98.69 68 VAL B O 1
ATOM 2757 N N . PHE B 1 69 ? 11.172 -15.719 4.016 1 98.31 69 PHE B N 1
ATOM 2758 C CA . PHE B 1 69 ? 11.125 -14.305 3.664 1 98.31 69 PHE B CA 1
ATOM 2759 C C . PHE B 1 69 ? 11.961 -14.023 2.42 1 98.31 69 PHE B C 1
ATOM 2761 O O . PHE B 1 69 ? 12.828 -14.82 2.061 1 98.31 69 PHE B O 1
ATOM 2768 N N . LEU B 1 70 ? 11.602 -12.969 1.705 1 97.75 70 LEU B N 1
ATOM 2769 C CA . LEU B 1 70 ? 12.484 -12.43 0.675 1 97.75 70 LEU B CA 1
ATOM 2770 C C . LEU B 1 70 ? 13.258 -11.227 1.195 1 97.75 70 LEU B C 1
ATOM 2772 O O . LEU B 1 70 ? 12.688 -10.367 1.882 1 97.75 70 LEU B O 1
ATOM 2776 N N . VAL B 1 71 ? 14.531 -11.188 0.917 1 96.62 71 VAL B N 1
ATOM 2777 C CA . VAL B 1 71 ? 15.344 -10.055 1.338 1 96.62 71 VAL B CA 1
ATOM 2778 C C . VAL B 1 71 ? 16.125 -9.5 0.145 1 96.62 71 VAL B C 1
ATOM 2780 O O . VAL B 1 71 ? 16.469 -10.25 -0.776 1 96.62 71 VAL B O 1
ATOM 2783 N N . ASP B 1 72 ? 16.359 -8.203 0.151 1 93.25 72 ASP B N 1
ATOM 2784 C CA . ASP B 1 72 ? 17.141 -7.598 -0.918 1 93.25 72 ASP B CA 1
ATOM 2785 C C . ASP B 1 72 ? 18.625 -7.625 -0.589 1 93.25 72 ASP B C 1
ATOM 2787 O O . ASP B 1 72 ? 19.047 -8.266 0.379 1 93.25 72 ASP B O 1
ATOM 2791 N N . GLY B 1 73 ? 19.453 -7.043 -1.467 1 90.38 73 GLY B N 1
ATOM 2792 C CA . GLY B 1 73 ? 20.906 -7.07 -1.312 1 90.38 73 GLY B CA 1
ATOM 2793 C C . GLY B 1 73 ? 21.375 -6.465 -0.002 1 90.38 73 GLY B C 1
ATOM 2794 O O . GLY B 1 73 ? 22.422 -6.844 0.522 1 90.38 73 GLY B O 1
ATOM 2795 N N . GLY B 1 74 ? 20.609 -5.598 0.584 1 89.12 74 GLY B N 1
ATOM 2796 C CA . GLY B 1 74 ? 20.953 -4.953 1.843 1 89.12 74 GLY B CA 1
ATOM 2797 C C . GLY B 1 74 ? 20.406 -5.684 3.055 1 89.12 74 GLY B C 1
ATOM 2798 O O . GLY B 1 74 ? 20.625 -5.266 4.191 1 89.12 74 GLY B O 1
ATOM 2799 N N . GLY B 1 75 ? 19.688 -6.719 2.82 1 91.56 75 GLY B N 1
ATOM 2800 C CA . GLY B 1 75 ? 19.141 -7.523 3.904 1 91.56 75 GLY B CA 1
ATOM 2801 C C . GLY B 1 75 ? 17.766 -7.09 4.344 1 91.56 75 GLY B C 1
ATOM 2802 O O . GLY B 1 75 ? 17.203 -7.652 5.285 1 91.56 75 GLY B O 1
ATOM 2803 N N . ARG B 1 76 ? 17.203 -6.117 3.701 1 91.5 76 ARG B N 1
ATOM 2804 C CA . ARG B 1 76 ? 15.859 -5.66 4.059 1 91.5 76 ARG B CA 1
ATOM 2805 C C . ARG B 1 76 ? 14.797 -6.605 3.508 1 91.5 76 ARG B C 1
ATOM 2807 O O . ARG B 1 76 ? 14.883 -7.059 2.365 1 91.5 76 ARG B O 1
ATOM 2814 N N . LYS B 1 77 ? 13.82 -6.906 4.387 1 94 77 LYS B N 1
ATOM 2815 C CA . LYS B 1 77 ? 12.719 -7.758 3.953 1 94 77 LYS B CA 1
ATOM 2816 C C . LYS B 1 77 ? 11.867 -7.062 2.896 1 94 77 LYS B C 1
ATOM 2818 O O . LYS B 1 77 ? 11.617 -5.855 2.984 1 94 77 LYS B O 1
ATOM 2823 N N . VAL B 1 78 ? 11.477 -7.879 1.954 1 94.31 78 VAL B N 1
ATOM 2824 C CA . VAL B 1 78 ? 10.609 -7.406 0.878 1 94.31 78 VAL B CA 1
ATOM 2825 C C . VAL B 1 78 ? 9.422 -8.352 0.723 1 94.31 78 VAL B C 1
ATOM 2827 O O . VAL B 1 78 ? 9.562 -9.57 0.875 1 94.31 78 VAL B O 1
ATOM 2830 N N . SER B 1 79 ? 8.25 -7.719 0.454 1 96.81 79 SER B N 1
ATOM 2831 C CA . SER B 1 79 ? 7.066 -8.539 0.216 1 96.81 79 SER B CA 1
ATOM 2832 C C . SER B 1 79 ? 7.094 -9.156 -1.18 1 96.81 79 SER B C 1
ATOM 2834 O O . SER B 1 79 ? 7.117 -8.438 -2.18 1 96.81 79 SER B O 1
ATOM 2836 N N . PRO B 1 80 ? 7.039 -10.461 -1.302 1 98.25 80 PRO B N 1
ATOM 2837 C CA . PRO B 1 80 ? 6.961 -11.078 -2.629 1 98.25 80 PRO B CA 1
ATOM 2838 C C . PRO B 1 80 ? 5.688 -10.703 -3.381 1 98.25 80 PRO B C 1
ATOM 2840 O O . PRO B 1 80 ? 5.656 -10.742 -4.613 1 98.25 80 PRO B O 1
ATOM 2843 N N . TRP B 1 81 ? 4.652 -10.281 -2.67 1 98.5 81 TRP B N 1
ATOM 2844 C CA . TRP B 1 81 ? 3.359 -9.945 -3.258 1 98.5 81 TRP B CA 1
ATOM 2845 C C . TRP B 1 81 ? 3.33 -8.484 -3.707 1 98.5 81 TRP B C 1
ATOM 2847 O O . TRP B 1 81 ? 2.9 -8.18 -4.824 1 98.5 81 TRP B O 1
ATOM 2857 N N . HIS B 1 82 ? 3.926 -7.625 -2.865 1 97.75 82 HIS B N 1
ATOM 2858 C CA . HIS B 1 82 ? 3.672 -6.207 -3.096 1 97.75 82 HIS B CA 1
ATOM 2859 C C . HIS B 1 82 ? 4.902 -5.512 -3.664 1 97.75 82 HIS B C 1
ATOM 2861 O O . HIS B 1 82 ? 4.781 -4.562 -4.441 1 97.75 82 HIS B O 1
ATOM 2867 N N . ASP B 1 83 ? 6.098 -5.973 -3.297 1 96.38 83 ASP B N 1
ATOM 2868 C CA . ASP B 1 83 ? 7.293 -5.18 -3.551 1 96.38 83 ASP B CA 1
ATOM 2869 C C . ASP B 1 83 ? 8.008 -5.652 -4.816 1 96.38 83 ASP B C 1
ATOM 2871 O O . ASP B 1 83 ? 8.719 -4.875 -5.461 1 96.38 83 ASP B O 1
ATOM 2875 N N . VAL B 1 84 ? 7.859 -6.926 -5.156 1 97.19 84 VAL B N 1
ATOM 2876 C CA . VAL B 1 84 ? 8.43 -7.414 -6.41 1 97.19 84 VAL B CA 1
ATOM 2877 C C . VAL B 1 84 ? 7.621 -6.867 -7.586 1 97.19 84 VAL B C 1
ATOM 2879 O O . VAL B 1 84 ? 6.395 -7 -7.625 1 97.19 84 VAL B O 1
ATOM 2882 N N . PRO B 1 85 ? 8.312 -6.23 -8.562 1 97.06 85 PRO B N 1
ATOM 2883 C CA . PRO B 1 85 ? 7.559 -5.707 -9.703 1 97.06 85 PRO B CA 1
ATOM 2884 C C . PRO B 1 85 ? 6.898 -6.812 -10.531 1 97.06 85 PRO B C 1
ATOM 2886 O O . PRO B 1 85 ? 7.477 -7.883 -10.711 1 97.06 85 PRO B O 1
ATOM 2889 N N . LEU B 1 86 ? 5.715 -6.555 -10.977 1 98.38 86 LEU B N 1
ATOM 2890 C CA . LEU B 1 86 ? 4.992 -7.5 -11.812 1 98.38 86 LEU B CA 1
ATOM 2891 C C . LEU B 1 86 ? 5.68 -7.664 -13.164 1 98.38 86 LEU B C 1
ATOM 2893 O O . LEU B 1 86 ? 5.949 -8.789 -13.602 1 98.38 86 LEU B O 1
ATOM 2897 N N . ARG B 1 87 ? 5.957 -6.527 -13.789 1 97.94 87 ARG B N 1
ATOM 2898 C CA . ARG B 1 87 ? 6.488 -6.539 -15.141 1 97.94 87 ARG B CA 1
ATOM 2899 C C . ARG B 1 87 ? 8.016 -6.516 -15.133 1 97.94 87 ARG B C 1
ATOM 2901 O O . ARG B 1 87 ? 8.625 -5.766 -14.367 1 97.94 87 ARG B O 1
ATOM 2908 N N . ALA B 1 88 ? 8.602 -7.305 -15.93 1 96.06 88 ALA B N 1
ATOM 2909 C CA . ALA B 1 88 ? 10.055 -7.355 -16.078 1 96.06 88 ALA B CA 1
ATOM 2910 C C . ALA B 1 88 ? 10.492 -6.777 -17.422 1 96.06 88 ALA B C 1
ATOM 2912 O O . ALA B 1 88 ? 11.672 -6.859 -17.781 1 96.06 88 ALA B O 1
ATOM 2913 N N . GLY B 1 89 ? 9.547 -6.238 -18.141 1 92.81 89 GLY B N 1
ATOM 2914 C CA . GLY B 1 89 ? 9.828 -5.656 -19.438 1 92.81 89 GLY B CA 1
ATOM 2915 C C . GLY B 1 89 ? 9.484 -6.578 -20.594 1 92.81 89 GLY B C 1
ATOM 2916 O O . GLY B 1 89 ? 9.562 -7.801 -20.469 1 92.81 89 GLY B O 1
ATOM 2917 N N . ASP B 1 90 ? 9.023 -6.055 -21.734 1 91.19 90 ASP B N 1
ATOM 2918 C CA . ASP B 1 90 ? 8.875 -6.734 -23.016 1 91.19 90 ASP B CA 1
ATOM 2919 C C . ASP B 1 90 ? 7.93 -7.93 -22.891 1 91.19 90 ASP B C 1
ATOM 2921 O O . ASP B 1 90 ? 8.25 -9.031 -23.344 1 91.19 90 ASP B O 1
ATOM 2925 N N . GLY B 1 91 ? 6.836 -7.852 -22.188 1 93.69 91 GLY B N 1
ATOM 2926 C CA . GLY B 1 91 ? 5.844 -8.914 -22.109 1 93.69 91 GLY B CA 1
ATOM 2927 C C . GLY B 1 91 ? 6.234 -10.016 -21.141 1 93.69 91 GLY B C 1
ATOM 2928 O O . GLY B 1 91 ? 5.582 -11.062 -21.094 1 93.69 91 GLY B O 1
ATOM 2929 N N . VAL B 1 92 ? 7.316 -9.766 -20.453 1 97.75 92 VAL B N 1
ATOM 2930 C CA . VAL B 1 92 ? 7.84 -10.711 -19.469 1 97.75 92 VAL B CA 1
ATOM 2931 C C . VAL B 1 92 ? 7.418 -10.281 -18.062 1 97.75 92 VAL B C 1
ATOM 2933 O O . VAL B 1 92 ? 7.246 -9.094 -17.797 1 97.75 92 VAL B O 1
ATOM 2936 N N . PHE B 1 93 ? 7.18 -11.266 -17.234 1 98.75 93 PHE B N 1
ATOM 2937 C CA . PHE B 1 93 ? 6.703 -11 -15.891 1 98.75 93 PHE B CA 1
ATOM 2938 C C . PHE B 1 93 ? 7.57 -11.711 -14.859 1 98.75 93 PHE B C 1
ATOM 2940 O O . PHE B 1 93 ? 8.203 -12.719 -15.156 1 98.75 93 PHE B O 1
ATOM 2947 N N . HIS B 1 94 ? 7.629 -11.102 -13.68 1 98.62 94 HIS B N 1
ATOM 2948 C CA . HIS B 1 94 ? 8.242 -11.812 -12.562 1 98.62 94 HIS B CA 1
ATOM 2949 C C . HIS B 1 94 ? 7.285 -12.828 -11.961 1 98.62 94 HIS B C 1
ATOM 2951 O O . HIS B 1 94 ? 6.078 -12.586 -11.883 1 98.62 94 HIS B O 1
ATOM 2957 N N . PHE B 1 95 ? 7.816 -13.867 -11.68 1 98.56 95 PHE B N 1
ATOM 2958 C CA . PHE B 1 95 ? 7.156 -15.008 -11.07 1 98.56 95 PHE B CA 1
ATOM 2959 C C . PHE B 1 95 ? 7.875 -15.43 -9.789 1 98.56 95 PHE B C 1
ATOM 2961 O O . PHE B 1 95 ? 9.086 -15.656 -9.797 1 98.56 95 PHE B O 1
ATOM 2968 N N . VAL B 1 96 ? 7.102 -15.492 -8.641 1 98.81 96 VAL B N 1
ATOM 2969 C CA . VAL B 1 96 ? 7.672 -15.938 -7.371 1 98.81 96 VAL B CA 1
ATOM 2970 C C . VAL B 1 96 ? 7.285 -17.391 -7.117 1 98.81 96 VAL B C 1
ATOM 2972 O O . VAL B 1 96 ? 6.102 -17.734 -7.078 1 98.81 96 VAL B O 1
ATOM 2975 N N . VAL B 1 97 ? 8.281 -18.234 -6.832 1 98.88 97 VAL B N 1
ATOM 2976 C CA . VAL B 1 97 ? 8.055 -19.656 -6.656 1 98.88 97 VAL B CA 1
ATOM 2977 C C . VAL B 1 97 ? 7.66 -19.953 -5.211 1 98.88 97 VAL B C 1
ATOM 2979 O O . VAL B 1 97 ? 8.391 -19.594 -4.277 1 98.88 97 VAL B O 1
ATOM 2982 N N . GLU B 1 98 ? 6.551 -20.531 -5.098 1 98.88 98 GLU B N 1
ATOM 2983 C CA . GLU B 1 98 ? 6.094 -20.969 -3.783 1 98.88 98 GLU B CA 1
ATOM 2984 C C . GLU B 1 98 ? 6.324 -22.469 -3.59 1 98.88 98 GLU B C 1
ATOM 2986 O O . GLU B 1 98 ? 6.75 -22.906 -2.518 1 98.88 98 GLU B O 1
ATOM 2991 N N . ILE B 1 99 ? 6.023 -23.219 -4.605 1 98.88 99 ILE B N 1
ATOM 2992 C CA . ILE B 1 99 ? 6.113 -24.688 -4.586 1 98.88 99 ILE B CA 1
ATOM 2993 C C . ILE B 1 99 ? 7.016 -25.156 -5.723 1 98.88 99 ILE B C 1
ATOM 2995 O O . ILE B 1 99 ? 6.672 -25.016 -6.898 1 98.88 99 ILE B O 1
ATOM 2999 N N . PRO B 1 100 ? 8.125 -25.766 -5.379 1 98.81 100 PRO B N 1
ATOM 3000 C CA . PRO B 1 100 ? 9.023 -26.266 -6.418 1 98.81 100 PRO B CA 1
ATOM 3001 C C . PRO B 1 100 ? 8.438 -27.469 -7.18 1 98.81 100 PRO B C 1
ATOM 3003 O O . PRO B 1 100 ? 7.688 -28.25 -6.609 1 98.81 100 PRO B O 1
ATOM 3006 N N . LYS B 1 101 ? 8.828 -27.531 -8.383 1 98.69 101 LYS B N 1
ATOM 3007 C CA . LYS B 1 101 ? 8.516 -28.703 -9.188 1 98.69 101 LYS B CA 1
ATOM 3008 C C . LYS B 1 101 ? 8.891 -30 -8.461 1 98.69 101 LYS B C 1
ATOM 3010 O O . LYS B 1 101 ? 9.93 -30.047 -7.793 1 98.69 101 LYS B O 1
ATOM 3015 N N . GLU B 1 102 ? 8.008 -31.016 -8.625 1 98.38 102 GLU B N 1
ATOM 3016 C CA . GLU B 1 102 ? 8.219 -32.344 -8.062 1 98.38 102 GLU B CA 1
ATOM 3017 C C . GLU B 1 102 ? 8.273 -32.281 -6.535 1 98.38 102 GLU B C 1
ATOM 3019 O O . GLU B 1 102 ? 9.188 -32.844 -5.922 1 98.38 102 GLU B O 1
ATOM 3024 N N . SER B 1 103 ? 7.363 -31.547 -5.914 1 98.12 103 SER B N 1
ATOM 3025 C CA . SER B 1 103 ? 7.188 -31.453 -4.469 1 98.12 103 SER B CA 1
ATOM 3026 C C . SER B 1 103 ? 5.711 -31.406 -4.094 1 98.12 103 SER B C 1
ATOM 3028 O O . SER B 1 103 ? 4.844 -31.359 -4.969 1 98.12 103 SER B O 1
ATOM 3030 N N . SER B 1 104 ? 5.402 -31.422 -2.76 1 97.88 104 SER B N 1
ATOM 3031 C CA . SER B 1 104 ? 3.996 -31.578 -2.408 1 97.88 104 SER B CA 1
ATOM 3032 C C . SER B 1 104 ? 3.604 -30.641 -1.272 1 97.88 104 SER B C 1
ATOM 3034 O O . SER B 1 104 ? 2.416 -30.469 -0.991 1 97.88 104 SER B O 1
ATOM 3036 N N . ALA B 1 105 ? 4.609 -30.047 -0.569 1 98.06 105 ALA B N 1
ATOM 3037 C CA . ALA B 1 105 ? 4.258 -29.141 0.51 1 98.06 105 ALA B CA 1
ATOM 3038 C C . ALA B 1 105 ? 3.494 -27.922 -0.025 1 98.06 105 ALA B C 1
ATOM 3040 O O . ALA B 1 105 ? 3.955 -27.25 -0.947 1 98.06 105 ALA B O 1
ATOM 3041 N N . LYS B 1 106 ? 2.326 -27.594 0.53 1 98.19 106 LYS B N 1
ATOM 3042 C CA . LYS B 1 106 ? 1.487 -26.5 0.05 1 98.19 106 LYS B CA 1
ATOM 3043 C C . LYS B 1 106 ? 1.977 -25.156 0.584 1 98.19 106 LYS B C 1
ATOM 3045 O O . LYS B 1 106 ? 1.329 -24.547 1.44 1 98.19 106 LYS B O 1
ATOM 3050 N N . MET B 1 107 ? 3.047 -24.734 -0.029 1 98.62 107 MET B N 1
ATOM 3051 C CA . MET B 1 107 ? 3.637 -23.453 0.322 1 98.62 107 MET B CA 1
ATOM 3052 C C . MET B 1 107 ? 2.887 -22.312 -0.352 1 98.62 107 MET B C 1
ATOM 3054 O O . MET B 1 107 ? 2.514 -22.406 -1.522 1 98.62 107 MET B O 1
ATOM 3058 N N . GLU B 1 108 ? 2.629 -21.25 0.411 1 98.5 108 GLU B N 1
ATOM 3059 C CA . GLU B 1 108 ? 1.927 -20.094 -0.133 1 98.5 108 GLU B CA 1
ATOM 3060 C C . GLU B 1 108 ? 2.332 -18.812 0.588 1 98.5 108 GLU B C 1
ATOM 3062 O O . GLU B 1 108 ? 2.77 -18.859 1.74 1 98.5 108 GLU B O 1
ATOM 3067 N N . VAL B 1 109 ? 2.209 -17.766 -0.146 1 98.56 109 VAL B N 1
ATOM 3068 C CA . VAL B 1 109 ? 2.43 -16.469 0.479 1 98.56 109 VAL B CA 1
ATOM 3069 C C . VAL B 1 109 ? 1.407 -16.25 1.592 1 98.56 109 VAL B C 1
ATOM 3071 O O . VAL B 1 109 ? 0.22 -16.531 1.42 1 98.56 109 VAL B O 1
ATOM 3074 N N . ALA B 1 110 ? 1.881 -15.82 2.768 1 98.25 110 ALA B N 1
ATOM 3075 C CA . ALA B 1 110 ? 1.018 -15.445 3.883 1 98.25 110 ALA B CA 1
ATOM 3076 C C . ALA B 1 110 ? 0.461 -14.031 3.693 1 98.25 110 ALA B C 1
ATOM 3078 O O . ALA B 1 110 ? 1.049 -13.062 4.168 1 98.25 110 ALA B O 1
ATOM 3079 N N . THR B 1 111 ? -0.687 -13.922 3.119 1 97.81 111 THR B N 1
ATOM 3080 C CA . THR B 1 111 ? -1.225 -12.633 2.684 1 97.81 111 THR B CA 1
ATOM 3081 C C . THR B 1 111 ? -1.691 -11.812 3.881 1 97.81 111 THR B C 1
ATOM 3083 O O . THR B 1 111 ? -1.978 -10.617 3.746 1 97.81 111 THR B O 1
ATOM 3086 N N . ASP B 1 112 ? -1.737 -12.398 5.055 1 96.31 112 ASP B N 1
ATOM 3087 C CA . ASP B 1 112 ? -2.232 -11.703 6.238 1 96.31 112 ASP B CA 1
ATOM 3088 C C . ASP B 1 112 ? -1.089 -11.359 7.191 1 96.31 112 ASP B C 1
ATOM 3090 O O . ASP B 1 112 ? -1.325 -10.93 8.32 1 96.31 112 ASP B O 1
ATOM 3094 N N . GLU B 1 113 ? 0.136 -11.617 6.766 1 96.12 113 GLU B N 1
ATOM 3095 C CA . GLU B 1 113 ? 1.298 -11.352 7.605 1 96.12 113 GLU B CA 1
ATOM 3096 C C . GLU B 1 113 ? 2.16 -10.234 7.016 1 96.12 113 GLU B C 1
ATOM 3098 O O . GLU B 1 113 ? 2.23 -10.078 5.793 1 96.12 113 GLU B O 1
ATOM 3103 N N . ALA B 1 114 ? 2.848 -9.531 7.895 1 93 114 ALA B N 1
ATOM 3104 C CA . ALA B 1 114 ? 3.768 -8.484 7.457 1 93 114 ALA B CA 1
ATOM 3105 C C . ALA B 1 114 ? 4.852 -9.055 6.547 1 93 114 ALA B C 1
ATOM 3107 O O . ALA B 1 114 ? 5.391 -10.133 6.816 1 93 114 ALA B O 1
ATOM 3108 N N . PHE B 1 115 ? 5.172 -8.305 5.469 1 95.75 115 PHE B N 1
ATOM 3109 C CA . PHE B 1 115 ? 6.156 -8.672 4.457 1 95.75 115 PHE B CA 1
ATOM 3110 C C . PHE B 1 115 ? 5.688 -9.875 3.648 1 95.75 115 PHE B C 1
ATOM 3112 O O . PHE B 1 115 ? 6.363 -10.297 2.709 1 95.75 115 PHE B O 1
ATOM 3119 N N . THR B 1 116 ? 4.594 -10.5 3.963 1 97.81 116 THR B N 1
ATOM 3120 C CA . THR B 1 116 ? 3.902 -11.586 3.273 1 97.81 116 THR B CA 1
ATOM 3121 C C . THR B 1 116 ? 4.871 -12.711 2.93 1 97.81 116 THR B C 1
ATOM 3123 O O . THR B 1 116 ? 5.016 -13.078 1.762 1 97.81 116 THR B O 1
ATOM 3126 N N . PRO B 1 117 ? 5.52 -13.297 3.928 1 98.56 117 PRO B N 1
ATOM 3127 C CA . PRO B 1 117 ? 6.438 -14.406 3.66 1 98.56 117 PRO B CA 1
ATOM 3128 C C . PRO B 1 117 ? 5.73 -15.641 3.104 1 98.56 117 PRO B C 1
ATOM 3130 O O . PRO B 1 117 ? 4.496 -15.688 3.074 1 98.56 117 PRO B O 1
ATOM 3133 N N . ILE B 1 118 ? 6.496 -16.547 2.582 1 98.75 118 ILE B N 1
ATOM 3134 C CA . ILE B 1 118 ? 5.953 -17.844 2.16 1 98.75 118 ILE B CA 1
ATOM 3135 C C . ILE B 1 118 ? 5.891 -18.781 3.354 1 98.75 118 ILE B C 1
ATOM 3137 O O . ILE B 1 118 ? 6.855 -18.906 4.113 1 98.75 118 ILE B O 1
ATOM 3141 N N . LYS B 1 119 ? 4.793 -19.375 3.547 1 98.69 119 LYS B N 1
ATOM 3142 C CA . LYS B 1 119 ? 4.566 -20.344 4.613 1 98.69 119 LYS B CA 1
ATOM 3143 C C . LYS B 1 119 ? 3.848 -21.594 4.082 1 98.69 119 LYS B C 1
ATOM 3145 O O . LYS B 1 119 ? 3.354 -21.594 2.951 1 98.69 119 LYS B O 1
ATOM 3150 N N . GLN B 1 120 ? 3.857 -22.609 4.852 1 98.44 120 GLN B N 1
ATOM 3151 C CA . GLN B 1 120 ? 3.068 -23.781 4.469 1 98.44 120 GLN B CA 1
ATOM 3152 C C . GLN B 1 120 ? 1.638 -23.672 4.988 1 98.44 120 GLN B C 1
ATOM 3154 O O . GLN B 1 120 ? 1.42 -23.328 6.152 1 98.44 120 GLN B O 1
ATOM 3159 N N . ASP B 1 121 ? 0.71 -23.922 4.113 1 97 121 ASP B N 1
ATOM 3160 C CA . ASP B 1 121 ? -0.702 -23.938 4.48 1 97 121 ASP B CA 1
ATOM 3161 C C . ASP B 1 121 ? -0.979 -24.969 5.578 1 97 121 ASP B C 1
ATOM 3163 O O . ASP B 1 121 ? -0.265 -25.969 5.691 1 97 121 ASP B O 1
ATOM 3167 N N . THR B 1 122 ? -1.97 -24.641 6.398 1 96.62 122 THR B N 1
ATOM 3168 C CA . THR B 1 122 ? -2.348 -25.531 7.492 1 96.62 122 THR B CA 1
ATOM 3169 C C . THR B 1 122 ? -3.854 -25.781 7.488 1 96.62 122 THR B C 1
ATOM 3171 O O . THR B 1 122 ? -4.621 -24.984 6.957 1 96.62 122 THR B O 1
ATOM 3174 N N . LYS B 1 123 ? -4.262 -26.875 7.945 1 92.19 123 LYS B N 1
ATOM 3175 C CA . LYS B 1 123 ? -5.648 -27.266 8.211 1 92.19 123 LYS B CA 1
ATOM 3176 C C . LYS B 1 123 ? -5.773 -27.984 9.547 1 92.19 123 LYS B C 1
ATOM 3178 O O . LYS B 1 123 ? -5.172 -29.031 9.75 1 92.19 123 LYS B O 1
ATOM 3183 N N . LYS B 1 124 ? -6.512 -27.312 10.5 1 92.56 124 LYS B N 1
ATOM 3184 C CA . LYS B 1 124 ? -6.719 -27.875 11.836 1 92.56 124 LYS B CA 1
ATOM 3185 C C . LYS B 1 124 ? -5.387 -28.141 12.531 1 92.56 124 LYS B C 1
ATOM 3187 O O . LYS B 1 124 ? -5.18 -29.219 13.086 1 92.56 124 LYS B O 1
ATOM 3192 N N . GLY B 1 125 ? -4.457 -27.234 12.32 1 93.62 125 GLY B N 1
ATOM 3193 C CA . GLY B 1 125 ? -3.195 -27.281 13.039 1 93.62 125 GLY B CA 1
ATOM 3194 C C . GLY B 1 125 ? -2.152 -28.156 12.359 1 93.62 125 GLY B C 1
ATOM 3195 O O . GLY B 1 125 ? -1.023 -28.266 12.844 1 93.62 125 GLY B O 1
ATOM 3196 N N . ASN B 1 126 ? -2.518 -28.75 11.25 1 96.19 126 ASN B N 1
ATOM 3197 C CA . ASN B 1 126 ? -1.575 -29.625 10.555 1 96.19 126 ASN B CA 1
ATOM 3198 C C . ASN B 1 126 ? -1.098 -29 9.25 1 96.19 126 ASN B C 1
ATOM 3200 O O . ASN B 1 126 ? -1.878 -28.375 8.531 1 96.19 126 ASN B O 1
ATOM 3204 N N . LEU B 1 127 ? 0.186 -29.25 9 1 97.81 127 LEU B N 1
ATOM 3205 C CA . LEU B 1 127 ? 0.745 -28.828 7.723 1 97.81 127 LEU B CA 1
ATOM 3206 C C . LEU B 1 127 ? 0.073 -29.562 6.562 1 97.81 127 LEU B C 1
ATOM 3208 O O . LEU B 1 127 ? -0.193 -30.75 6.652 1 97.81 127 LEU B O 1
ATOM 3212 N N . ARG B 1 128 ? -0.147 -28.844 5.434 1 97.31 128 ARG B N 1
ATOM 3213 C CA . ARG B 1 128 ? -0.864 -29.422 4.305 1 97.31 128 ARG B CA 1
ATOM 3214 C C . ARG B 1 128 ? 0.095 -29.797 3.18 1 97.31 128 ARG B C 1
ATOM 3216 O O . ARG B 1 128 ? 1.039 -29.062 2.895 1 97.31 128 ARG B O 1
ATOM 3223 N N . TYR B 1 129 ? -0.181 -30.984 2.596 1 96.88 129 TYR B N 1
ATOM 3224 C CA . TYR B 1 129 ? 0.54 -31.484 1.434 1 96.88 129 TYR B CA 1
ATOM 3225 C C . TYR B 1 129 ? -0.423 -31.859 0.312 1 96.88 129 TYR B C 1
ATOM 3227 O O . TYR B 1 129 ? -1.569 -32.219 0.568 1 96.88 129 TYR B O 1
ATOM 3235 N N . TYR B 1 130 ? 0.011 -31.656 -0.928 1 96.69 130 TYR B N 1
AT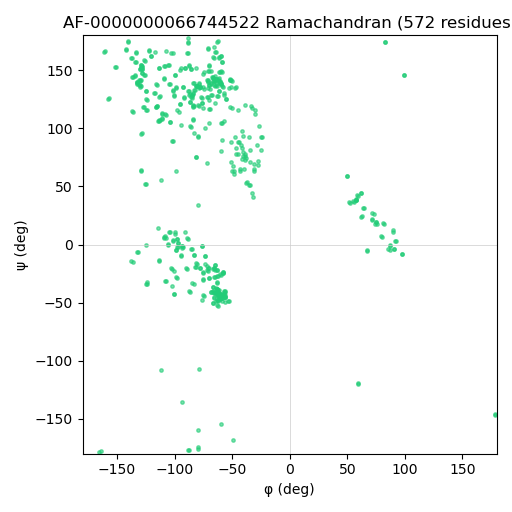OM 3236 C CA . TYR B 1 130 ? -0.678 -32.344 -2.02 1 96.69 130 TYR B CA 1
ATOM 3237 C C . TYR B 1 130 ? -0.602 -33.844 -1.859 1 96.69 130 TYR B C 1
ATOM 3239 O O . TYR B 1 130 ? 0.363 -34.375 -1.296 1 96.69 130 TYR B O 1
ATOM 3247 N N . PRO B 1 131 ? -1.643 -34.562 -2.33 1 95.31 131 PRO B N 1
ATOM 3248 C CA . PRO B 1 131 ? -1.601 -36.031 -2.242 1 95.31 131 PRO B CA 1
ATOM 3249 C C . PRO B 1 131 ? -0.503 -36.625 -3.111 1 95.31 131 PRO B C 1
ATOM 3251 O O . PRO B 1 131 ? -0.021 -37.75 -2.82 1 95.31 131 PRO B O 1
ATOM 3254 N N . TYR B 1 132 ? -0.103 -36 -4.191 1 95.44 132 TYR B N 1
ATOM 3255 C CA . TYR B 1 132 ? 1.023 -36.344 -5.055 1 95.44 132 TYR B CA 1
ATOM 3256 C C . TYR B 1 132 ? 1.806 -35.094 -5.445 1 95.44 132 TYR B C 1
ATOM 3258 O O . TYR B 1 132 ? 1.297 -34 -5.336 1 95.44 132 TYR B O 1
ATOM 3266 N N . ASN B 1 133 ? 3.002 -35.312 -5.867 1 97.69 133 ASN B N 1
ATOM 3267 C CA . ASN B 1 133 ? 3.846 -34.188 -6.246 1 97.69 133 ASN B CA 1
ATOM 3268 C C . ASN B 1 133 ? 3.244 -33.406 -7.41 1 97.69 133 ASN B C 1
ATOM 3270 O O . ASN B 1 133 ? 2.684 -34 -8.336 1 97.69 133 ASN B O 1
ATOM 3274 N N . ILE B 1 134 ? 3.35 -32.125 -7.289 1 98.31 134 ILE B N 1
ATOM 3275 C CA . ILE B 1 134 ? 3.066 -31.312 -8.453 1 98.31 134 ILE B CA 1
ATOM 3276 C C . ILE B 1 134 ? 4.223 -31.406 -9.453 1 98.31 134 ILE B C 1
ATOM 3278 O O . ILE B 1 134 ? 5.383 -31.5 -9.055 1 98.31 134 ILE B O 1
ATOM 3282 N N . ASN B 1 135 ? 3.936 -31.312 -10.719 1 98.06 135 ASN B N 1
ATOM 3283 C CA . ASN B 1 135 ? 4.934 -31.594 -11.75 1 98.06 135 ASN B CA 1
ATOM 3284 C C . ASN B 1 135 ? 5.559 -30.297 -12.289 1 98.06 135 ASN B C 1
ATOM 3286 O O . ASN B 1 135 ? 6.461 -30.359 -13.125 1 98.06 135 ASN B O 1
ATOM 3290 N N . TRP B 1 136 ? 5.086 -29.172 -11.867 1 98.81 136 TRP B N 1
ATOM 3291 C CA . TRP B 1 136 ? 5.535 -27.875 -12.352 1 98.81 136 TRP B CA 1
ATOM 3292 C C . TRP B 1 136 ? 5.898 -26.953 -11.195 1 98.81 136 TRP B C 1
ATOM 3294 O O . TRP B 1 136 ? 5.449 -27.172 -10.062 1 98.81 136 TRP B O 1
ATOM 3304 N N . ASN B 1 137 ? 6.797 -25.969 -11.422 1 98.94 137 ASN B N 1
ATOM 3305 C CA . ASN B 1 137 ? 6.926 -24.906 -10.438 1 98.94 137 ASN B CA 1
ATOM 3306 C C . ASN B 1 137 ? 5.637 -24.094 -10.305 1 98.94 137 ASN B C 1
ATOM 3308 O O . ASN B 1 137 ? 4.977 -23.812 -11.305 1 98.94 137 ASN B O 1
ATOM 3312 N N . TYR B 1 138 ? 5.309 -23.828 -9.07 1 98.94 138 TYR B N 1
ATOM 3313 C CA . TYR B 1 138 ? 4.043 -23.172 -8.781 1 98.94 138 TYR B CA 1
ATOM 3314 C C . TYR B 1 138 ? 4.246 -21.969 -7.867 1 98.94 138 TYR B C 1
ATOM 3316 O O . TYR B 1 138 ? 5.117 -21.984 -6.992 1 98.94 138 TYR B O 1
ATOM 3324 N N . GLY B 1 139 ? 3.482 -20.891 -8.141 1 98.88 139 GLY B N 1
ATOM 3325 C CA . GLY B 1 139 ? 3.598 -19.703 -7.297 1 98.88 139 GLY B CA 1
ATOM 3326 C C . GLY B 1 139 ? 2.711 -18.562 -7.75 1 98.88 139 GLY B C 1
ATOM 3327 O O . GLY B 1 139 ? 1.568 -18.781 -8.164 1 98.88 139 GLY B O 1
ATOM 3328 N N . LEU B 1 140 ? 3.201 -17.297 -7.555 1 98.88 140 LEU B N 1
ATOM 3329 C CA . LEU B 1 140 ? 2.307 -16.156 -7.758 1 98.88 140 LEU B CA 1
ATOM 3330 C C . LEU B 1 140 ? 2.934 -15.141 -8.695 1 98.88 140 LEU B C 1
ATOM 3332 O O . LEU B 1 140 ? 4.156 -15.086 -8.836 1 98.88 140 LEU B O 1
ATOM 3336 N N . LEU B 1 141 ? 2.049 -14.375 -9.383 1 98.94 141 LEU B N 1
ATOM 3337 C CA . LEU B 1 141 ? 2.434 -13.102 -9.977 1 98.94 141 LEU B CA 1
ATOM 3338 C C . LEU B 1 141 ? 2.352 -11.977 -8.945 1 98.94 141 LEU B C 1
ATOM 3340 O O . LEU B 1 141 ? 1.282 -11.711 -8.398 1 98.94 141 LEU B O 1
ATOM 3344 N N . PRO B 1 142 ? 3.496 -11.359 -8.688 1 98.69 142 PRO B N 1
ATOM 3345 C CA . PRO B 1 142 ? 3.432 -10.219 -7.777 1 98.69 142 PRO B CA 1
ATOM 3346 C C . PRO B 1 142 ? 2.494 -9.117 -8.273 1 98.69 142 PRO B C 1
ATOM 3348 O O . PRO B 1 142 ? 2.182 -9.062 -9.461 1 98.69 142 PRO B O 1
ATOM 3351 N N . GLN B 1 143 ? 2.012 -8.289 -7.305 1 98.5 143 GLN B N 1
ATOM 3352 C CA . GLN B 1 143 ? 1.209 -7.102 -7.59 1 98.5 143 GLN B CA 1
ATOM 3353 C C . GLN B 1 143 ? -0.018 -7.457 -8.422 1 98.5 143 GLN B C 1
ATOM 3355 O O . GLN B 1 143 ? -0.332 -6.773 -9.398 1 98.5 143 GLN B O 1
ATOM 3360 N N . THR B 1 144 ? -0.604 -8.578 -8.172 1 98.94 144 THR B N 1
ATOM 3361 C CA . THR B 1 144 ? -1.911 -8.992 -8.672 1 98.94 144 THR B CA 1
ATOM 3362 C C . THR B 1 144 ? -2.82 -9.406 -7.52 1 98.94 144 THR B C 1
ATOM 3364 O O . THR B 1 144 ? -2.35 -9.656 -6.406 1 98.94 144 THR B O 1
ATOM 3367 N N . TRP B 1 145 ? -4.055 -9.375 -7.75 1 98.75 145 TRP B N 1
ATOM 3368 C CA . TRP B 1 145 ? -5.016 -9.758 -6.723 1 98.75 145 TRP B CA 1
ATOM 3369 C C . TRP B 1 145 ? -6.344 -10.18 -7.348 1 98.75 145 TRP B C 1
ATOM 3371 O O . TRP B 1 145 ? -6.863 -9.492 -8.234 1 98.75 145 TRP B O 1
ATOM 3381 N N . GLU B 1 146 ? -6.77 -11.344 -6.992 1 98.31 146 GLU B N 1
ATOM 3382 C CA . GLU B 1 146 ? -8.109 -11.773 -7.398 1 98.31 146 GLU B CA 1
ATOM 3383 C C . GLU B 1 146 ? -9.164 -11.297 -6.406 1 98.31 146 GLU B C 1
ATOM 3385 O O . GLU B 1 146 ? -9.375 -11.93 -5.367 1 98.31 146 GLU B O 1
ATOM 3390 N N . ASP B 1 147 ? -9.852 -10.273 -6.773 1 97.31 147 ASP B N 1
ATOM 3391 C CA . ASP B 1 147 ? -10.766 -9.516 -5.926 1 97.31 147 ASP B CA 1
ATOM 3392 C C . ASP B 1 147 ? -12.016 -10.328 -5.598 1 97.31 147 ASP B C 1
ATOM 3394 O O . ASP B 1 147 ? -12.805 -10.656 -6.488 1 97.31 147 ASP B O 1
ATOM 3398 N N . PRO B 1 148 ? -12.242 -10.641 -4.34 1 96.62 148 PRO B N 1
ATOM 3399 C CA . PRO B 1 148 ? -13.398 -11.453 -3.957 1 96.62 148 PRO B CA 1
ATOM 3400 C C . PRO B 1 148 ? -14.703 -10.664 -3.982 1 96.62 148 PRO B C 1
ATOM 3402 O O . PRO B 1 148 ? -15.773 -11.219 -3.736 1 96.62 148 PRO B O 1
ATOM 3405 N N . THR B 1 149 ? -14.633 -9.398 -4.305 1 93.62 149 THR B N 1
ATOM 3406 C CA . THR B 1 149 ? -15.844 -8.578 -4.348 1 93.62 149 THR B CA 1
ATOM 3407 C C . THR B 1 149 ? -16.25 -8.297 -5.793 1 93.62 149 THR B C 1
ATOM 3409 O O . THR B 1 149 ? -17.25 -7.629 -6.039 1 93.62 149 THR B O 1
ATOM 3412 N N . SER B 1 150 ? -15.516 -8.797 -6.707 1 90.94 150 SER B N 1
ATOM 3413 C CA . SER B 1 150 ? -15.781 -8.555 -8.117 1 90.94 150 SER B CA 1
ATOM 3414 C C . SER B 1 150 ? -16.141 -9.844 -8.844 1 90.94 150 SER B C 1
ATOM 3416 O O . SER B 1 150 ? -15.344 -10.773 -8.906 1 90.94 150 SER B O 1
ATOM 3418 N N . ALA B 1 151 ? -17.297 -9.859 -9.352 1 92.69 151 ALA B N 1
ATOM 3419 C CA . ALA B 1 151 ? -17.75 -11.008 -10.133 1 92.69 151 ALA B CA 1
ATOM 3420 C C . ALA B 1 151 ? -17.219 -10.93 -11.57 1 92.69 151 ALA B C 1
ATOM 3422 O O . ALA B 1 151 ? -17.219 -9.852 -12.172 1 92.69 151 ALA B O 1
ATOM 3423 N N . ASN B 1 152 ? -16.766 -12.016 -12.055 1 93.75 152 ASN B N 1
ATOM 3424 C CA . ASN B 1 152 ? -16.281 -12.078 -13.43 1 93.75 152 ASN B CA 1
ATOM 3425 C C . ASN B 1 152 ? -17.344 -12.633 -14.367 1 93.75 152 ASN B C 1
ATOM 3427 O O . ASN B 1 152 ? -17.703 -13.812 -14.289 1 93.75 152 ASN B O 1
ATOM 3431 N N . SER B 1 153 ? -17.812 -11.859 -15.281 1 92.81 153 SER B N 1
ATOM 3432 C CA . SER B 1 153 ? -18.938 -12.219 -16.141 1 92.81 153 SER B CA 1
ATOM 3433 C C . SER B 1 153 ? -18.531 -13.281 -17.156 1 92.81 153 SER B C 1
ATOM 3435 O O . SER B 1 153 ? -19.375 -14.023 -17.656 1 92.81 153 SER B O 1
ATOM 3437 N N . GLU B 1 154 ? -17.281 -13.414 -17.453 1 93.56 154 GLU B N 1
ATOM 3438 C CA . GLU B 1 154 ? -16.828 -14.359 -18.469 1 93.56 154 GLU B CA 1
ATOM 3439 C C . GLU B 1 154 ? -16.734 -15.773 -17.906 1 93.56 154 GLU B C 1
ATOM 3441 O O . GLU B 1 154 ? -16.609 -16.734 -18.656 1 93.56 154 GLU B O 1
ATOM 3446 N N . VAL B 1 155 ? -16.734 -15.898 -16.625 1 94.62 155 VAL B N 1
ATOM 3447 C CA . VAL B 1 155 ? -16.641 -17.203 -15.969 1 94.62 155 VAL B CA 1
ATOM 3448 C C . VAL B 1 155 ? -17.812 -17.375 -15.008 1 94.62 155 VAL B C 1
ATOM 3450 O O . VAL B 1 155 ? -17.609 -17.688 -13.828 1 94.62 155 VAL B O 1
ATOM 3453 N N . GLU B 1 156 ? -19.078 -17.172 -15.43 1 90.12 156 GLU B N 1
ATOM 3454 C CA . GLU B 1 156 ? -20.344 -17.438 -14.75 1 90.12 156 GLU B CA 1
ATOM 3455 C C . GLU B 1 156 ? -20.484 -16.609 -13.484 1 90.12 156 GLU B C 1
ATOM 3457 O O . GLU B 1 156 ? -21.016 -17.078 -12.477 1 90.12 156 GLU B O 1
ATOM 3462 N N . GLY B 1 157 ? -19.797 -15.5 -13.422 1 92.62 157 GLY B N 1
ATOM 3463 C CA . GLY B 1 157 ? -19.969 -14.555 -12.328 1 92.62 157 GLY B CA 1
ATOM 3464 C C . GLY B 1 157 ? -19.203 -14.938 -11.078 1 92.62 157 GLY B C 1
ATOM 3465 O O . GLY B 1 157 ? -19.516 -14.469 -9.984 1 92.62 157 GLY B O 1
ATOM 3466 N N . ALA B 1 158 ? -18.203 -15.812 -11.195 1 94.56 158 ALA B N 1
ATOM 3467 C CA . ALA B 1 158 ? -17.406 -16.219 -10.039 1 94.56 158 ALA B CA 1
ATOM 3468 C C . ALA B 1 158 ? -16.578 -15.062 -9.5 1 94.56 158 ALA B C 1
ATOM 3470 O O . ALA B 1 158 ? -16.109 -14.227 -10.273 1 94.56 158 ALA B O 1
ATOM 3471 N N . PHE B 1 159 ? -16.453 -15.039 -8.156 1 95.81 159 PHE B N 1
ATOM 3472 C CA . PHE B 1 159 ? -15.648 -14.008 -7.5 1 95.81 159 PHE B CA 1
ATOM 3473 C C . PHE B 1 159 ? -14.211 -14.469 -7.332 1 95.81 159 PHE B C 1
ATOM 3475 O O . PHE B 1 159 ? -13.938 -15.672 -7.25 1 95.81 159 PHE B O 1
ATOM 3482 N N . GLY B 1 160 ? -13.336 -13.516 -7.312 1 96.88 160 GLY B N 1
ATOM 3483 C CA . GLY B 1 160 ? -11.945 -13.859 -7.062 1 96.88 160 GLY B CA 1
ATOM 3484 C C . GLY B 1 160 ? -11.734 -14.547 -5.73 1 96.88 160 GLY B C 1
ATOM 3485 O O . GLY B 1 160 ? -12.57 -14.445 -4.832 1 96.88 160 GLY B O 1
ATOM 3486 N N . ASP B 1 161 ? -10.625 -15.203 -5.547 1 96.62 161 ASP B N 1
ATOM 3487 C CA . ASP B 1 161 ? -10.414 -16.047 -4.367 1 96.62 161 ASP B CA 1
ATOM 3488 C C . ASP B 1 161 ? -9.57 -15.312 -3.32 1 96.62 161 ASP B C 1
ATOM 3490 O O . ASP B 1 161 ? -9.016 -15.945 -2.42 1 96.62 161 ASP B O 1
ATOM 3494 N N . ASN B 1 162 ? -9.289 -13.977 -3.486 1 97.5 162 ASN B N 1
ATOM 3495 C CA . ASN B 1 162 ? -8.648 -13.117 -2.492 1 97.5 162 ASN B CA 1
ATOM 3496 C C . ASN B 1 162 ? -7.152 -13.398 -2.391 1 97.5 162 ASN B C 1
ATOM 3498 O O . ASN B 1 162 ? -6.527 -13.094 -1.372 1 97.5 162 ASN B O 1
ATOM 3502 N N . ASP B 1 163 ? -6.551 -14.016 -3.375 1 98.06 163 ASP B N 1
ATOM 3503 C CA . ASP B 1 163 ? -5.121 -14.289 -3.449 1 98.06 163 ASP B CA 1
ATOM 3504 C C . ASP B 1 163 ? -4.5 -13.641 -4.688 1 98.06 163 ASP B C 1
ATOM 3506 O O . ASP B 1 163 ? -5.215 -13.234 -5.605 1 98.06 163 ASP B O 1
ATOM 3510 N N . PRO B 1 164 ? -3.115 -13.484 -4.727 1 98.75 164 PRO B N 1
ATOM 3511 C CA . PRO B 1 164 ? -2.48 -13.164 -6.008 1 98.75 164 PRO B CA 1
ATOM 3512 C C . PRO B 1 164 ? -2.693 -14.242 -7.062 1 98.75 164 PRO B C 1
ATOM 3514 O O . PRO B 1 164 ? -3.061 -15.375 -6.727 1 98.75 164 PRO B O 1
ATOM 3517 N N . VAL B 1 165 ? -2.51 -13.883 -8.273 1 98.88 165 VAL B N 1
ATOM 3518 C CA . VAL B 1 165 ? -2.734 -14.805 -9.383 1 98.88 165 VAL B CA 1
ATOM 3519 C C . VAL B 1 165 ? -1.673 -15.906 -9.359 1 98.88 165 VAL B C 1
ATOM 3521 O O . VAL B 1 165 ? -0.488 -15.625 -9.156 1 98.88 165 VAL B O 1
ATOM 3524 N N . ASP B 1 166 ? -2.086 -17.109 -9.609 1 98.88 166 ASP B N 1
ATOM 3525 C CA . ASP B 1 166 ? -1.184 -18.25 -9.602 1 98.88 166 ASP B CA 1
ATOM 3526 C C . ASP B 1 166 ? -0.509 -18.422 -10.961 1 98.88 166 ASP B C 1
ATOM 3528 O O . ASP B 1 166 ? -1.094 -18.094 -12 1 98.88 166 ASP B O 1
ATOM 3532 N N . VAL B 1 167 ? 0.688 -18.984 -10.859 1 98.94 167 VAL B N 1
ATOM 3533 C CA . VAL B 1 167 ? 1.434 -19.344 -12.062 1 98.94 167 VAL B CA 1
ATOM 3534 C C . VAL B 1 167 ? 1.804 -20.828 -12.023 1 98.94 167 VAL B C 1
ATOM 3536 O O . VAL B 1 167 ? 2.217 -21.344 -10.977 1 98.94 167 VAL B O 1
ATOM 3539 N N . VAL B 1 168 ? 1.575 -21.5 -13.07 1 98.94 168 VAL B N 1
ATOM 3540 C CA . VAL B 1 168 ? 2.127 -22.828 -13.352 1 98.94 168 VAL B CA 1
ATOM 3541 C C . VAL B 1 168 ? 3.254 -22.703 -14.375 1 98.94 168 VAL B C 1
ATOM 3543 O O . VAL B 1 168 ? 3.004 -22.469 -15.555 1 98.94 168 VAL B O 1
ATOM 3546 N N . GLU B 1 169 ? 4.473 -22.828 -13.961 1 98.94 169 GLU B N 1
ATOM 3547 C CA . GLU B 1 169 ? 5.633 -22.672 -14.836 1 98.94 169 GLU B CA 1
ATOM 3548 C C . GLU B 1 169 ? 6.109 -24.016 -15.367 1 98.94 169 GLU B C 1
ATOM 3550 O O . GLU B 1 169 ? 6.5 -24.891 -14.594 1 98.94 169 GLU B O 1
ATOM 3555 N N . ILE B 1 170 ? 6.152 -24.234 -16.656 1 98.88 170 ILE B N 1
ATOM 3556 C CA . ILE B 1 170 ? 6.172 -25.562 -17.266 1 98.88 170 ILE B CA 1
ATOM 3557 C C . ILE B 1 170 ? 7.594 -25.906 -17.688 1 98.88 170 ILE B C 1
ATOM 3559 O O . ILE B 1 170 ? 7.824 -26.953 -18.297 1 98.88 170 ILE B O 1
ATOM 3563 N N . GLY B 1 171 ? 8.523 -25.078 -17.422 1 98.56 171 GLY B N 1
ATOM 3564 C CA . GLY B 1 171 ? 9.906 -25.359 -17.797 1 98.56 171 GLY B CA 1
ATOM 3565 C C . GLY B 1 171 ? 10.461 -26.594 -17.125 1 98.56 171 GLY B C 1
ATOM 3566 O O . GLY B 1 171 ? 9.828 -27.156 -16.219 1 98.56 171 GLY B O 1
ATOM 3567 N N . GLU B 1 172 ? 11.633 -26.953 -17.484 1 97.62 172 GLU B N 1
ATOM 3568 C CA . GLU B 1 172 ? 12.227 -28.219 -17.047 1 97.62 172 GLU B CA 1
ATOM 3569 C C . GLU B 1 172 ? 12.883 -28.062 -15.672 1 97.62 172 GLU B C 1
ATOM 3571 O O . GLU B 1 172 ? 12.812 -28.984 -14.844 1 97.62 172 GLU B O 1
ATOM 3576 N N . ARG B 1 173 ? 13.406 -26.953 -15.383 1 97.88 173 ARG B N 1
ATOM 3577 C CA . ARG B 1 173 ? 14.219 -26.766 -14.18 1 97.88 173 ARG B CA 1
ATOM 3578 C C . ARG B 1 173 ? 13.344 -26.703 -12.93 1 97.88 173 ARG B C 1
ATOM 3580 O O . ARG B 1 173 ? 12.289 -26.062 -12.938 1 97.88 173 ARG B O 1
ATOM 3587 N N . ARG B 1 174 ? 13.766 -27.406 -11.883 1 98.62 174 ARG B N 1
ATOM 3588 C CA . ARG B 1 174 ? 13.164 -27.281 -10.555 1 98.62 174 ARG B CA 1
ATOM 3589 C C . ARG B 1 174 ? 13.695 -26.031 -9.844 1 98.62 174 ARG B C 1
ATOM 3591 O O . ARG B 1 174 ? 14.906 -25.906 -9.625 1 98.62 174 ARG B O 1
ATOM 3598 N N . A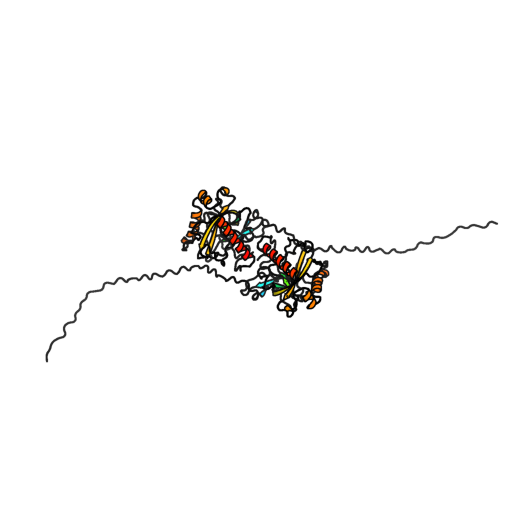LA B 1 175 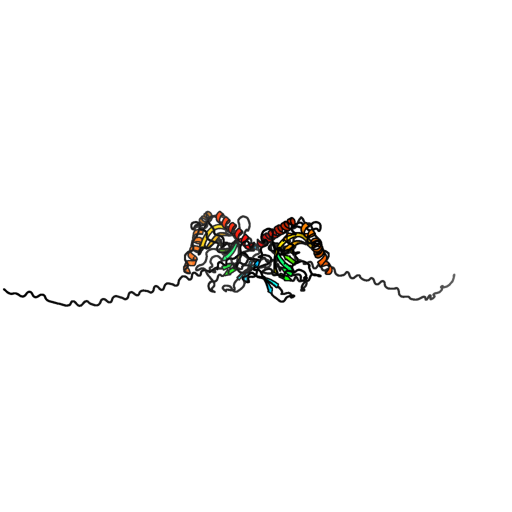? 12.828 -25.141 -9.508 1 98.44 175 ALA B N 1
ATOM 3599 C CA . ALA B 1 175 ? 13.219 -23.938 -8.789 1 98.44 175 ALA B CA 1
ATOM 3600 C C . ALA B 1 175 ? 13.188 -24.156 -7.277 1 98.44 175 ALA B C 1
ATOM 3602 O O . ALA B 1 175 ? 12.93 -25.266 -6.816 1 98.44 175 ALA B O 1
ATOM 3603 N N . ASN B 1 176 ? 13.625 -23.188 -6.535 1 97.94 176 ASN B N 1
ATOM 3604 C CA . ASN B 1 176 ? 13.555 -23.203 -5.078 1 97.94 176 ASN B CA 1
ATOM 3605 C C . ASN B 1 176 ? 12.469 -22.266 -4.559 1 97.94 176 ASN B C 1
ATOM 3607 O O . ASN B 1 176 ? 12.102 -21.297 -5.23 1 97.94 176 ASN B O 1
ATOM 3611 N N . VAL B 1 177 ? 11.977 -22.609 -3.354 1 98.56 177 VAL B N 1
ATOM 3612 C CA . VAL B 1 177 ? 11.023 -21.703 -2.707 1 98.56 177 VAL B CA 1
ATOM 3613 C C . VAL B 1 177 ? 11.633 -20.312 -2.588 1 98.56 177 VAL B C 1
ATOM 3615 O O . VAL B 1 177 ? 12.766 -20.156 -2.133 1 98.56 177 VAL B O 1
ATOM 3618 N N . GLY B 1 178 ? 10.961 -19.312 -3.084 1 98.44 178 GLY B N 1
ATOM 3619 C CA . GLY B 1 178 ? 11.422 -17.938 -2.941 1 98.44 178 GLY B CA 1
ATOM 3620 C C . GLY B 1 178 ? 12.172 -17.438 -4.16 1 98.44 178 GLY B C 1
ATOM 3621 O O . GLY B 1 178 ? 12.469 -16.25 -4.258 1 98.44 178 GLY B O 1
ATOM 3622 N N . ASP B 1 179 ? 12.469 -18.312 -5.125 1 98 179 ASP B N 1
ATOM 3623 C CA . ASP B 1 179 ? 13.078 -17.859 -6.363 1 98 179 ASP B CA 1
ATOM 3624 C C . ASP B 1 179 ? 12.172 -16.859 -7.086 1 98 179 ASP B C 1
ATOM 3626 O O . ASP B 1 179 ? 10.953 -17.047 -7.121 1 98 179 ASP B O 1
ATOM 3630 N N . VAL B 1 180 ? 12.773 -15.852 -7.625 1 98.19 180 VAL B N 1
ATOM 3631 C CA . VAL B 1 180 ? 12.078 -14.922 -8.508 1 98.19 180 VAL B CA 1
ATOM 3632 C C . VAL B 1 180 ? 12.547 -15.133 -9.945 1 98.19 180 VAL B C 1
ATOM 3634 O O . VAL B 1 180 ? 13.695 -14.852 -10.281 1 98.19 180 VAL B O 1
ATOM 3637 N N . LEU B 1 181 ? 11.633 -15.641 -10.781 1 98.19 181 LEU B N 1
ATOM 3638 C CA . LEU B 1 181 ? 11.961 -15.961 -12.164 1 98.19 181 LEU B CA 1
ATOM 3639 C C . LEU B 1 181 ? 11.297 -14.977 -13.117 1 98.19 181 LEU B C 1
ATOM 3641 O O . LEU B 1 181 ? 10.289 -14.352 -12.773 1 98.19 181 LEU B O 1
ATOM 3645 N N . LYS B 1 182 ? 11.914 -14.812 -14.273 1 98.38 182 LYS B N 1
ATOM 3646 C CA . LYS B 1 182 ? 11.273 -14.125 -15.391 1 98.38 182 LYS B CA 1
ATOM 3647 C C . LYS B 1 182 ? 10.539 -15.109 -16.297 1 98.38 182 LYS B C 1
ATOM 3649 O O . LYS B 1 182 ? 11.141 -16.062 -16.797 1 98.38 182 LYS B O 1
ATOM 3654 N N . VAL B 1 183 ? 9.234 -14.805 -16.531 1 98.81 183 VAL B N 1
ATOM 3655 C CA . VAL B 1 183 ? 8.461 -15.789 -17.281 1 98.81 183 VAL B CA 1
ATOM 3656 C C . VAL B 1 183 ? 7.641 -15.078 -18.359 1 98.81 183 VAL B C 1
ATOM 3658 O O . VAL B 1 183 ? 7.387 -13.875 -18.266 1 98.81 183 VAL B O 1
ATOM 3661 N N . LYS B 1 184 ? 7.312 -15.797 -19.312 1 98.31 184 LYS B N 1
ATOM 3662 C CA . LYS B 1 184 ? 6.355 -15.344 -20.328 1 98.31 184 LYS B CA 1
ATOM 3663 C C . LYS B 1 184 ? 5.062 -16.156 -20.266 1 98.31 184 LYS B C 1
ATOM 3665 O O . LYS B 1 184 ? 5.094 -17.375 -20.234 1 98.31 184 LYS B O 1
ATOM 3670 N N . PRO B 1 185 ? 3.908 -15.484 -20.172 1 98.88 185 PRO B N 1
ATOM 3671 C CA . PRO B 1 185 ? 2.619 -16.172 -20.141 1 98.88 185 PRO B CA 1
ATOM 3672 C C . PRO B 1 185 ? 2.293 -16.859 -21.469 1 98.88 185 PRO B C 1
ATOM 3674 O O . PRO B 1 185 ? 2.604 -16.312 -22.547 1 98.88 185 PRO B O 1
ATOM 3677 N N . LEU B 1 186 ? 1.641 -18.016 -21.375 1 98.94 186 LEU B N 1
ATOM 3678 C CA . LEU B 1 186 ? 1.332 -18.797 -22.562 1 98.94 186 LEU B CA 1
ATOM 3679 C C . LEU B 1 186 ? -0.163 -19.094 -22.656 1 98.94 186 LEU B C 1
ATOM 3681 O O . LEU B 1 186 ? -0.718 -19.188 -23.75 1 98.94 186 LEU B O 1
ATOM 3685 N N . ALA B 1 187 ? -0.792 -19.266 -21.547 1 98.88 187 ALA B N 1
ATOM 3686 C CA . ALA B 1 187 ? -2.195 -19.656 -21.469 1 98.88 187 ALA B CA 1
ATOM 3687 C C . ALA B 1 187 ? -2.775 -19.328 -20.094 1 98.88 187 ALA B C 1
ATOM 3689 O O . ALA B 1 187 ? -2.041 -18.969 -19.172 1 98.88 187 ALA B O 1
ATOM 3690 N N . ALA B 1 188 ? -4.066 -19.375 -20.016 1 98.88 188 ALA B N 1
ATOM 3691 C CA . ALA B 1 188 ? -4.766 -19.219 -18.75 1 98.88 188 ALA B CA 1
ATOM 3692 C C . ALA B 1 188 ? -5.836 -20.297 -18.578 1 98.88 188 ALA B C 1
ATOM 3694 O O . ALA B 1 188 ? -6.504 -20.672 -19.531 1 98.88 188 ALA B O 1
ATOM 3695 N N . LEU B 1 189 ? -5.949 -20.797 -17.375 1 98.69 189 LEU B N 1
ATOM 3696 C CA . LEU B 1 189 ? -7.043 -21.688 -16.984 1 98.69 189 LEU B CA 1
ATOM 3697 C C . LEU B 1 189 ? -7.902 -21.031 -15.906 1 98.69 189 LEU B C 1
ATOM 3699 O O . LEU B 1 189 ? -7.375 -20.406 -14.984 1 98.69 189 LEU B O 1
ATOM 3703 N N . ALA B 1 190 ? -9.18 -21.156 -16.016 1 98.44 190 ALA B N 1
ATOM 3704 C CA . ALA B 1 190 ? -10.125 -20.594 -15.047 1 98.44 190 ALA B CA 1
ATOM 3705 C C . ALA B 1 190 ? -10.656 -21.688 -14.125 1 98.44 190 ALA B C 1
ATOM 3707 O O . ALA B 1 190 ? -11.719 -22.25 -14.367 1 98.44 190 ALA B O 1
ATOM 3708 N N . MET B 1 191 ? -9.977 -21.922 -13.031 1 97.88 191 MET B N 1
ATOM 3709 C CA . MET B 1 191 ? -10.484 -22.906 -12.078 1 97.88 191 MET B CA 1
ATOM 3710 C C . MET B 1 191 ? -11.523 -22.297 -11.156 1 97.88 191 MET B C 1
ATOM 3712 O O . MET B 1 191 ? -11.352 -21.172 -10.68 1 97.88 191 MET B O 1
ATOM 3716 N N . ILE B 1 192 ? -12.523 -22.953 -11.031 1 95.75 192 ILE B N 1
ATOM 3717 C CA . ILE B 1 192 ? -13.578 -22.562 -10.102 1 95.75 192 ILE B CA 1
ATOM 3718 C C . ILE B 1 192 ? -13.633 -23.562 -8.938 1 95.75 192 ILE B C 1
ATOM 3720 O O . ILE B 1 192 ? -14.008 -24.719 -9.125 1 95.75 192 ILE B O 1
ATOM 3724 N N . ASP B 1 193 ? -13.203 -23.141 -7.789 1 91.94 193 ASP B N 1
ATOM 3725 C CA . ASP B 1 193 ? -13.203 -23.953 -6.574 1 91.94 193 ASP B CA 1
ATOM 3726 C C . ASP B 1 193 ? -14.219 -23.422 -5.562 1 91.94 193 ASP B C 1
ATOM 3728 O O . ASP B 1 193 ? -14.016 -22.344 -4.984 1 91.94 193 ASP B O 1
ATOM 3732 N N . GLU B 1 194 ? -15.297 -24.219 -5.305 1 86.81 194 GLU B N 1
ATOM 3733 C CA . GLU B 1 194 ? -16.344 -23.844 -4.367 1 86.81 194 GLU B CA 1
ATOM 3734 C C . GLU B 1 194 ? -16.906 -22.453 -4.68 1 86.81 194 GLU B C 1
ATOM 3736 O O . GLU B 1 194 ? -17.047 -21.625 -3.781 1 86.81 194 GLU B O 1
ATOM 3741 N N . GLY B 1 195 ? -16.984 -22.156 -5.973 1 88.69 195 GLY B N 1
ATOM 3742 C CA . GLY B 1 195 ? -17.594 -20.922 -6.434 1 88.69 195 GLY B CA 1
ATOM 3743 C C . GLY B 1 195 ? -16.609 -19.781 -6.574 1 88.69 195 GLY B C 1
ATOM 3744 O O . GLY B 1 195 ? -16.969 -18.703 -7.059 1 88.69 195 GLY B O 1
ATOM 3745 N N . GLU B 1 196 ? -15.391 -20.016 -6.195 1 95.44 196 GLU B N 1
ATOM 3746 C CA . GLU B 1 196 ? -14.375 -18.969 -6.285 1 95.44 196 GLU B CA 1
ATOM 3747 C C . GLU B 1 196 ? -13.477 -19.172 -7.504 1 95.44 196 GLU B C 1
ATOM 3749 O O . GLU B 1 196 ? -13.062 -20.297 -7.797 1 95.44 196 GLU B O 1
ATOM 3754 N N . LEU B 1 197 ? -13.312 -18.078 -8.188 1 97.38 197 LEU B N 1
ATOM 3755 C CA . LEU B 1 197 ? -12.422 -18.094 -9.344 1 97.38 197 LEU B CA 1
ATOM 3756 C C . LEU B 1 197 ? -10.969 -18.062 -8.906 1 97.38 197 LEU B C 1
ATOM 3758 O O . LEU B 1 197 ? -10.578 -17.25 -8.062 1 97.38 197 LEU B O 1
ATOM 3762 N N . ASP B 1 198 ? -10.242 -18.969 -9.375 1 97.69 198 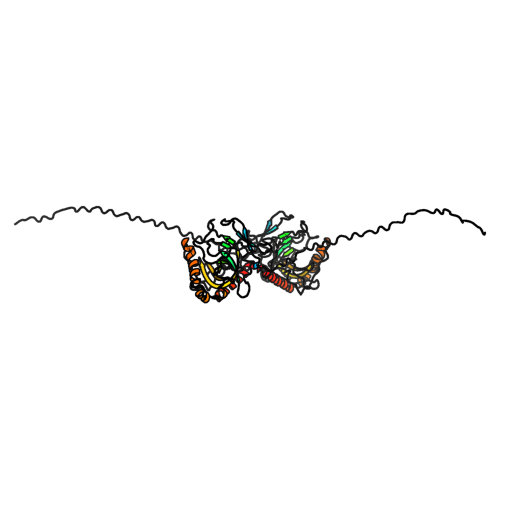ASP B N 1
ATOM 3763 C CA . ASP B 1 198 ? -8.812 -19.141 -9.141 1 97.69 198 ASP B CA 1
ATOM 3764 C C . ASP B 1 198 ? -8.047 -19.297 -10.453 1 97.69 198 ASP B C 1
ATOM 3766 O O . ASP B 1 198 ? -7.938 -20.391 -10.992 1 97.69 198 ASP B O 1
ATOM 3770 N N . TRP B 1 199 ? -7.52 -18.188 -10.945 1 98.5 199 TRP B N 1
ATOM 3771 C CA . TRP B 1 199 ? -6.809 -18.188 -12.219 1 98.5 199 TRP B CA 1
ATOM 3772 C C . TRP B 1 199 ? -5.48 -18.938 -12.102 1 98.5 199 TRP B C 1
ATOM 3774 O O . TRP B 1 199 ? -4.746 -18.75 -11.125 1 98.5 199 TRP B O 1
ATOM 3784 N N . LYS B 1 200 ? -5.227 -19.766 -13.047 1 98.88 200 LYS B N 1
ATOM 3785 C CA . LYS B 1 200 ? -3.924 -20.391 -13.227 1 98.88 200 LYS B CA 1
ATOM 3786 C C . LYS B 1 200 ? -3.266 -19.938 -14.523 1 98.88 200 LYS B C 1
ATOM 3788 O O . LYS B 1 200 ? -3.689 -20.328 -15.617 1 98.88 200 LYS B O 1
ATOM 3793 N N . ILE B 1 201 ? -2.244 -19.078 -14.406 1 98.94 201 ILE B N 1
ATOM 3794 C CA . ILE B 1 201 ? -1.487 -18.656 -15.578 1 98.94 201 ILE B CA 1
ATOM 3795 C C . ILE B 1 201 ? -0.404 -19.688 -15.891 1 98.94 201 ILE B C 1
ATOM 3797 O O . ILE B 1 201 ? 0.417 -20.016 -15.023 1 98.94 201 ILE B O 1
ATOM 3801 N N . VAL B 1 202 ? -0.48 -20.25 -17.047 1 98.94 202 VAL B N 1
ATOM 3802 C CA . VAL B 1 202 ? 0.578 -21.141 -17.5 1 98.94 202 VAL B CA 1
ATOM 3803 C C . VAL B 1 202 ? 1.694 -20.328 -18.156 1 98.94 202 VAL B C 1
ATOM 3805 O O . VAL B 1 202 ? 1.437 -19.5 -19.031 1 98.94 202 VAL B O 1
ATOM 3808 N N . ALA B 1 203 ? 2.898 -20.516 -17.703 1 98.94 203 ALA B N 1
ATOM 3809 C CA . ALA B 1 203 ? 4.023 -19.719 -18.188 1 98.94 203 ALA B CA 1
ATOM 3810 C C . ALA B 1 203 ? 5.285 -20.562 -18.312 1 98.94 203 ALA B C 1
ATOM 3812 O O . ALA B 1 203 ? 5.312 -21.719 -17.875 1 98.94 203 ALA B O 1
ATOM 3813 N N . ILE B 1 204 ? 6.266 -20.031 -18.953 1 98.94 204 ILE B N 1
ATOM 3814 C CA . ILE B 1 204 ? 7.559 -20.703 -19.047 1 98.94 204 ILE B CA 1
ATOM 3815 C C . ILE B 1 204 ? 8.68 -19.719 -18.719 1 98.94 204 ILE B C 1
ATOM 3817 O O . ILE B 1 204 ? 8.617 -18.547 -19.109 1 98.94 204 ILE B O 1
ATOM 3821 N N . SER B 1 205 ? 9.656 -20.188 -17.969 1 98.69 205 SER B N 1
ATOM 3822 C CA . SER B 1 205 ? 10.82 -19.375 -17.656 1 98.69 205 SER B CA 1
ATOM 3823 C C . SER B 1 205 ? 11.586 -19 -18.922 1 98.69 205 SER B C 1
ATOM 3825 O O . SER B 1 205 ? 11.758 -19.828 -19.828 1 98.69 205 SER B O 1
ATOM 3827 N N . LEU B 1 206 ? 12.086 -17.812 -18.953 1 98.06 206 LEU B N 1
ATOM 3828 C CA . LEU B 1 206 ? 12.875 -17.359 -20.094 1 98.06 206 LEU B CA 1
ATOM 3829 C C . LEU B 1 206 ? 14.172 -18.156 -20.219 1 98.06 206 LEU B C 1
ATOM 3831 O O . LEU B 1 206 ? 14.766 -18.219 -21.297 1 98.06 206 LEU B O 1
ATOM 3835 N N . ASP B 1 207 ? 14.57 -18.734 -19.141 1 97.25 207 ASP B N 1
ATOM 3836 C CA . ASP B 1 207 ? 15.836 -19.469 -19.094 1 97.25 207 ASP B CA 1
ATOM 3837 C C . ASP B 1 207 ? 15.672 -20.891 -19.625 1 97.25 207 ASP B C 1
ATOM 3839 O O . ASP B 1 207 ? 16.656 -21.609 -19.812 1 97.25 207 ASP B O 1
ATOM 3843 N N . ASP B 1 208 ? 14.445 -21.281 -19.859 1 98.44 208 ASP B N 1
ATOM 3844 C CA . ASP B 1 208 ? 14.227 -22.625 -20.391 1 98.44 208 ASP B CA 1
ATOM 3845 C C . ASP B 1 208 ? 14.688 -22.719 -21.844 1 98.44 208 ASP B C 1
ATOM 3847 O O . ASP B 1 208 ? 14.438 -21.812 -22.641 1 98.44 208 ASP B O 1
ATOM 3851 N N . PRO B 1 209 ? 15.289 -23.797 -22.219 1 98.06 209 PRO B N 1
ATOM 3852 C CA . PRO B 1 209 ? 15.766 -23.953 -23.594 1 98.06 209 PRO B CA 1
ATOM 3853 C C . PRO B 1 209 ? 14.641 -23.875 -24.625 1 98.06 209 PRO B C 1
ATOM 3855 O O . PRO B 1 209 ? 14.875 -23.516 -25.781 1 98.06 209 PRO B O 1
ATOM 3858 N N . LYS B 1 210 ? 13.438 -24.188 -24.25 1 98.25 210 LYS B N 1
ATOM 3859 C CA . LYS B 1 210 ? 12.32 -24.203 -25.188 1 98.25 210 LYS B CA 1
ATOM 3860 C C . LYS B 1 210 ? 11.516 -22.906 -25.094 1 98.25 210 LYS B C 1
ATOM 3862 O O . LYS B 1 210 ? 10.492 -22.75 -25.766 1 98.25 210 LYS B O 1
ATOM 3867 N N . ALA B 1 211 ? 11.953 -21.984 -24.328 1 98.25 211 ALA B N 1
ATOM 3868 C CA . ALA B 1 211 ? 11.203 -20.766 -24.094 1 98.25 211 ALA B CA 1
ATOM 3869 C C . ALA B 1 211 ? 10.898 -20.047 -25.406 1 98.25 211 ALA B C 1
ATOM 3871 O O . ALA B 1 211 ? 9.789 -19.531 -25.594 1 98.25 211 ALA B O 1
ATOM 3872 N N . SER B 1 212 ? 11.828 -20.016 -26.328 1 97.81 212 SER B N 1
ATOM 3873 C CA . SER B 1 212 ? 11.664 -19.266 -27.562 1 97.81 212 SER B CA 1
ATOM 3874 C C . SER B 1 212 ? 10.672 -19.969 -28.5 1 97.81 212 SER B C 1
ATOM 3876 O O . SER B 1 212 ? 10.117 -19.344 -29.391 1 97.81 212 SER B O 1
ATOM 3878 N N . LEU B 1 213 ? 10.398 -21.219 -28.266 1 98.25 213 LEU B N 1
ATOM 3879 C CA . LEU B 1 213 ? 9.562 -22.016 -29.156 1 98.25 213 LEU B CA 1
ATOM 3880 C C . LEU B 1 213 ? 8.094 -21.906 -28.766 1 98.25 213 LEU B C 1
ATOM 3882 O O . LEU B 1 213 ? 7.211 -22.219 -29.562 1 98.25 213 LEU B O 1
ATOM 3886 N N . VAL B 1 214 ? 7.816 -21.531 -27.562 1 98.44 214 VAL B N 1
ATOM 3887 C CA . VAL B 1 214 ? 6.438 -21.562 -27.078 1 98.44 214 VAL B CA 1
ATOM 3888 C C . VAL B 1 214 ? 5.957 -20.156 -26.781 1 98.44 214 VAL B C 1
ATOM 3890 O O . VAL B 1 214 ? 6.5 -19.469 -25.906 1 98.44 214 VAL B O 1
ATOM 3893 N N . ASN B 1 215 ? 4.91 -19.75 -27.5 1 98.12 215 ASN B N 1
ATOM 3894 C CA . ASN B 1 215 ? 4.453 -18.375 -27.375 1 98.12 215 ASN B CA 1
ATOM 3895 C C . ASN B 1 215 ? 2.943 -18.297 -27.188 1 98.12 215 ASN B C 1
ATOM 3897 O O . ASN B 1 215 ? 2.402 -17.219 -26.922 1 98.12 215 ASN B O 1
ATOM 3901 N N . ASP B 1 216 ? 2.295 -19.406 -27.297 1 98.5 216 ASP B N 1
ATOM 3902 C CA . ASP B 1 216 ? 0.85 -19.5 -27.109 1 98.5 216 ASP B CA 1
ATOM 3903 C C . ASP B 1 216 ? 0.413 -20.938 -26.906 1 98.5 216 ASP B C 1
ATOM 3905 O O . ASP B 1 216 ? 1.248 -21.844 -26.875 1 98.5 216 ASP B O 1
ATOM 3909 N N . VAL B 1 217 ? -0.883 -21.156 -26.766 1 98.5 217 VAL B N 1
ATOM 3910 C CA . VAL B 1 217 ? -1.471 -22.453 -26.453 1 98.5 217 VAL B CA 1
ATOM 3911 C C . VAL B 1 217 ? -1.054 -23.469 -27.5 1 98.5 217 VAL B C 1
ATOM 3913 O O . VAL B 1 217 ? -0.652 -24.594 -27.156 1 98.5 217 VAL B O 1
ATOM 3916 N N . ASP B 1 218 ? -1.042 -23.062 -28.75 1 98.25 218 ASP B N 1
ATOM 3917 C CA . ASP B 1 218 ? -0.735 -24 -29.828 1 98.25 218 ASP B CA 1
ATOM 3918 C C . ASP B 1 218 ? 0.727 -24.438 -29.781 1 98.25 218 ASP B C 1
ATOM 3920 O O . ASP B 1 218 ? 1.04 -25.609 -30.016 1 98.25 218 ASP B O 1
ATOM 3924 N N . ASP B 1 219 ? 1.583 -23.484 -29.5 1 98.69 219 ASP B N 1
ATOM 3925 C CA . ASP B 1 219 ? 3 -23.812 -29.375 1 98.69 219 ASP B CA 1
ATOM 3926 C C . ASP B 1 219 ? 3.244 -24.766 -28.219 1 98.69 219 ASP B C 1
ATOM 3928 O O . ASP B 1 219 ? 4.086 -25.656 -28.297 1 98.69 219 ASP B O 1
ATOM 3932 N N . VAL B 1 220 ? 2.5 -24.547 -27.141 1 98.75 220 VAL B N 1
ATOM 3933 C CA . VAL B 1 220 ? 2.646 -25.438 -25.984 1 98.75 220 VAL B CA 1
ATOM 3934 C C . VAL B 1 220 ? 2.254 -26.859 -26.375 1 98.75 220 VAL B C 1
ATOM 3936 O O . VAL B 1 220 ? 2.955 -27.812 -26.047 1 98.75 220 VAL B O 1
ATOM 3939 N N . GLU B 1 221 ? 1.145 -26.984 -27.094 1 98.25 221 GLU B N 1
ATOM 3940 C CA . GLU B 1 221 ? 0.71 -28.312 -27.516 1 98.25 221 GLU B CA 1
ATOM 3941 C C . GLU B 1 221 ? 1.741 -28.953 -28.453 1 98.25 221 GLU B C 1
ATOM 3943 O O . GLU B 1 221 ? 1.949 -30.172 -28.406 1 98.25 221 GLU B O 1
ATOM 3948 N N . LYS B 1 222 ? 2.389 -28.156 -29.203 1 98.44 222 LYS B N 1
ATOM 3949 C CA . LYS B 1 222 ? 3.375 -28.656 -30.156 1 98.44 222 LYS B CA 1
ATOM 3950 C C . LYS B 1 222 ? 4.656 -29.078 -29.453 1 98.44 222 LYS B C 1
ATOM 3952 O O . LYS B 1 222 ? 5.203 -30.156 -29.734 1 98.44 222 LYS B O 1
ATOM 3957 N N . HIS B 1 223 ? 5.113 -28.297 -28.531 1 98.44 223 HIS B N 1
ATOM 3958 C CA . HIS B 1 223 ? 6.449 -28.5 -27.984 1 98.44 223 HIS B CA 1
ATOM 3959 C C . HIS B 1 223 ? 6.383 -29.156 -26.609 1 98.44 223 HIS B C 1
ATOM 3961 O O . HIS B 1 223 ? 7.387 -29.672 -26.109 1 98.44 223 HIS B O 1
ATOM 3967 N N . PHE B 1 224 ? 5.254 -29.094 -25.906 1 98 224 PHE B N 1
ATOM 3968 C CA . PHE B 1 224 ? 4.945 -29.781 -24.672 1 98 224 PHE B CA 1
ATOM 3969 C C . PHE B 1 224 ? 3.607 -30.516 -24.766 1 98 224 PHE B C 1
ATOM 3971 O O . PHE B 1 224 ? 2.676 -30.219 -24.016 1 98 224 PHE B O 1
ATOM 3978 N N . PRO B 1 225 ? 3.594 -31.469 -25.656 1 98.19 225 PRO B N 1
ATOM 3979 C CA . PRO B 1 225 ? 2.297 -32.062 -25.969 1 98.19 225 PRO B CA 1
ATOM 3980 C C . PRO B 1 225 ? 1.601 -32.625 -24.734 1 98.19 225 PRO B C 1
ATOM 3982 O O . PRO B 1 225 ? 2.213 -33.375 -23.953 1 98.19 225 PRO B O 1
ATOM 3985 N N . GLY B 1 226 ? 0.29 -32.25 -24.531 1 98.06 226 GLY B N 1
ATOM 3986 C CA . GLY B 1 226 ? -0.552 -32.781 -23.453 1 98.06 226 GLY B CA 1
ATOM 3987 C C . GLY B 1 226 ? -0.399 -32 -22.156 1 98.06 226 GLY B C 1
ATOM 3988 O O . GLY B 1 226 ? -1.119 -32.281 -21.188 1 98.06 226 GLY B O 1
ATOM 3989 N N . THR B 1 227 ? 0.483 -31.078 -22.125 1 98.5 227 THR B N 1
ATOM 3990 C CA . THR B 1 227 ? 0.832 -30.406 -20.875 1 98.5 227 THR B CA 1
ATOM 3991 C C . THR B 1 227 ? -0.349 -29.594 -20.359 1 98.5 227 THR B C 1
ATOM 3993 O O . THR B 1 227 ? -0.67 -29.656 -19.156 1 98.5 227 THR B O 1
ATOM 3996 N N . LEU B 1 228 ? -1.005 -28.844 -21.172 1 98.69 228 LEU B N 1
ATOM 3997 C CA . LEU B 1 228 ? -2.131 -28.016 -20.734 1 98.69 228 LEU B CA 1
ATOM 3998 C C . LEU B 1 228 ? -3.26 -28.891 -20.188 1 98.69 228 LEU B C 1
ATOM 4000 O O . LEU B 1 228 ? -3.869 -28.547 -19.172 1 98.69 228 LEU B O 1
ATOM 4004 N N . THR B 1 229 ? -3.52 -30 -20.844 1 98 229 THR B N 1
ATOM 4005 C CA . THR B 1 229 ? -4.52 -30.938 -20.359 1 98 229 THR B CA 1
ATOM 4006 C C . THR B 1 229 ? -4.102 -31.531 -19.016 1 98 229 THR B C 1
ATOM 4008 O O . THR B 1 229 ? -4.922 -31.672 -18.109 1 98 229 THR B O 1
ATOM 4011 N N . ALA B 1 230 ? -2.846 -31.875 -18.891 1 98.31 230 ALA B N 1
ATOM 4012 C CA . ALA B 1 230 ? -2.324 -32.438 -17.656 1 98.31 230 ALA B CA 1
ATOM 4013 C C . ALA B 1 230 ? -2.479 -31.469 -16.484 1 98.31 230 ALA B C 1
ATOM 4015 O O . ALA B 1 230 ? -2.852 -31.875 -15.383 1 98.31 230 ALA B O 1
ATOM 4016 N N . ILE B 1 231 ? -2.17 -30.219 -16.766 1 98.62 231 ILE B N 1
ATOM 4017 C CA . ILE B 1 231 ? -2.305 -29.203 -15.727 1 98.62 231 ILE B CA 1
ATOM 4018 C C . ILE B 1 231 ? -3.768 -29.078 -15.305 1 98.62 231 ILE B C 1
ATOM 4020 O O . ILE B 1 231 ? -4.082 -29.109 -14.117 1 98.62 231 ILE B O 1
ATOM 4024 N N . ARG B 1 232 ? -4.637 -28.906 -16.234 1 98.25 232 ARG B N 1
ATOM 4025 C CA . ARG B 1 232 ? -6.066 -28.812 -15.945 1 98.25 232 ARG B CA 1
ATOM 4026 C C . ARG B 1 232 ? -6.543 -30 -15.125 1 98.25 232 ARG B C 1
ATOM 4028 O O . ARG B 1 232 ? -7.215 -29.844 -14.109 1 98.25 232 ARG B O 1
ATOM 4035 N N . ASP B 1 233 ? -6.176 -31.219 -15.555 1 97.62 233 ASP B N 1
ATOM 4036 C CA . ASP B 1 233 ? -6.629 -32.438 -14.906 1 97.62 233 ASP B CA 1
ATOM 4037 C C . ASP B 1 233 ? -6.051 -32.562 -13.492 1 97.62 233 ASP B C 1
ATOM 4039 O O . ASP B 1 233 ? -6.73 -33.031 -12.578 1 97.62 233 ASP B O 1
ATOM 4043 N N . TRP B 1 234 ? -4.836 -32.188 -13.391 1 98.12 234 TRP B N 1
ATOM 4044 C CA . TRP B 1 234 ? -4.203 -32.25 -12.078 1 98.12 234 TRP B CA 1
ATOM 4045 C C . TRP B 1 234 ? -4.977 -31.375 -11.078 1 98.12 234 TRP B C 1
ATOM 4047 O O . TRP B 1 234 ? -5.352 -31.844 -10 1 98.12 234 TRP B O 1
ATOM 4057 N N . PHE B 1 235 ? -5.293 -30.156 -11.43 1 97.88 235 PHE B N 1
ATOM 4058 C CA . PHE B 1 235 ? -5.969 -29.219 -10.531 1 97.88 235 PHE B CA 1
ATOM 4059 C C . PHE B 1 235 ? -7.441 -29.578 -10.391 1 97.88 235 PHE B C 1
ATOM 4061 O O . PHE B 1 235 ? -8.078 -29.234 -9.391 1 97.88 235 PHE B O 1
ATOM 4068 N N . ARG B 1 236 ? -7.938 -30.219 -11.328 1 96.94 236 ARG B N 1
ATOM 4069 C CA . ARG B 1 236 ? -9.312 -30.703 -11.234 1 96.94 236 ARG B CA 1
ATOM 4070 C C . ARG B 1 236 ? -9.438 -31.766 -10.148 1 96.94 236 ARG B C 1
ATOM 4072 O O . ARG B 1 236 ? -10.398 -31.766 -9.375 1 96.94 236 ARG B O 1
ATOM 4079 N N . ASP B 1 237 ? -8.375 -32.625 -10.016 1 96.5 237 ASP B N 1
ATOM 4080 C CA . ASP B 1 237 ? -8.578 -33.906 -9.312 1 96.5 237 ASP B CA 1
ATOM 4081 C C . ASP B 1 237 ? -7.777 -33.938 -8.008 1 96.5 237 ASP B C 1
ATOM 4083 O O . ASP B 1 237 ? -8.008 -34.781 -7.156 1 96.5 237 ASP B O 1
ATOM 4087 N N . TYR B 1 238 ? -6.844 -33.031 -7.816 1 95.19 238 TYR B N 1
ATOM 4088 C CA . TYR B 1 238 ? -5.82 -33.219 -6.793 1 95.19 238 TYR B CA 1
ATOM 4089 C C . TYR B 1 238 ? -6.441 -33.219 -5.398 1 95.19 238 TYR B C 1
ATOM 4091 O O . TYR B 1 238 ? -5.816 -33.688 -4.438 1 95.19 238 TYR B O 1
ATOM 4099 N N . LYS B 1 239 ? -7.664 -32.719 -5.246 1 93 239 LYS B N 1
ATOM 4100 C CA . LYS B 1 239 ? -8.281 -32.688 -3.924 1 93 239 LYS B CA 1
ATOM 4101 C C . LYS B 1 239 ? -9.164 -33.906 -3.697 1 93 239 LYS B C 1
ATOM 4103 O O . LYS B 1 239 ? -9.609 -34.188 -2.576 1 93 239 LYS B O 1
ATOM 4108 N N . ILE B 1 240 ? -9.461 -34.75 -4.629 1 93.19 240 ILE B N 1
ATOM 4109 C CA . ILE B 1 240 ? -10.375 -35.875 -4.566 1 93.19 240 ILE B CA 1
ATOM 4110 C C . ILE B 1 240 ? -9.891 -36.875 -3.518 1 93.19 240 ILE B C 1
ATOM 4112 O O . ILE B 1 240 ? -10.688 -37.406 -2.73 1 93.19 240 ILE B O 1
ATOM 4116 N N . PRO B 1 241 ? -8.648 -37.156 -3.422 1 91.75 241 PRO B N 1
ATOM 4117 C CA . PRO B 1 241 ? -8.164 -38.094 -2.396 1 91.75 241 PRO B CA 1
ATOM 4118 C C . PRO B 1 241 ? -8.523 -37.656 -0.98 1 91.75 241 PRO B C 1
ATOM 4120 O O . PRO B 1 241 ? -8.594 -38.469 -0.068 1 91.75 241 PRO B O 1
ATOM 4123 N N . ASP B 1 242 ? -8.742 -36.375 -0.751 1 88.75 242 ASP B N 1
ATOM 4124 C CA . ASP B 1 242 ? -9.117 -35.844 0.555 1 88.75 242 ASP B CA 1
ATOM 4125 C C . ASP B 1 242 ? -10.633 -35.844 0.738 1 88.75 242 ASP B C 1
ATOM 4127 O O . ASP B 1 242 ? -11.156 -35.25 1.675 1 88.75 242 ASP B O 1
ATOM 4131 N N . GLY B 1 243 ? -11.359 -36.406 -0.227 1 90.5 243 GLY B N 1
ATOM 4132 C CA . GLY B 1 243 ? -12.805 -36.562 -0.114 1 90.5 243 GLY B CA 1
ATOM 4133 C C . GLY B 1 243 ? -13.562 -35.344 -0.662 1 90.5 243 GLY B C 1
ATOM 4134 O O . GLY B 1 243 ? -14.766 -35.219 -0.422 1 90.5 243 GLY B O 1
ATOM 4135 N N . LYS B 1 244 ? -12.852 -34.5 -1.358 1 91.19 244 LYS B N 1
ATOM 4136 C CA . LYS B 1 244 ? -13.484 -33.312 -1.944 1 91.19 244 LYS B CA 1
ATOM 4137 C C . LYS B 1 244 ? -13.898 -33.562 -3.389 1 91.19 244 LYS B C 1
ATOM 4139 O O . LYS B 1 244 ? -13.359 -34.469 -4.043 1 91.19 244 LYS B O 1
ATOM 4144 N N . PRO B 1 245 ? -14.961 -32.875 -3.826 1 93.12 245 PRO B N 1
ATOM 4145 C CA . PRO B 1 245 ? -15.344 -33.031 -5.234 1 93.12 245 PRO B CA 1
ATOM 4146 C C . PRO B 1 245 ? -14.305 -32.469 -6.191 1 93.12 245 PRO B C 1
ATOM 4148 O O . PRO B 1 245 ? -13.445 -31.672 -5.785 1 93.12 245 PRO B O 1
ATOM 4151 N N . ALA B 1 246 ? -14.398 -32.906 -7.438 1 94.81 246 ALA B N 1
ATOM 4152 C CA . ALA B 1 246 ? -13.539 -32.344 -8.484 1 94.81 246 ALA B CA 1
ATOM 4153 C C . ALA B 1 246 ? -13.789 -30.844 -8.664 1 94.81 246 ALA B C 1
ATOM 4155 O O . ALA B 1 246 ? -14.938 -30.391 -8.602 1 94.81 246 ALA B O 1
ATOM 4156 N N . ASN B 1 247 ? -12.703 -30.109 -8.883 1 95.19 247 ASN B N 1
ATOM 4157 C CA . ASN B 1 247 ? -12.852 -28.703 -9.242 1 95.19 247 ASN B CA 1
ATOM 4158 C C . ASN B 1 247 ? -13.422 -28.547 -10.648 1 95.19 247 ASN B C 1
ATOM 4160 O O . ASN B 1 247 ? -13.328 -29.453 -11.477 1 95.19 247 ASN B O 1
ATOM 4164 N N . LYS B 1 248 ? -14.078 -27.438 -10.852 1 95.12 248 LYS B N 1
ATOM 4165 C CA . LYS B 1 248 ? -14.586 -27.094 -12.18 1 95.12 248 LYS B CA 1
ATOM 4166 C C . LYS B 1 248 ? -13.695 -26.078 -12.875 1 95.12 248 LYS B C 1
ATOM 4168 O O . LYS B 1 248 ? -12.844 -25.453 -12.234 1 95.12 248 LYS B O 1
ATOM 4173 N N . PHE B 1 249 ? -13.883 -25.953 -14.156 1 97 249 PHE B N 1
ATOM 4174 C CA . PHE B 1 249 ? -13.148 -24.953 -14.922 1 97 249 PHE B CA 1
ATOM 4175 C C . PHE B 1 249 ? -14.102 -24.125 -15.789 1 97 249 PHE B C 1
ATOM 4177 O O . PHE B 1 249 ? -15.039 -24.672 -16.375 1 97 249 PHE B O 1
ATOM 4184 N N . GLY B 1 250 ? -13.859 -22.859 -15.805 1 96.38 250 GLY B N 1
ATOM 4185 C CA . GLY B 1 250 ? -14.578 -21.969 -16.703 1 96.38 250 GLY B CA 1
ATOM 4186 C C . GLY B 1 250 ? -14.047 -21.984 -18.125 1 96.38 250 GLY B C 1
ATOM 4187 O O . GLY B 1 250 ? -13.266 -22.875 -18.484 1 96.38 250 GLY B O 1
ATOM 4188 N N . LEU B 1 251 ? -14.578 -21.125 -18.938 1 96.62 251 LEU B N 1
ATOM 4189 C CA . LEU B 1 251 ? -14.141 -20.906 -20.312 1 96.62 251 LEU B CA 1
ATOM 4190 C C . LEU B 1 251 ? -14.211 -22.203 -21.109 1 96.62 251 LEU B C 1
ATOM 4192 O O . LEU B 1 251 ? -13.273 -22.562 -21.828 1 96.62 251 LEU B O 1
ATOM 4196 N N . GLY B 1 252 ? -15.219 -23 -20.906 1 94.56 252 GLY B N 1
ATOM 4197 C CA . GLY B 1 252 ? -15.438 -24.234 -21.656 1 94.56 252 GLY B CA 1
ATOM 4198 C C . GLY B 1 252 ? -14.492 -25.344 -21.25 1 94.56 252 GLY B C 1
ATOM 4199 O O . GLY B 1 252 ? -14.188 -26.234 -22.062 1 94.56 252 GLY B O 1
ATOM 4200 N N . ASN B 1 253 ? -13.875 -25.203 -20.078 1 94.88 253 ASN B N 1
ATOM 4201 C CA . ASN B 1 253 ? -12.945 -26.219 -19.578 1 94.88 253 ASN B CA 1
ATOM 4202 C C . ASN B 1 253 ? -11.719 -26.344 -20.484 1 94.88 253 ASN B C 1
ATOM 4204 O O . ASN B 1 253 ? -11.195 -27.438 -20.688 1 94.88 253 ASN B O 1
ATOM 4208 N N . LYS B 1 254 ? -11.352 -25.266 -21.078 1 96.56 254 LYS B N 1
ATOM 4209 C CA . LYS B 1 254 ? -10.211 -25.234 -21.984 1 96.56 254 LYS B CA 1
ATOM 4210 C C . LYS B 1 254 ? -9.25 -24.109 -21.625 1 96.56 254 LYS B C 1
ATOM 4212 O O . LYS B 1 254 ? -9.656 -23.094 -21.047 1 96.56 254 LYS B O 1
ATOM 4217 N N . PRO B 1 255 ? -7.992 -24.328 -21.969 1 98.06 255 PRO B N 1
ATOM 4218 C CA . PRO B 1 255 ? -7.062 -23.219 -21.781 1 98.06 255 PRO B CA 1
ATOM 4219 C C . PRO B 1 255 ? -7.371 -22.031 -22.703 1 98.06 255 PRO B C 1
ATOM 4221 O O . PRO B 1 255 ? -7.746 -22.234 -23.875 1 98.06 255 PRO B O 1
ATOM 4224 N N . ALA B 1 256 ? -7.289 -20.859 -22.141 1 98.31 256 ALA B N 1
ATOM 4225 C CA . ALA B 1 256 ? -7.422 -19.641 -22.938 1 98.31 256 ALA B CA 1
ATOM 4226 C C . ALA B 1 256 ? -6.07 -19.188 -23.484 1 98.31 256 ALA B C 1
ATOM 4228 O O . ALA B 1 256 ? -5.023 -19.609 -22.984 1 98.31 256 ALA B O 1
ATOM 4229 N N . SER B 1 257 ? -6.047 -18.328 -24.422 1 98.38 257 SER B N 1
ATOM 4230 C CA . SER B 1 257 ? -4.879 -17.891 -25.188 1 98.38 257 SER B CA 1
ATOM 4231 C C . SER B 1 257 ? -3.951 -17.031 -24.328 1 98.38 257 SER B C 1
ATOM 4233 O O . SER B 1 257 ? -4.32 -16.625 -23.219 1 98.38 257 SER B O 1
ATOM 4235 N N . LYS B 1 258 ? -2.795 -16.828 -24.906 1 98.56 258 LYS B N 1
ATOM 4236 C CA . LYS B 1 258 ? -1.854 -15.883 -24.312 1 98.56 258 LYS B CA 1
ATOM 4237 C C . LYS B 1 258 ? -2.488 -14.508 -24.141 1 98.56 258 LYS B C 1
ATOM 4239 O O . LYS B 1 258 ? -2.314 -13.859 -23.109 1 98.56 258 LYS B O 1
ATOM 4244 N N . GLU B 1 259 ? -3.145 -14.086 -25.156 1 98.38 259 GLU B N 1
ATOM 4245 C CA . GLU B 1 259 ? -3.801 -12.781 -25.094 1 98.38 259 GLU B CA 1
ATOM 4246 C C . GLU B 1 259 ? -4.77 -12.711 -23.922 1 98.38 259 GLU B C 1
ATOM 4248 O O . GLU B 1 259 ? -4.816 -11.703 -23.203 1 98.38 259 GLU B O 1
ATOM 4253 N N . TYR B 1 260 ? -5.504 -13.711 -23.703 1 98.5 260 TYR B N 1
ATOM 4254 C CA . TYR B 1 260 ? -6.43 -13.766 -22.578 1 98.5 260 TYR B CA 1
ATOM 4255 C C . TYR B 1 260 ? -5.68 -13.789 -21.25 1 98.5 260 TYR B C 1
ATOM 4257 O O . TYR B 1 260 ? -6.094 -13.141 -20.281 1 98.5 260 TYR B O 1
ATOM 4265 N N . ALA B 1 261 ? -4.609 -14.531 -21.203 1 98.75 261 ALA B N 1
ATOM 4266 C CA . ALA B 1 261 ? -3.771 -14.539 -20.016 1 98.75 261 ALA B CA 1
ATOM 4267 C C . ALA B 1 261 ? -3.289 -13.133 -19.656 1 98.75 261 ALA B C 1
ATOM 4269 O O . ALA B 1 261 ? -3.33 -12.727 -18.5 1 98.75 261 ALA B O 1
ATOM 4270 N N . LEU B 1 262 ? -2.852 -12.438 -20.672 1 98.75 262 LEU B N 1
ATOM 4271 C CA . LEU B 1 262 ? -2.379 -11.07 -20.469 1 98.75 262 LEU B CA 1
ATOM 4272 C C . LEU B 1 262 ? -3.508 -10.172 -19.969 1 98.75 262 LEU B C 1
ATOM 4274 O O . LEU B 1 262 ? -3.283 -9.289 -19.141 1 98.75 262 LEU B O 1
ATOM 4278 N N . LYS B 1 263 ? -4.66 -10.383 -20.484 1 98.5 263 LYS B N 1
ATOM 4279 C CA . LYS B 1 263 ? -5.832 -9.648 -20.016 1 98.5 263 LYS B CA 1
ATOM 4280 C C . LYS B 1 263 ? -6.09 -9.906 -18.531 1 98.5 263 LYS B C 1
ATOM 4282 O O . LYS B 1 263 ? -6.324 -8.977 -17.766 1 98.5 263 LYS B O 1
ATOM 4287 N N . VAL B 1 264 ? -6.051 -11.188 -18.109 1 98.56 264 VAL B N 1
ATOM 4288 C CA . VAL B 1 264 ? -6.25 -11.57 -16.719 1 98.56 264 VAL B CA 1
ATOM 4289 C C . VAL B 1 264 ? -5.203 -10.883 -15.844 1 98.56 264 VAL B C 1
ATOM 4291 O O . VAL B 1 264 ? -5.535 -10.328 -14.797 1 98.56 264 VAL B O 1
ATOM 4294 N N . ILE B 1 265 ? -3.982 -10.922 -16.281 1 98.88 265 ILE B N 1
ATOM 4295 C CA . ILE B 1 265 ? -2.887 -10.328 -15.523 1 98.88 265 ILE B CA 1
ATOM 4296 C C . ILE B 1 265 ? -3.125 -8.828 -15.367 1 98.88 265 ILE B C 1
ATOM 4298 O O . ILE B 1 265 ? -2.975 -8.281 -14.266 1 98.88 265 ILE B O 1
ATOM 4302 N N . GLN B 1 266 ? -3.539 -8.18 -16.391 1 98.56 266 GLN B N 1
ATOM 4303 C CA . GLN B 1 266 ? -3.814 -6.746 -16.359 1 98.56 266 GLN B CA 1
ATOM 4304 C C . GLN B 1 266 ? -4.961 -6.43 -15.398 1 98.56 266 GLN B C 1
ATOM 4306 O O . GLN B 1 266 ? -4.852 -5.523 -14.57 1 98.56 266 GLN B O 1
ATOM 4311 N N . GLU B 1 267 ? -6.008 -7.156 -15.531 1 98.44 267 GLU B N 1
ATOM 4312 C CA . GLU B 1 267 ? -7.188 -6.914 -14.703 1 98.44 267 GLU B CA 1
ATOM 4313 C C . GLU B 1 267 ? -6.879 -7.133 -13.227 1 98.44 267 GLU B C 1
ATOM 4315 O O . GLU B 1 267 ? -7.336 -6.371 -12.367 1 98.44 267 GLU B O 1
ATOM 4320 N N . THR B 1 268 ? -6.137 -8.156 -12.914 1 98.62 268 THR B N 1
ATOM 4321 C CA . THR B 1 268 ? -5.836 -8.461 -11.516 1 98.62 268 THR B CA 1
ATOM 4322 C C . THR B 1 268 ? -4.793 -7.496 -10.969 1 98.62 268 THR B C 1
ATOM 4324 O O . THR B 1 268 ? -4.738 -7.258 -9.758 1 98.62 268 THR B O 1
ATOM 4327 N N . ASN B 1 269 ? -3.898 -7.012 -11.828 1 98.75 269 ASN B N 1
ATOM 4328 C CA . ASN B 1 269 ? -3.031 -5.914 -11.414 1 98.75 269 ASN B CA 1
ATOM 4329 C C . ASN B 1 269 ? -3.836 -4.672 -11.047 1 98.75 269 ASN B C 1
ATOM 4331 O O . ASN B 1 269 ? -3.547 -4.016 -10.047 1 98.75 269 ASN B O 1
ATOM 4335 N N . GLU B 1 270 ? -4.82 -4.312 -11.867 1 98.44 270 GLU B N 1
ATOM 4336 C CA . GLU B 1 270 ? -5.691 -3.178 -11.578 1 98.44 270 GLU B CA 1
ATOM 4337 C C . GLU B 1 270 ? -6.43 -3.367 -10.258 1 98.44 270 GLU B C 1
ATOM 4339 O O . GLU B 1 270 ? -6.582 -2.42 -9.484 1 98.44 270 GLU B O 1
ATOM 4344 N N . SER B 1 271 ? -6.922 -4.598 -10.062 1 98.44 271 SER B N 1
ATOM 4345 C CA . SER B 1 271 ? -7.562 -4.906 -8.789 1 98.44 271 SER B CA 1
ATOM 4346 C C . SER B 1 271 ? -6.605 -4.695 -7.621 1 98.44 271 SER B C 1
ATOM 4348 O O . SER B 1 271 ? -6.992 -4.156 -6.582 1 98.44 271 SER B O 1
ATOM 4350 N N . TRP B 1 272 ? -5.379 -5.141 -7.785 1 98.44 272 TRP B N 1
ATOM 4351 C CA . TRP B 1 272 ? -4.359 -4.957 -6.758 1 98.44 272 TRP B CA 1
ATOM 4352 C C . TRP B 1 272 ? -4.117 -3.477 -6.488 1 98.44 272 TRP B C 1
ATOM 4354 O O . TRP B 1 272 ? -3.986 -3.061 -5.336 1 98.44 272 TRP B O 1
ATOM 4364 N N . GLU B 1 273 ? -4.062 -2.676 -7.539 1 98.25 273 GLU B N 1
ATOM 4365 C CA . GLU B 1 273 ? -3.883 -1.235 -7.387 1 98.25 273 GLU B CA 1
ATOM 4366 C C . GLU B 1 273 ? -5.004 -0.624 -6.555 1 98.25 273 GLU B C 1
ATOM 4368 O O . GLU B 1 273 ? -4.754 0.208 -5.68 1 98.25 273 GLU B O 1
ATOM 4373 N N . LYS B 1 274 ? -6.195 -1.03 -6.832 1 97.44 274 LYS B N 1
ATOM 4374 C CA . LYS B 1 274 ? -7.328 -0.545 -6.051 1 97.44 274 LYS B CA 1
ATOM 4375 C C . LYS B 1 274 ? -7.203 -0.95 -4.586 1 97.44 274 LYS B C 1
ATOM 4377 O O . LYS B 1 274 ? -7.566 -0.185 -3.691 1 97.44 274 LYS B O 1
ATOM 4382 N N . LEU B 1 275 ? -6.715 -2.186 -4.418 1 97.31 275 LEU B N 1
ATOM 4383 C CA . LEU B 1 275 ? -6.523 -2.705 -3.066 1 97.31 275 LEU B CA 1
ATOM 4384 C C . LEU B 1 275 ? -5.5 -1.87 -2.301 1 97.31 275 LEU B C 1
ATOM 4386 O O . LEU B 1 275 ? -5.785 -1.393 -1.2 1 97.31 275 LEU B O 1
ATOM 4390 N N . VAL B 1 276 ? -4.332 -1.563 -2.889 1 97.25 276 VAL B N 1
ATOM 4391 C CA . VAL B 1 276 ? -3.246 -0.914 -2.162 1 97.25 276 VAL B CA 1
ATOM 4392 C C . VAL B 1 276 ? -3.541 0.578 -2.018 1 97.25 276 VAL B C 1
ATOM 4394 O O . VAL B 1 276 ? -3.014 1.236 -1.118 1 97.25 276 VAL B O 1
ATOM 4397 N N . LYS B 1 277 ? -4.398 1.13 -2.82 1 96.25 277 LYS B N 1
ATOM 4398 C CA . LYS B 1 277 ? -4.84 2.518 -2.713 1 96.25 277 LYS B CA 1
ATOM 4399 C C . LYS B 1 277 ? -6 2.652 -1.729 1 96.25 277 LYS B C 1
ATOM 4401 O O . LYS B 1 277 ? -6.492 3.756 -1.491 1 96.25 277 LYS B O 1
ATOM 4406 N N . ARG B 1 278 ? -6.469 1.554 -1.211 1 94.81 278 ARG B N 1
ATOM 4407 C CA . ARG B 1 278 ? -7.527 1.484 -0.213 1 94.81 278 ARG B CA 1
ATOM 4408 C C . ARG B 1 278 ? -8.883 1.842 -0.825 1 94.81 278 ARG B C 1
ATOM 4410 O O . ARG B 1 278 ? -9.781 2.309 -0.125 1 94.81 278 ARG B O 1
ATOM 4417 N N . ASN B 1 279 ? -8.984 1.716 -2.115 1 94 279 ASN B N 1
ATOM 4418 C CA . ASN B 1 279 ? -10.289 1.854 -2.754 1 94 279 ASN B CA 1
ATOM 4419 C C . ASN B 1 279 ? -11.203 0.679 -2.422 1 94 279 ASN B C 1
ATOM 4421 O O . ASN B 1 279 ? -12.43 0.795 -2.508 1 94 279 ASN B O 1
ATOM 4425 N N . ILE B 1 280 ? -10.547 -0.462 -2.182 1 92.69 280 ILE B N 1
ATOM 4426 C CA . ILE B 1 280 ? -11.219 -1.666 -1.704 1 92.69 280 ILE B CA 1
ATOM 4427 C C . ILE B 1 280 ? -10.68 -2.045 -0.326 1 92.69 280 ILE B C 1
ATOM 4429 O O . ILE B 1 280 ? -9.469 -2.061 -0.111 1 92.69 280 ILE B O 1
ATOM 4433 N N . PRO B 1 281 ? -11.562 -2.295 0.614 1 88.88 281 PRO B N 1
ATOM 4434 C CA . PRO B 1 281 ? -11.086 -2.68 1.943 1 88.88 281 PRO B CA 1
ATOM 4435 C C . PRO B 1 281 ? -10.211 -3.934 1.917 1 88.88 281 PRO B C 1
ATOM 4437 O O . PRO B 1 281 ? -10.562 -4.922 1.265 1 88.88 281 PRO B O 1
ATOM 4440 N N . ALA B 1 282 ? -9.141 -3.875 2.629 1 90.5 282 ALA B N 1
ATOM 4441 C CA . ALA B 1 282 ? -8.18 -4.973 2.604 1 90.5 282 ALA B CA 1
ATOM 4442 C C . ALA B 1 282 ? -8.617 -6.105 3.527 1 90.5 282 ALA B C 1
ATOM 4444 O O . ALA B 1 282 ? -8.148 -7.238 3.396 1 90.5 282 ALA B O 1
ATOM 4445 N N . GLY B 1 283 ? -9.508 -5.793 4.477 1 88.75 283 GLY B N 1
ATOM 4446 C CA . GLY B 1 283 ? -9.805 -6.805 5.477 1 88.75 283 GLY B CA 1
ATOM 4447 C C . GLY B 1 283 ? -8.586 -7.246 6.258 1 88.75 283 GLY B C 1
ATOM 4448 O O . GLY B 1 283 ? -7.875 -6.418 6.828 1 88.75 283 GLY B O 1
ATOM 4449 N N . GLU B 1 284 ? -8.258 -8.57 6.172 1 90.31 284 GLU B N 1
ATOM 4450 C CA . GLU B 1 284 ? -7.156 -9.133 6.945 1 90.31 284 GLU B CA 1
ATOM 4451 C C . GLU B 1 284 ? -5.863 -9.141 6.133 1 90.31 284 GLU B C 1
ATOM 4453 O O . GLU B 1 284 ? -4.812 -9.539 6.637 1 90.31 284 GLU B O 1
ATOM 4458 N N . LEU B 1 285 ? -5.961 -8.688 4.926 1 95.38 285 LEU B N 1
ATOM 4459 C CA . LEU B 1 285 ? -4.789 -8.719 4.059 1 95.38 285 LEU B CA 1
ATOM 4460 C C . LEU B 1 285 ? -3.74 -7.715 4.527 1 95.38 285 LEU B C 1
ATOM 4462 O O . LEU B 1 285 ? -4.078 -6.602 4.941 1 95.38 285 LEU B O 1
ATOM 4466 N N . SER B 1 286 ? -2.541 -8.148 4.508 1 94.69 286 SER B N 1
ATOM 4467 C CA . SER B 1 286 ? -1.423 -7.25 4.766 1 94.69 286 SER B CA 1
ATOM 4468 C C . SER B 1 286 ? -1.001 -6.516 3.496 1 94.69 286 SER B C 1
ATOM 4470 O O . SER B 1 286 ? -0.758 -7.145 2.463 1 94.69 286 SER B O 1
ATOM 4472 N N . LEU B 1 287 ? -0.92 -5.215 3.6 1 93.81 287 LEU B N 1
ATOM 4473 C CA . LEU B 1 287 ? -0.505 -4.43 2.439 1 93.81 287 LEU B CA 1
ATOM 4474 C C . LEU B 1 287 ? 0.936 -3.955 2.594 1 93.81 287 LEU B C 1
ATOM 4476 O O . LEU B 1 287 ? 1.376 -3.053 1.878 1 93.81 287 LEU B O 1
ATOM 4480 N N . ALA B 1 288 ? 1.675 -4.473 3.605 1 84.44 288 ALA B N 1
ATOM 4481 C CA . ALA B 1 288 ? 3.055 -4.117 3.922 1 84.44 288 ALA B CA 1
ATOM 4482 C C . ALA B 1 288 ? 4.031 -5.133 3.338 1 84.44 288 ALA B C 1
ATOM 4484 O O . ALA B 1 288 ? 3.693 -6.309 3.184 1 84.44 288 ALA B O 1
#

Secondary structure (DSSP, 8-state):
---------------------------------------------PPP-GGG-EEEEES-TTSTT-EEEEE-TTS-EE-TTTTS-SEEETTEEEEEEEE-SSEEE-EEE-TTSTT--EEE-EETTEE-EEEEEESSEEEE-TT----TT-EEGGGTTEEE-SSPPEEEE-SSSPP-TT-EEEEEEEEEEEEEETTEEEEEEEEEETTSTTGGG--SHHHHHHHSTTHHHHHHHHHHHTTGGGTPPPPEESGGGSPBPHHHHHHHHHHHHHHHHHHHTTSS--TT----/---------------------------------------------PPP-GGG-EEEEES-TTSTT-EEEEE-TTS-EE-TTTTS-SEEETTEEEEEEEE-TTEEE-EEE-TTSTT--EEE-EETTEE-EEEEEESSEEEE-TT----TT-EEGGGTTEEE-SSPPEEEE-SSS---TT-EEEEEEEEEEEEEETTEEEEEEEEEETTSTTGGG--SHHHHHHHSTTHHHHHHHHHHHTTGGGTPPPPEESGGGSPBPHHHHHHHHHHHHHHHHHHHTTSS--TT----